Protein AF-A0A199UKX5-F1 (afdb_monomer)

Solvent-accessible surface area (backbone atoms only — not comparable to full-atom values): 22469 Å² total; per-residue (Å²): 74,55,88,89,59,44,43,55,51,44,18,48,66,74,47,71,47,64,39,49,33,66,55,33,18,59,71,57,72,44,92,50,60,86,73,71,55,66,73,40,86,75,59,72,72,66,68,72,62,84,65,61,64,93,85,38,64,43,44,51,40,71,40,66,35,54,79,92,61,44,50,63,57,54,17,60,75,54,73,46,48,46,68,57,44,26,64,72,56,70,52,88,53,69,85,71,67,51,63,62,41,74,37,61,41,61,35,75,56,59,85,67,79,72,83,98,70,93,64,90,74,48,65,44,100,83,53,36,80,54,54,67,75,77,80,95,64,58,72,92,80,45,61,77,46,46,38,86,93,36,46,41,57,42,70,50,65,93,45,98,41,35,40,38,31,18,35,78,59,45,67,46,84,48,104,88,47,68,43,53,38,50,39,75,43,75,44,71,54,33,43,100,84,79,43,61,68,91,77,71,84,42,73,72,33,28,54,56,24,50,43,55,72,70,56,47,53,51,23,46,61,46,30,54,50,54,56,55,51,51,51,52,26,63,74,67,75,51,78,64,74,56,43,80,48,66,54,93,57,50,44,67,78,58,78,83,66,73,78,70,72,75,50,71,66,28,29,36,27,41,41,40,66,91,48,74,37,52,33,82,48,37,38,33,15,24,46,70,33,36,50,57,72,29,42,48,55,81,37,35,52,56,44,38,71,76,63,54,55,66,38,54,76,27,46,43,51,49,51,47,34,59,75,70,70,34,47,72,43,74,38,86,54,64,40,33,23,38,60,49,91,76,83,68,64,86,79,50,58,92,92,49,68,54,69,43,53,68,81,50,89,70,71,33,36,36,30,34,20,31,80,68,79,72,96,64,78,43,83,98,62,90

Secondary structure (DSSP, 8-state):
--TT--HHHIIIIISTTSS-HHHHHHHTT-S-TT---TT-------------BTTB-EEEEEEEPPTT--HHHHHHHTT--HHHHHHHTT-S-GGGPPTT-EEEEEEE--S----S-----PBPTTS-B---PPTT--TTTS---EETTEETT-EEEEETTEEEEEEEEEEEEETTEEEEEEEEEEEE-S-TTSS---S-S-HHHHHHTT--THHHHHHHHHHHHHHHHHHHHHHHT---SEEEEE-TTEEESSPPPGGGG--TTEEEEESSGGGSSGGGGEEEEEHHHHHHHH-TTTTHHHHHHHT--S--HHHHHHHHHHHTTPEEEEEPPSSEEEE-----PSSPPTTPPPEEETT-SS--TTSEEEPPPPS--STT--

InterPro domains:
  IPR018392 LysM domain [PF01476] (1-45)
  IPR018392 LysM domain [PF01476] (65-106)
  IPR018392 LysM domain [PS51782] (1-44)
  IPR018392 LysM domain [PS51782] (61-105)
  IPR018392 LysM domain [SM00257] (1-45)
  IPR018392 LysM domain [SM00257] (62-106)
  IPR018392 LysM domain [cd00118] (1-44)
  IPR018392 LysM domain [cd00118] (63-105)
  IPR036779 LysM domain superfamily [G3DSA:3.10.350.10] (1-52)
  IPR036779 LysM domain superfamily [G3DSA:3.10.350.10] (56-116)
  IPR036779 LysM domain superfamily [SSF54106] (1-46)
  IPR036779 LysM domain superfamily [SSF54106] (61-106)
  IPR056698 Domain of unknown function DUF7796 [PF25072] (210-381)

Sequence (382 aa):
VKAGDTLDAIARGTFAGFVTSGEIAAANNLSDPNRVAVGQQLYVPLPCSCDAVGGEEVVHYAHAVAAGSSVARIAAEFGTTEETLMRLNGIKDPNGLQAGQILDVPLRGTEGKKENYFTYELKNEHGMLDCHPTQGISSSTCPAAMCGNMYLGNTSSSSPCERATCAYTGYTNKTSSFAILTNLTIQFLCNTSGAPPLSQPTSGAALRLGLQGGLLQYFNSVEGCIDLIRSHEAGLNFTYNWIVRTRVDGFWSGPLDLDAFELGPTYVVPQGLRYSGLNDRLGIGGRAASLVALSRLSAISRLDRVGYRELNSESAFKAQLDTARVRAHERRFPLFCVVTDRRYVYPPDCYKVPVASMGSPGPLSGVKCRACRPVCTGPCAA

Nearest PDB structures (foldseek):
  5jcd-assembly2_B  TM=9.976E-01  e=1.842E-12  Oryza sativa Japonica Group
  5jce-assembly1_A  TM=8.914E-01  e=2.333E-14  Oryza sativa Japonica Group
  5jcd-assembly3_C  TM=9.787E-01  e=8.015E-09  Oryza sativa Japonica Group
  5ls2-assembly1_A  TM=7.842E-01  e=1.343E-03  Lotus japonicus
  5c8q-assembly1_B  TM=8.535E-01  e=3.833E-02  Pyricularia oryzae

Radius of gyration: 26.38 Å; Cα contacts (8 Å, |Δi|>4): 604; chains: 1; bounding box: 72×63×73 Å

Foldseek 3Di:
DAPPDALQCCCCPVVVVQDHLVQQCVQQVNPDSRDDDHVDDTDDPGDFDQDAQPNAGWGWDWDFAAPPDWLCNLCVVQVHDSVSQCVQAVNPDRVPDDGRDITGDTRGQADADDDDDDDPFPADPVSDGQDDPDPDDDCVVAPFQDDVPHGANDWDDPDPFKIWGWHWRAWDDDPVDIGTDTHTDIGGQAPPVRHGPDPDDFDVLCVQQQNDDPNLVVLVVLLVVLVVQVVVCVVVVHHDQKDKAADPQKDFPDDWDPVLSPDPLAKEFEDDDQLLFPRLHIIMDGPVNSNLLSNQNVCRVVLSVVPHGHDDNRRSSVSSCVSVVRHYDHDQTHAIAREDPDQADPVHDRSDFHEDESPDPDHNGRHHYYHDDPPDDPPVVD

pLDDT: mean 74.16, std 15.56, range [31.69, 95.44]

Structure (mmCIF, N/CA/C/O backbone):
data_AF-A0A199UKX5-F1
#
_entry.id   AF-A0A199UKX5-F1
#
loop_
_atom_site.group_PDB
_atom_site.id
_atom_site.type_symbol
_atom_site.label_atom_id
_atom_site.label_alt_id
_atom_site.label_comp_id
_atom_site.label_asym_id
_atom_site.label_entity_id
_atom_site.label_seq_id
_atom_site.pdbx_PDB_ins_code
_atom_site.Cartn_x
_atom_site.Cartn_y
_atom_site.Cartn_z
_atom_site.occupancy
_atom_site.B_iso_or_equiv
_atom_site.auth_seq_id
_atom_site.auth_comp_id
_atom_site.auth_asym_id
_atom_site.auth_atom_id
_atom_site.pdbx_PDB_model_num
ATOM 1 N N . VAL A 1 1 ? -18.355 6.619 27.833 1.00 91.50 1 VAL A N 1
ATOM 2 C CA . VAL A 1 1 ? -18.896 5.383 28.445 1.00 91.50 1 VAL A CA 1
ATOM 3 C C . VAL A 1 1 ? -20.376 5.254 28.108 1.00 91.50 1 VAL A C 1
ATOM 5 O O . VAL A 1 1 ? -21.122 6.209 28.311 1.00 91.50 1 VAL A O 1
ATOM 8 N N . LYS A 1 2 ? -20.797 4.121 27.545 1.00 92.19 2 LYS A N 1
ATOM 9 C CA . LYS A 1 2 ? -22.192 3.757 27.252 1.00 92.19 2 LYS A CA 1
ATOM 10 C C . LYS A 1 2 ? -22.747 2.821 28.333 1.00 92.19 2 LYS A C 1
ATOM 12 O O . LYS A 1 2 ? -22.011 2.320 29.177 1.00 92.19 2 LYS A O 1
ATOM 17 N N . ALA A 1 3 ? -24.064 2.613 28.330 1.00 91.69 3 ALA A N 1
ATOM 18 C CA . ALA A 1 3 ? -24.701 1.662 29.237 1.00 91.69 3 ALA A CA 1
ATOM 19 C C . ALA A 1 3 ? -24.158 0.244 29.002 1.00 91.69 3 ALA A C 1
ATOM 21 O O . ALA A 1 3 ? -24.173 -0.236 27.871 1.00 91.69 3 ALA A O 1
ATOM 22 N N . GLY A 1 4 ? -23.688 -0.402 30.072 1.00 87.31 4 GLY A N 1
ATOM 23 C CA . GLY A 1 4 ? -23.087 -1.739 30.023 1.00 87.31 4 GLY A CA 1
ATOM 24 C C . GLY A 1 4 ? -21.581 -1.771 29.738 1.00 87.31 4 GLY A C 1
ATOM 25 O O . GLY A 1 4 ? -20.998 -2.851 29.788 1.00 87.31 4 GLY A O 1
ATOM 26 N N . ASP A 1 5 ? -20.938 -0.628 29.483 1.00 91.81 5 ASP A N 1
ATOM 27 C CA . ASP A 1 5 ? -19.486 -0.577 29.304 1.00 91.81 5 ASP A CA 1
ATOM 28 C C . ASP A 1 5 ? -18.751 -0.856 30.626 1.00 91.81 5 ASP A C 1
ATOM 30 O O . ASP A 1 5 ? -19.078 -0.300 31.676 1.00 91.81 5 ASP A O 1
ATOM 34 N N . THR A 1 6 ? -17.677 -1.636 30.542 1.00 92.62 6 THR A N 1
ATOM 35 C CA . THR A 1 6 ? -16.628 -1.719 31.566 1.00 92.62 6 THR A CA 1
ATOM 36 C C . THR A 1 6 ? -15.318 -1.191 30.984 1.00 92.62 6 THR A C 1
ATOM 38 O O . THR A 1 6 ? -15.145 -1.185 29.762 1.00 92.62 6 THR A O 1
ATOM 41 N N . LEU A 1 7 ? -14.363 -0.770 31.823 1.00 92.69 7 LEU A N 1
ATOM 42 C CA . LEU A 1 7 ? -13.043 -0.349 31.324 1.00 92.69 7 LEU A CA 1
ATOM 43 C C . LEU A 1 7 ? -12.345 -1.456 30.527 1.00 92.69 7 LEU A C 1
ATOM 45 O O . LEU A 1 7 ? -11.671 -1.174 29.544 1.00 92.69 7 LEU A O 1
ATOM 49 N N . ASP A 1 8 ? -12.543 -2.710 30.925 1.00 91.94 8 ASP A N 1
ATOM 5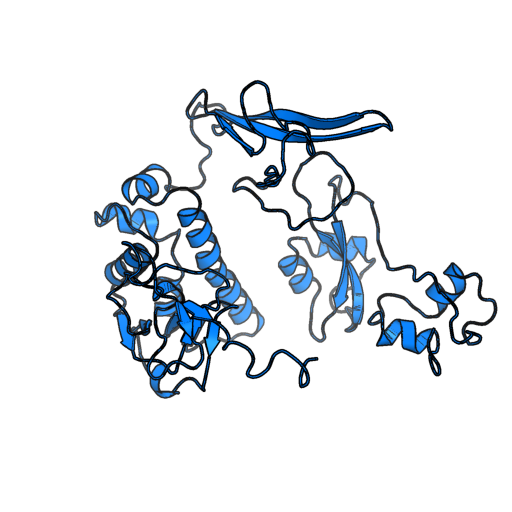0 C CA . ASP A 1 8 ? -11.996 -3.881 30.246 1.00 91.94 8 ASP A CA 1
ATOM 51 C C . ASP A 1 8 ? -12.621 -4.105 28.858 1.00 91.94 8 ASP A C 1
ATOM 53 O O . ASP A 1 8 ? -11.904 -4.305 27.875 1.00 91.94 8 ASP A O 1
ATOM 57 N N . ALA A 1 9 ? -13.949 -3.985 28.753 1.00 91.94 9 ALA A N 1
ATOM 58 C CA . ALA A 1 9 ? -14.657 -4.071 27.478 1.00 91.94 9 ALA A CA 1
ATOM 59 C C . ALA A 1 9 ? -14.303 -2.901 26.548 1.00 91.94 9 ALA A C 1
ATOM 61 O O . ALA A 1 9 ? -14.151 -3.098 25.344 1.00 91.94 9 ALA A O 1
ATOM 62 N N . ILE A 1 10 ? -14.112 -1.695 27.091 1.00 92.31 10 ILE A N 1
ATOM 63 C CA . ILE A 1 10 ? -13.641 -0.539 26.320 1.00 92.31 10 ILE A CA 1
ATOM 64 C C . ILE A 1 10 ? -12.221 -0.797 25.800 1.00 92.31 10 ILE A C 1
ATOM 66 O O . ILE A 1 10 ? -11.981 -0.662 24.602 1.00 92.31 10 ILE A O 1
ATOM 70 N N . ALA A 1 11 ? -11.303 -1.206 26.676 1.00 92.12 11 ALA A N 1
ATOM 71 C CA . ALA A 1 11 ? -9.915 -1.504 26.340 1.00 92.12 11 ALA A CA 1
ATOM 72 C C . ALA A 1 11 ? -9.796 -2.569 25.237 1.00 92.12 11 ALA A C 1
ATOM 74 O O . ALA A 1 11 ? -9.233 -2.303 24.175 1.00 92.12 11 ALA A O 1
ATOM 75 N N . ARG A 1 12 ? -10.362 -3.764 25.450 1.00 89.50 12 ARG A N 1
ATOM 76 C CA . ARG A 1 12 ? -10.230 -4.886 24.503 1.00 89.50 12 ARG A CA 1
ATOM 77 C C . ARG A 1 12 ? -11.174 -4.797 23.307 1.00 89.50 12 ARG A C 1
ATOM 79 O O . ARG A 1 12 ? -10.805 -5.225 22.221 1.00 89.50 12 ARG A O 1
ATOM 86 N N . GLY A 1 13 ? -12.385 -4.279 23.500 1.00 87.25 13 GLY A N 1
ATOM 87 C CA . GLY A 1 13 ? -13.423 -4.241 22.470 1.00 87.25 13 GLY A CA 1
ATOM 88 C C . GLY A 1 13 ? -13.329 -3.013 21.569 1.00 87.25 13 GLY A C 1
ATOM 89 O O . GLY A 1 13 ? -13.294 -3.148 20.350 1.00 87.25 13 GLY A O 1
ATOM 90 N N . THR A 1 14 ? -13.264 -1.815 22.154 1.00 90.19 14 THR A N 1
ATOM 91 C CA . THR A 1 14 ? -13.240 -0.556 21.384 1.00 90.19 14 THR A CA 1
ATOM 92 C C . THR A 1 14 ? -11.834 -0.207 20.913 1.00 90.19 14 THR A C 1
ATOM 94 O O . THR A 1 14 ? -11.657 0.228 19.779 1.00 90.19 14 THR A O 1
ATOM 97 N N . PHE A 1 15 ? -10.833 -0.414 21.770 1.00 88.56 15 PHE A N 1
ATOM 98 C CA . PHE A 1 15 ? -9.435 -0.079 21.485 1.00 88.56 15 PHE A CA 1
ATOM 99 C C . PHE A 1 15 ? -8.576 -1.309 21.195 1.00 88.56 15 PHE A C 1
ATOM 101 O O . PHE A 1 15 ? -7.359 -1.228 21.302 1.00 88.56 15 PHE A O 1
ATOM 108 N N . ALA A 1 16 ? -9.189 -2.443 20.838 1.00 86.06 16 ALA A N 1
ATOM 109 C CA . ALA A 1 16 ? -8.513 -3.663 20.384 1.00 86.06 16 ALA A CA 1
ATOM 110 C C . ALA A 1 16 ? -7.369 -4.174 21.293 1.00 86.06 16 ALA A C 1
ATOM 112 O O . ALA A 1 16 ? -6.501 -4.911 20.836 1.00 86.06 16 ALA A O 1
ATOM 113 N N . GLY A 1 17 ? -7.355 -3.796 22.575 1.00 88.19 17 GLY A N 1
ATOM 114 C CA . GLY A 1 17 ? -6.303 -4.167 23.524 1.00 88.19 17 GLY A CA 1
ATOM 115 C C . GLY A 1 17 ? -5.030 -3.317 23.457 1.00 88.19 17 GLY A C 1
ATOM 116 O O . GLY A 1 17 ? -4.058 -3.673 24.112 1.00 88.19 17 GLY A O 1
ATOM 117 N N . PHE A 1 18 ? -5.025 -2.190 22.733 1.00 89.06 18 PHE A N 1
ATOM 118 C CA . PHE A 1 18 ? -3.891 -1.249 22.705 1.00 89.06 18 PHE A CA 1
ATOM 119 C C . PHE A 1 18 ? -3.597 -0.596 24.057 1.00 89.06 18 PHE A C 1
ATOM 121 O O . PHE A 1 18 ? -2.503 -0.089 24.274 1.00 89.06 18 PHE A O 1
ATOM 128 N N . VAL A 1 19 ? -4.578 -0.606 24.952 1.00 93.50 19 VAL A N 1
ATOM 129 C CA . VAL A 1 19 ? -4.480 -0.135 26.330 1.00 93.50 19 VAL A CA 1
ATOM 130 C C . VAL A 1 19 ? -5.150 -1.147 27.242 1.00 93.50 19 VAL A C 1
ATOM 132 O O . VAL A 1 19 ? -6.037 -1.895 26.825 1.00 93.50 19 VAL A O 1
ATOM 135 N N . THR A 1 20 ? -4.771 -1.141 28.506 1.00 92.69 20 THR A N 1
ATOM 136 C CA . THR A 1 20 ? -5.370 -1.945 29.565 1.00 92.69 20 THR A CA 1
ATOM 137 C C . THR A 1 20 ? -6.396 -1.134 30.352 1.00 92.69 20 THR A C 1
ATOM 139 O O . THR A 1 20 ? -6.356 0.096 30.417 1.00 92.69 20 THR A O 1
ATOM 142 N N . SER A 1 21 ? -7.319 -1.828 31.020 1.00 92.88 21 SER A N 1
ATOM 143 C CA . SER A 1 21 ? -8.259 -1.189 31.949 1.00 92.88 21 SER A CA 1
ATOM 144 C C . SER A 1 21 ? -7.544 -0.441 33.079 1.00 92.88 21 SER A C 1
ATOM 146 O O . SER A 1 21 ? -8.016 0.613 33.498 1.00 92.88 21 SER A O 1
ATOM 148 N N . GLY A 1 22 ? -6.393 -0.951 33.535 1.00 93.00 22 GLY A N 1
ATOM 149 C CA . GLY A 1 22 ? -5.549 -0.309 34.542 1.00 93.00 22 GLY A CA 1
ATOM 150 C C . GLY A 1 22 ? -4.934 1.005 34.061 1.00 93.00 22 GLY A C 1
ATOM 151 O O . GLY A 1 22 ? -4.977 1.991 34.789 1.00 93.00 22 GLY A O 1
ATOM 152 N N . GLU A 1 23 ? -4.433 1.056 32.825 1.00 93.75 23 GLU A N 1
ATOM 153 C CA . GLU A 1 23 ? -3.890 2.287 32.231 1.00 93.75 23 GLU A CA 1
ATOM 154 C C . GLU A 1 23 ? -4.977 3.341 32.025 1.00 93.75 23 GLU A C 1
ATOM 156 O O . GLU A 1 23 ? -4.775 4.507 32.364 1.00 93.75 23 GLU A O 1
ATOM 161 N N . ILE A 1 24 ? -6.161 2.936 31.549 1.00 94.56 24 ILE A N 1
ATOM 162 C CA . ILE A 1 24 ? -7.305 3.850 31.450 1.00 94.56 24 ILE A CA 1
ATOM 163 C C . ILE A 1 24 ? -7.696 4.349 32.848 1.00 94.56 24 ILE A C 1
ATOM 165 O O . ILE A 1 24 ? -7.907 5.546 33.032 1.00 94.56 24 ILE A O 1
ATOM 169 N N . ALA A 1 25 ? -7.770 3.473 33.853 1.00 94.75 25 ALA A N 1
ATOM 170 C CA . ALA A 1 25 ? -8.108 3.877 35.217 1.00 94.75 25 ALA A CA 1
ATOM 171 C C . ALA A 1 25 ? -7.095 4.880 35.786 1.00 94.75 25 ALA A C 1
ATOM 173 O O . ALA A 1 25 ? -7.491 5.938 36.276 1.00 94.75 25 ALA A O 1
ATOM 174 N N . ALA A 1 26 ? -5.801 4.585 35.656 1.00 94.12 26 ALA A N 1
ATOM 175 C CA . ALA A 1 26 ? -4.718 5.442 36.122 1.00 94.12 26 ALA A CA 1
ATOM 176 C C . ALA A 1 26 ? -4.739 6.815 35.438 1.00 94.12 26 ALA A C 1
ATOM 178 O O . ALA A 1 26 ? -4.708 7.838 36.118 1.00 94.12 26 ALA A O 1
ATOM 179 N N . ALA A 1 27 ? -4.885 6.860 34.111 1.00 95.12 27 ALA A N 1
ATOM 180 C CA . ALA A 1 27 ? -4.897 8.117 33.364 1.00 95.12 27 ALA A CA 1
ATOM 181 C C . ALA A 1 27 ? -6.133 8.992 33.646 1.00 95.12 27 ALA A C 1
ATOM 183 O O . ALA A 1 27 ? -6.122 10.189 33.369 1.00 95.12 27 ALA A O 1
ATOM 184 N N . ASN A 1 28 ? -7.187 8.410 34.224 1.00 94.31 28 ASN A N 1
ATOM 185 C CA . ASN A 1 28 ? -8.400 9.115 34.644 1.00 94.31 28 ASN A CA 1
ATOM 186 C C . ASN A 1 28 ? -8.517 9.271 36.168 1.00 94.31 28 ASN A C 1
ATOM 188 O O . ASN A 1 28 ? -9.576 9.670 36.650 1.00 94.31 28 ASN A O 1
ATOM 192 N N . ASN A 1 29 ? -7.459 8.963 36.929 1.00 93.94 29 ASN A N 1
ATOM 193 C CA . ASN A 1 29 ? -7.443 9.006 38.396 1.00 93.94 29 ASN A CA 1
ATOM 194 C C . ASN A 1 29 ? -8.601 8.220 39.048 1.00 93.94 29 ASN A C 1
ATOM 196 O O . ASN A 1 29 ? -9.169 8.639 40.059 1.00 93.94 29 ASN A O 1
ATOM 200 N N . LEU A 1 30 ? -8.975 7.079 38.464 1.00 91.69 30 LEU A N 1
ATOM 201 C CA . LEU A 1 30 ? -10.051 6.235 38.974 1.00 91.69 30 LEU A CA 1
ATOM 202 C C . LEU A 1 30 ? -9.513 5.296 40.053 1.00 91.69 30 LEU A C 1
ATOM 204 O O . LEU A 1 30 ? -8.687 4.429 39.783 1.00 91.69 30 LEU A O 1
ATOM 208 N N . SER A 1 31 ? -10.017 5.447 41.279 1.00 83.12 31 SER A N 1
ATOM 209 C CA . SER A 1 31 ? -9.636 4.595 42.415 1.00 83.12 31 SER A CA 1
ATOM 210 C C . SER A 1 31 ? -10.180 3.164 42.302 1.00 83.12 31 SER A C 1
ATOM 212 O O . SER A 1 31 ? -9.589 2.243 42.855 1.00 83.12 31 SER A O 1
ATOM 214 N N . ASP A 1 32 ? -11.299 2.977 41.594 1.00 81.25 32 ASP A N 1
ATOM 215 C CA . ASP A 1 32 ? -11.907 1.672 41.309 1.00 81.25 32 ASP A CA 1
ATOM 216 C C . ASP A 1 32 ? -12.180 1.549 39.794 1.00 81.25 32 ASP A C 1
ATOM 218 O O . ASP A 1 32 ? -13.104 2.195 39.286 1.00 81.25 32 ASP A O 1
ATOM 222 N N . PRO A 1 33 ? -11.410 0.723 39.059 1.00 74.81 33 PRO A N 1
ATOM 223 C CA . PRO A 1 33 ? -11.573 0.502 37.618 1.00 74.81 33 PRO A CA 1
ATOM 224 C C . PRO A 1 33 ? -12.949 -0.043 37.198 1.00 74.81 33 PRO A C 1
ATOM 226 O O . PRO A 1 33 ? -13.298 0.009 36.019 1.00 74.81 33 PRO A O 1
ATOM 229 N N . ASN A 1 34 ? -13.743 -0.566 38.138 1.00 79.38 34 ASN A N 1
ATOM 230 C CA . ASN A 1 34 ? -15.079 -1.096 37.858 1.00 79.38 34 ASN A CA 1
ATOM 231 C C . ASN A 1 34 ? -16.190 -0.047 38.008 1.00 79.38 34 ASN A C 1
ATOM 233 O O . ASN A 1 34 ? -17.352 -0.337 37.725 1.00 79.38 34 ASN A O 1
ATOM 237 N N . ARG A 1 35 ? -15.863 1.174 38.451 1.00 80.62 35 ARG A N 1
ATOM 238 C CA . ARG A 1 35 ? -16.836 2.249 38.678 1.00 80.62 35 ARG A CA 1
ATOM 239 C C . ARG A 1 35 ? -16.720 3.321 37.607 1.00 80.62 35 ARG A C 1
ATOM 241 O O . ARG A 1 35 ? -16.086 4.353 37.806 1.00 80.62 35 ARG A O 1
ATOM 248 N N . VAL A 1 36 ? -17.389 3.082 36.484 1.00 89.44 36 VAL A N 1
ATOM 249 C CA . VAL A 1 36 ? -17.568 4.074 35.418 1.00 89.44 36 VAL A CA 1
ATOM 250 C C . VAL A 1 36 ? -19.045 4.389 35.220 1.00 89.44 36 VAL A C 1
ATOM 252 O O . VAL A 1 36 ? -19.890 3.495 35.216 1.00 89.44 36 VAL A O 1
ATOM 255 N N . ALA A 1 37 ? -19.371 5.673 35.083 1.00 90.56 37 ALA A N 1
ATOM 256 C CA . ALA A 1 37 ? -20.744 6.134 34.894 1.00 90.56 37 ALA A CA 1
ATOM 257 C C . ALA A 1 37 ? -21.094 6.248 33.405 1.00 90.56 37 ALA A C 1
ATOM 259 O O . ALA A 1 37 ? -20.278 6.662 32.580 1.00 90.56 37 ALA A O 1
ATOM 260 N N . VAL A 1 38 ? -22.342 5.944 33.047 1.00 93.88 38 VAL A N 1
ATOM 261 C CA . VAL A 1 38 ? -22.846 6.187 31.688 1.00 93.88 38 VAL A CA 1
ATOM 262 C C . VAL A 1 38 ? -22.757 7.682 31.371 1.00 93.88 38 VAL A C 1
ATOM 264 O O . VAL A 1 38 ? -23.126 8.520 32.187 1.00 93.88 38 VAL A O 1
ATOM 267 N N . GLY A 1 39 ? -22.241 8.019 30.189 1.00 92.88 39 GLY A N 1
ATOM 268 C CA . GLY A 1 39 ? -21.977 9.398 29.769 1.00 92.88 39 GLY A CA 1
ATOM 269 C C . GLY A 1 39 ? -20.624 9.954 30.222 1.00 92.88 39 GLY A C 1
ATOM 270 O O . GLY A 1 39 ? -20.198 10.981 29.699 1.00 92.88 39 GLY A O 1
ATOM 271 N N . GLN A 1 40 ? -19.903 9.265 31.115 1.00 94.44 40 GLN A N 1
ATOM 272 C CA . GLN A 1 40 ? -18.564 9.679 31.528 1.00 94.44 40 GLN A CA 1
ATOM 273 C C . GLN A 1 40 ? -17.610 9.714 30.326 1.00 94.44 40 GLN A C 1
ATOM 275 O O . GLN A 1 40 ? -17.576 8.788 29.501 1.00 94.44 40 GLN A O 1
ATOM 280 N N . GLN A 1 41 ? -16.839 10.796 30.239 1.00 95.25 41 GLN A N 1
ATOM 281 C CA . GLN A 1 41 ? -15.730 10.935 29.303 1.00 95.25 41 GLN A CA 1
ATOM 282 C C . GLN A 1 41 ? -14.470 10.373 29.957 1.00 95.25 41 GLN A C 1
ATOM 284 O O . GLN A 1 41 ? -14.197 10.654 31.121 1.00 95.25 41 GLN A O 1
ATOM 289 N N . LEU A 1 42 ? -13.740 9.549 29.212 1.00 94.25 42 LEU A N 1
ATOM 290 C CA . LEU A 1 42 ? -12.496 8.937 29.659 1.00 94.25 42 LEU A CA 1
ATOM 291 C C . LEU A 1 42 ? -11.384 9.346 28.702 1.00 94.25 42 LEU A C 1
ATOM 293 O O . LEU A 1 42 ? -11.556 9.262 27.485 1.00 94.25 42 LEU A O 1
ATOM 297 N N . TYR A 1 43 ? -10.249 9.750 29.256 1.00 95.44 43 TYR A N 1
ATOM 298 C CA . TYR A 1 43 ? -8.995 9.865 28.534 1.00 95.44 43 TYR A CA 1
ATOM 299 C C . TYR A 1 43 ? -8.412 8.468 28.311 1.00 95.44 43 TYR A C 1
ATOM 301 O O . TYR A 1 43 ? -8.230 7.707 29.258 1.00 95.44 43 TYR A O 1
ATOM 309 N N . VAL A 1 44 ? -8.139 8.104 27.063 1.00 94.75 44 VAL A N 1
ATOM 310 C CA . VAL A 1 44 ? -7.613 6.780 26.722 1.00 94.75 44 VAL A CA 1
ATOM 311 C C . VAL A 1 44 ? -6.153 6.943 26.297 1.00 94.75 44 VAL A C 1
ATOM 313 O O . VAL A 1 44 ? -5.911 7.497 25.224 1.00 94.75 44 VAL A O 1
ATOM 316 N N . PRO A 1 45 ? -5.183 6.516 27.128 1.00 92.31 45 PRO A N 1
ATOM 317 C CA . PRO A 1 45 ? -3.763 6.766 26.895 1.00 92.31 45 PRO A CA 1
ATOM 318 C C . PRO A 1 45 ? -3.193 5.760 25.888 1.00 92.31 45 PRO A C 1
ATOM 320 O O . PRO A 1 45 ? -2.526 4.806 26.275 1.00 92.31 45 PRO A O 1
ATOM 323 N N . LEU A 1 46 ? -3.490 5.935 24.599 1.00 90.25 46 LEU A N 1
ATOM 324 C CA . LEU A 1 46 ? -2.936 5.065 23.558 1.00 90.25 46 LEU A CA 1
ATOM 325 C C . LEU A 1 46 ? -1.394 5.085 23.589 1.00 90.25 46 LEU A C 1
ATOM 327 O O . LEU A 1 46 ? -0.813 6.154 23.790 1.00 90.25 46 LEU A O 1
ATOM 331 N N . PRO A 1 47 ? -0.733 3.933 23.378 1.00 86.94 47 PRO A N 1
ATOM 332 C CA . PRO A 1 47 ? 0.718 3.849 23.411 1.00 86.94 47 PRO A CA 1
ATOM 333 C C . PRO A 1 47 ? 1.317 4.637 22.246 1.00 86.94 47 PRO A C 1
ATOM 335 O O . PRO A 1 47 ? 0.964 4.435 21.083 1.00 86.94 47 PRO A O 1
ATOM 338 N N . CYS A 1 48 ? 2.234 5.539 22.571 1.00 87.00 48 CYS A N 1
ATOM 339 C CA . CYS A 1 48 ? 2.970 6.350 21.613 1.00 87.00 48 CYS A CA 1
ATOM 340 C C . CYS A 1 48 ? 4.329 6.743 22.197 1.00 87.00 48 CYS A C 1
ATOM 342 O O . CYS A 1 48 ? 4.475 6.861 23.415 1.00 87.00 48 CYS A O 1
ATOM 344 N N . SER A 1 49 ? 5.298 7.006 21.325 1.00 87.69 49 SER A N 1
ATOM 345 C CA . SER A 1 49 ? 6.563 7.644 21.682 1.00 87.69 49 SER A CA 1
ATOM 346 C C . SER A 1 49 ? 6.950 8.673 20.617 1.00 87.69 49 SER A C 1
ATOM 348 O O . SER A 1 49 ? 6.439 8.655 19.495 1.00 87.69 49 SER A O 1
ATOM 350 N N . CYS A 1 50 ? 7.828 9.591 21.005 1.00 86.75 50 CYS A N 1
ATOM 351 C CA . CYS A 1 50 ? 8.438 10.601 20.143 1.00 86.75 50 CYS A CA 1
ATOM 352 C C . CYS A 1 50 ? 9.972 10.478 20.141 1.00 86.75 50 CYS A C 1
ATOM 354 O O . CYS A 1 50 ? 10.662 11.407 19.716 1.00 86.75 50 CYS A O 1
ATOM 356 N N . ASP A 1 51 ? 10.505 9.383 20.685 1.00 88.31 51 ASP A N 1
ATOM 357 C CA . ASP A 1 51 ? 11.938 9.187 20.857 1.00 88.31 51 ASP A CA 1
ATOM 358 C C . ASP A 1 51 ? 12.619 8.853 19.524 1.00 88.31 51 ASP A C 1
ATOM 360 O O . ASP A 1 51 ? 12.084 8.158 18.666 1.00 88.31 51 ASP A O 1
ATOM 364 N N . ALA A 1 52 ? 13.853 9.317 19.336 1.00 85.69 52 ALA A N 1
ATOM 365 C CA . ALA A 1 52 ? 14.638 8.900 18.178 1.00 85.69 52 ALA A CA 1
ATOM 366 C C . ALA A 1 52 ? 15.104 7.443 18.340 1.00 85.69 52 ALA A C 1
ATOM 368 O O . ALA A 1 52 ? 15.566 7.033 19.410 1.00 85.69 52 ALA A O 1
ATOM 369 N N . VAL A 1 53 ? 15.076 6.663 17.257 1.00 85.06 53 VAL A N 1
ATOM 370 C CA . VAL A 1 53 ? 15.521 5.262 17.265 1.00 85.06 53 VAL A CA 1
ATOM 371 C C . VAL A 1 53 ? 16.807 5.141 16.460 1.00 85.06 53 VAL A C 1
ATOM 373 O O . VAL A 1 53 ? 16.809 5.218 15.238 1.00 85.06 53 VAL A O 1
ATOM 376 N N . GLY A 1 54 ? 17.926 4.933 17.158 1.00 82.38 54 GLY A N 1
ATOM 377 C CA . GLY A 1 54 ? 19.241 4.838 16.514 1.00 82.38 54 GLY A CA 1
ATOM 378 C C . GLY A 1 54 ? 19.761 6.171 15.967 1.00 82.38 54 GLY A C 1
ATOM 379 O O . GLY A 1 54 ? 20.565 6.162 15.046 1.00 82.38 54 GLY A O 1
ATOM 380 N N . GLY A 1 55 ? 19.306 7.298 16.527 1.00 81.31 55 GLY A N 1
ATOM 381 C CA . GLY A 1 55 ? 19.672 8.648 16.079 1.00 81.31 55 GLY A CA 1
ATOM 382 C C . GLY A 1 55 ? 18.770 9.218 14.982 1.00 81.31 55 GLY A C 1
ATOM 383 O O . GLY A 1 55 ? 18.891 10.397 14.670 1.00 81.31 55 GLY A O 1
ATOM 384 N N . GLU A 1 56 ? 17.842 8.415 14.461 1.00 74.19 56 GLU A N 1
ATOM 385 C CA . GLU A 1 56 ? 16.912 8.796 13.397 1.00 74.19 56 GLU A CA 1
ATOM 386 C C . GLU A 1 56 ? 15.528 9.145 13.957 1.00 74.19 56 GLU A C 1
ATOM 388 O O . GLU A 1 56 ? 15.050 8.509 14.905 1.00 74.19 56 GLU A O 1
ATOM 393 N N . GLU A 1 57 ? 14.864 10.131 13.347 1.00 75.62 57 GLU A N 1
ATOM 394 C CA . GLU A 1 57 ? 13.467 10.442 13.659 1.00 75.62 57 GLU A CA 1
ATOM 395 C C . GLU A 1 57 ? 12.542 9.393 13.042 1.00 75.62 57 GLU A C 1
ATOM 397 O O . GLU A 1 57 ? 12.634 9.052 11.860 1.00 75.62 57 GLU A O 1
ATOM 402 N N . VAL A 1 58 ? 11.633 8.867 13.858 1.00 79.25 58 VAL A N 1
ATOM 403 C CA . VAL A 1 58 ? 10.714 7.806 13.454 1.00 79.25 58 VAL A CA 1
ATOM 404 C C . VAL A 1 58 ? 9.300 8.114 13.912 1.00 79.25 58 VAL A C 1
ATOM 406 O O . VAL A 1 58 ? 9.059 8.908 14.819 1.00 79.25 58 VAL A O 1
ATOM 409 N N . VAL A 1 59 ? 8.354 7.444 13.272 1.00 78.62 59 VAL A N 1
ATOM 410 C CA . VAL A 1 59 ? 6.967 7.381 13.704 1.00 78.62 59 VAL A CA 1
ATOM 411 C C . VAL A 1 59 ? 6.792 6.111 14.510 1.00 78.62 59 VAL A C 1
ATOM 413 O O . VAL A 1 59 ? 6.966 5.015 13.980 1.00 78.62 59 VAL A O 1
ATOM 416 N N . HIS A 1 60 ? 6.417 6.247 15.772 1.00 84.62 60 HIS A N 1
ATOM 417 C CA . HIS A 1 60 ? 6.085 5.102 16.607 1.00 84.62 60 HIS A CA 1
ATOM 418 C C . HIS A 1 60 ? 4.675 4.622 16.280 1.00 84.62 60 HIS A C 1
ATOM 420 O O . HIS A 1 60 ? 3.686 5.300 16.567 1.00 84.62 60 HIS A O 1
ATOM 426 N N . TYR A 1 61 ? 4.586 3.463 15.634 1.00 84.62 61 TYR A N 1
ATOM 427 C CA . TYR A 1 61 ? 3.328 2.830 15.280 1.00 84.62 61 TYR A CA 1
ATOM 428 C C . TYR A 1 61 ? 3.049 1.660 16.216 1.00 84.62 61 TYR A C 1
ATOM 430 O O . TYR A 1 61 ? 3.777 0.667 16.225 1.00 84.62 61 TYR A O 1
ATOM 438 N N . ALA A 1 62 ? 1.965 1.761 16.981 1.00 83.62 62 ALA A N 1
ATOM 439 C CA . ALA A 1 62 ? 1.499 0.661 17.807 1.00 83.62 62 ALA A CA 1
ATOM 440 C C . ALA A 1 62 ? 0.901 -0.440 16.915 1.00 83.62 62 ALA A C 1
ATOM 442 O O . ALA A 1 62 ? -0.130 -0.250 16.267 1.00 83.62 62 ALA A O 1
ATOM 443 N N . HIS A 1 63 ? 1.536 -1.608 16.906 1.00 86.06 63 HIS A N 1
ATOM 444 C CA . HIS A 1 63 ? 1.151 -2.759 16.099 1.00 86.06 63 HIS A CA 1
ATOM 445 C C . HIS A 1 63 ? 0.702 -3.924 16.983 1.00 86.06 63 HIS A C 1
ATOM 447 O O . HIS A 1 63 ? 1.468 -4.417 17.809 1.00 86.06 63 HIS A O 1
ATOM 453 N N . ALA A 1 64 ? -0.524 -4.403 16.778 1.00 87.25 64 ALA A N 1
ATOM 454 C CA . ALA A 1 64 ? -1.015 -5.617 17.421 1.00 87.25 64 ALA A CA 1
ATOM 455 C C . ALA A 1 64 ? -0.577 -6.856 16.625 1.00 87.25 64 ALA A C 1
ATOM 457 O O . ALA A 1 64 ? -0.928 -7.010 15.455 1.00 87.25 64 ALA A O 1
ATOM 458 N N . VAL A 1 65 ? 0.163 -7.757 17.268 1.00 89.44 65 VAL A N 1
ATOM 459 C CA . VAL A 1 65 ? 0.717 -8.959 16.634 1.00 89.44 65 VAL A CA 1
ATOM 460 C C . VAL A 1 65 ? -0.399 -9.900 16.179 1.00 89.44 65 VAL A C 1
ATOM 462 O O . VAL A 1 65 ? -1.184 -10.403 16.983 1.00 89.44 65 VAL A O 1
ATOM 465 N N . ALA A 1 66 ? -0.438 -10.204 14.883 1.00 83.44 66 ALA A N 1
ATOM 466 C CA . ALA A 1 66 ? -1.348 -11.207 14.339 1.00 83.44 66 ALA A CA 1
ATOM 467 C C . ALA A 1 66 ? -0.970 -12.636 14.779 1.00 83.44 66 ALA A C 1
ATOM 469 O O . ALA A 1 66 ? 0.199 -12.959 15.002 1.00 83.44 66 ALA A O 1
ATOM 470 N N . ALA A 1 67 ? -1.959 -13.529 14.858 1.00 88.00 67 ALA A N 1
ATOM 471 C CA . ALA A 1 67 ? -1.708 -14.938 15.151 1.00 88.00 67 ALA A CA 1
ATOM 472 C C . ALA A 1 67 ? -0.774 -15.568 14.099 1.00 88.00 67 ALA A C 1
ATOM 474 O O . ALA A 1 67 ? -1.010 -15.454 12.898 1.00 88.00 67 ALA A O 1
ATOM 475 N N . GLY A 1 68 ? 0.293 -16.233 14.555 1.00 84.19 68 GLY A N 1
ATOM 476 C CA . GLY A 1 68 ? 1.292 -16.855 13.679 1.00 84.19 68 GLY A CA 1
ATOM 477 C C . GLY A 1 68 ? 2.275 -15.881 13.011 1.00 84.19 68 GLY A C 1
ATOM 478 O O . GLY A 1 68 ? 2.970 -16.278 12.070 1.00 84.19 68 GLY A O 1
ATOM 479 N N . SER A 1 69 ? 2.336 -14.617 13.447 1.00 84.81 69 SER A N 1
ATOM 480 C CA . SER A 1 69 ? 3.412 -13.690 13.067 1.00 84.81 69 SER A CA 1
ATOM 481 C C . SER A 1 69 ? 4.722 -13.981 13.802 1.00 84.81 69 SER A C 1
ATOM 483 O O . SER A 1 69 ? 4.748 -14.655 14.828 1.00 84.81 69 SER A O 1
ATOM 485 N N . SER A 1 70 ? 5.818 -13.453 13.258 1.00 89.00 70 SER A N 1
ATOM 486 C CA . SER A 1 70 ? 7.153 -13.481 13.857 1.00 89.00 70 SER A CA 1
ATOM 487 C C . SER A 1 70 ? 7.765 -12.083 13.835 1.00 89.00 70 SER A C 1
ATOM 489 O O . SER A 1 70 ? 7.377 -11.248 13.013 1.00 89.00 70 SER A O 1
ATOM 491 N N . VAL A 1 71 ? 8.752 -11.843 14.702 1.00 89.81 71 VAL A N 1
ATOM 492 C CA . VAL A 1 71 ? 9.523 -10.587 14.727 1.00 89.81 71 VAL A CA 1
ATOM 493 C C . VAL A 1 71 ? 10.103 -10.285 13.340 1.00 89.81 71 VAL A C 1
ATOM 495 O O . VAL A 1 71 ? 9.933 -9.174 12.843 1.00 89.81 71 VAL A O 1
ATOM 498 N N . ALA A 1 72 ? 10.682 -11.291 12.676 1.00 83.75 72 ALA A N 1
ATOM 499 C CA . ALA A 1 72 ? 11.202 -11.201 11.311 1.00 83.75 72 ALA A CA 1
ATOM 500 C C . ALA A 1 72 ? 10.178 -10.679 10.297 1.00 83.75 72 ALA A C 1
ATOM 502 O O . ALA A 1 72 ? 10.469 -9.763 9.528 1.00 83.75 72 ALA A O 1
ATOM 503 N N . ARG A 1 73 ? 8.962 -11.243 10.302 1.00 77.69 73 ARG A N 1
ATOM 504 C CA . ARG A 1 73 ? 7.911 -10.859 9.350 1.00 77.69 73 ARG A CA 1
ATOM 505 C C . ARG A 1 73 ? 7.463 -9.417 9.575 1.00 77.69 73 ARG A C 1
ATOM 507 O O . ARG A 1 73 ? 7.349 -8.674 8.609 1.00 77.69 73 ARG A O 1
ATOM 514 N N . ILE A 1 74 ? 7.261 -9.029 10.834 1.00 77.00 74 ILE A N 1
ATOM 515 C CA . ILE A 1 74 ? 6.828 -7.675 11.208 1.00 77.00 74 ILE A CA 1
ATOM 516 C C . ILE A 1 74 ? 7.921 -6.658 10.862 1.00 77.00 74 ILE A C 1
ATOM 518 O O . ILE A 1 74 ? 7.645 -5.626 10.258 1.00 77.00 74 ILE A O 1
ATOM 522 N N . ALA A 1 75 ? 9.180 -6.961 11.183 1.00 78.81 75 ALA A N 1
ATOM 523 C CA . ALA A 1 75 ? 10.300 -6.091 10.852 1.00 78.81 75 ALA A CA 1
ATOM 524 C C . ALA A 1 75 ? 10.407 -5.853 9.335 1.00 78.81 75 ALA A C 1
ATOM 526 O O . ALA A 1 75 ? 10.526 -4.707 8.900 1.00 78.81 75 ALA A O 1
ATOM 527 N N . ALA A 1 76 ? 10.284 -6.917 8.533 1.00 72.38 76 ALA A N 1
ATOM 528 C CA . ALA A 1 76 ? 10.301 -6.831 7.076 1.00 72.38 76 ALA A CA 1
ATOM 529 C C . ALA A 1 76 ? 9.105 -6.047 6.510 1.00 72.38 76 ALA A C 1
ATOM 531 O O . ALA A 1 76 ? 9.282 -5.244 5.597 1.00 72.38 76 ALA A O 1
ATOM 532 N N . GLU A 1 77 ? 7.905 -6.254 7.059 1.00 73.19 77 GLU A N 1
ATOM 533 C CA . GLU A 1 77 ? 6.680 -5.559 6.645 1.00 73.19 77 GLU A CA 1
ATOM 534 C C . GLU A 1 77 ? 6.794 -4.039 6.815 1.00 73.19 77 GLU A C 1
ATOM 536 O O . GLU A 1 77 ? 6.400 -3.283 5.927 1.00 73.19 77 GLU A O 1
ATOM 541 N N . PHE A 1 78 ? 7.389 -3.591 7.922 1.00 72.00 78 PHE A N 1
ATOM 542 C CA . PHE A 1 78 ? 7.486 -2.171 8.265 1.00 72.00 78 PHE A CA 1
ATOM 543 C C . PHE A 1 78 ? 8.851 -1.537 7.961 1.00 72.00 78 PHE A C 1
ATOM 545 O O . PHE A 1 78 ? 9.085 -0.378 8.303 1.00 72.00 78 PHE A O 1
ATOM 552 N N . GLY A 1 79 ? 9.756 -2.264 7.297 1.00 72.31 79 GLY A N 1
ATOM 553 C CA . GLY A 1 79 ? 11.056 -1.735 6.875 1.00 72.31 79 GLY A CA 1
ATOM 554 C C . GLY A 1 79 ? 12.016 -1.416 8.030 1.00 72.31 79 GLY A C 1
ATOM 555 O O . GLY A 1 79 ? 12.807 -0.477 7.930 1.00 72.31 79 GLY A O 1
ATOM 556 N N . THR A 1 80 ? 11.958 -2.186 9.120 1.00 80.56 80 THR A N 1
ATOM 557 C CA . THR A 1 80 ? 12.888 -2.116 10.262 1.00 80.56 80 THR A CA 1
ATOM 558 C C . THR A 1 80 ? 13.681 -3.425 10.413 1.00 80.56 8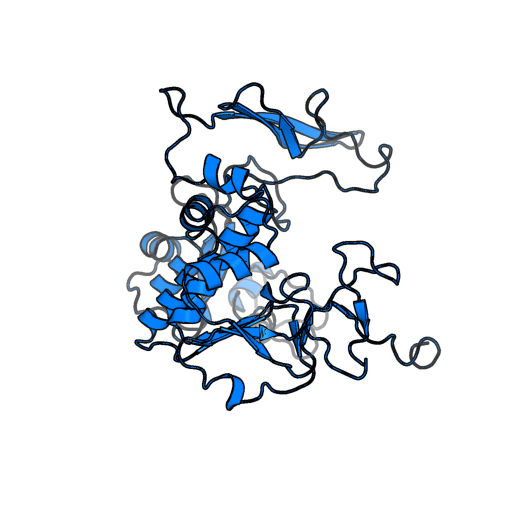0 THR A C 1
ATOM 560 O O . THR A 1 80 ? 13.544 -4.339 9.602 1.00 80.56 80 THR A O 1
ATOM 563 N N . THR A 1 81 ? 14.554 -3.531 11.419 1.00 85.88 81 THR A N 1
ATOM 564 C CA . THR A 1 81 ? 15.315 -4.762 11.707 1.00 85.88 81 THR A CA 1
ATOM 565 C C . THR A 1 81 ? 14.749 -5.499 12.914 1.00 85.88 81 THR A C 1
ATOM 567 O O . THR A 1 81 ? 14.227 -4.873 13.838 1.00 85.88 81 THR A O 1
ATOM 570 N N . GLU A 1 82 ? 14.896 -6.827 12.939 1.00 91.12 82 GLU A N 1
ATOM 571 C CA . GLU A 1 82 ? 14.503 -7.648 14.094 1.00 91.12 82 GLU A CA 1
ATOM 572 C C . GLU A 1 82 ? 15.178 -7.170 15.375 1.00 91.12 82 GLU A C 1
ATOM 574 O O . GLU A 1 82 ? 14.514 -6.982 16.387 1.00 91.12 82 GLU A O 1
ATOM 579 N N . GLU A 1 83 ? 16.478 -6.882 15.308 1.00 91.94 83 GLU A N 1
ATOM 580 C CA . GLU A 1 83 ? 17.249 -6.353 16.433 1.00 91.94 83 GLU A CA 1
ATOM 581 C C . GLU A 1 83 ? 16.659 -5.041 16.966 1.00 91.94 83 GLU A C 1
ATOM 583 O O . GLU A 1 83 ? 16.486 -4.880 18.175 1.00 91.94 83 GLU A O 1
ATOM 588 N N . THR A 1 84 ? 16.308 -4.110 16.072 1.00 90.44 84 THR A N 1
ATOM 589 C CA . THR A 1 84 ? 15.704 -2.831 16.462 1.00 90.44 84 THR A CA 1
ATOM 590 C C . THR A 1 84 ? 14.351 -3.058 17.119 1.00 90.44 84 THR A C 1
ATOM 592 O O . THR A 1 84 ? 14.097 -2.503 18.187 1.00 90.44 84 THR A O 1
ATOM 595 N N . LEU A 1 85 ? 13.507 -3.895 16.511 1.00 92.88 85 LEU A N 1
ATOM 596 C CA . LEU A 1 85 ? 12.168 -4.186 17.008 1.00 92.88 85 LEU A CA 1
ATOM 597 C C . LEU A 1 85 ? 12.216 -4.894 18.370 1.00 92.88 85 LEU A C 1
ATOM 599 O O . LEU A 1 85 ? 11.486 -4.521 19.286 1.00 92.88 85 LEU A O 1
ATOM 603 N N . MET A 1 86 ? 13.118 -5.862 18.538 1.00 94.88 86 MET A N 1
ATOM 604 C CA . MET A 1 86 ? 13.310 -6.579 19.796 1.00 94.88 86 MET A CA 1
ATOM 605 C C . MET A 1 86 ? 13.838 -5.671 20.899 1.00 94.88 86 MET A C 1
ATOM 607 O O . MET A 1 86 ? 13.293 -5.672 22.000 1.00 94.88 86 MET A O 1
ATOM 611 N N . ARG A 1 87 ? 14.867 -4.868 20.603 1.00 94.56 87 ARG A N 1
ATOM 612 C CA . ARG A 1 87 ? 15.450 -3.920 21.559 1.00 94.56 87 ARG A CA 1
ATOM 613 C C . ARG A 1 87 ? 14.421 -2.895 22.024 1.00 94.56 87 ARG A C 1
ATOM 615 O O . ARG A 1 87 ? 14.339 -2.639 23.221 1.00 94.56 87 ARG A O 1
ATOM 622 N N . LEU A 1 88 ? 13.650 -2.327 21.096 1.00 93.69 88 LEU A N 1
ATOM 623 C CA . LEU A 1 88 ? 12.638 -1.313 21.398 1.00 93.69 88 LEU A CA 1
ATOM 624 C C . LEU A 1 88 ? 11.516 -1.871 22.285 1.00 93.69 88 LEU A C 1
ATOM 626 O O . LEU A 1 88 ? 11.045 -1.184 23.181 1.00 93.69 88 LEU A O 1
ATOM 630 N N . ASN A 1 89 ? 11.153 -3.141 22.089 1.00 94.44 89 ASN A N 1
ATOM 631 C CA . ASN A 1 89 ? 10.050 -3.794 22.798 1.00 94.44 89 ASN A CA 1
ATOM 632 C C . ASN A 1 89 ? 10.492 -4.704 23.956 1.00 94.44 89 ASN A C 1
ATOM 634 O O . ASN A 1 89 ? 9.679 -5.448 24.502 1.00 94.44 89 ASN A O 1
ATOM 638 N N . GLY A 1 90 ? 11.780 -4.704 24.317 1.00 94.31 90 GLY A N 1
ATOM 639 C CA . GLY A 1 90 ? 12.316 -5.558 25.383 1.00 94.31 90 GLY A CA 1
ATOM 640 C C . GLY A 1 90 ? 12.170 -7.068 25.131 1.00 94.31 90 GLY A C 1
ATOM 641 O O . GLY A 1 90 ? 12.149 -7.852 26.084 1.00 94.31 90 GLY A O 1
ATOM 642 N N . ILE A 1 91 ? 12.064 -7.496 23.870 1.00 93.94 91 ILE A N 1
ATOM 643 C CA . ILE A 1 91 ? 11.908 -8.905 23.491 1.00 93.94 91 ILE A CA 1
ATOM 644 C C . ILE A 1 91 ? 13.273 -9.592 23.582 1.00 93.94 91 ILE A C 1
ATOM 646 O O . ILE A 1 91 ? 14.214 -9.218 22.887 1.00 93.94 91 ILE A O 1
ATOM 650 N N . LYS A 1 92 ? 13.381 -10.618 24.432 1.00 93.00 92 LYS A N 1
ATOM 651 C CA . LYS A 1 92 ? 14.618 -11.404 24.604 1.00 93.00 92 LYS A CA 1
ATOM 652 C C . LYS A 1 92 ? 14.688 -12.618 23.682 1.00 93.00 92 LYS A C 1
ATOM 654 O O . LYS A 1 92 ? 15.762 -12.944 23.192 1.00 93.00 92 LYS A O 1
ATOM 659 N N . ASP A 1 93 ? 13.551 -13.277 23.471 1.00 91.19 93 ASP A N 1
ATOM 660 C CA . ASP A 1 93 ? 13.419 -14.446 22.603 1.00 91.19 93 ASP A CA 1
ATOM 661 C C . ASP A 1 93 ? 12.456 -14.113 21.452 1.00 91.19 93 ASP A C 1
ATOM 663 O O . ASP A 1 93 ? 11.278 -13.850 21.715 1.00 91.19 93 ASP A O 1
ATOM 667 N N . PRO A 1 94 ? 12.916 -14.115 20.188 1.00 86.06 94 PRO A N 1
ATOM 668 C CA . PRO A 1 94 ? 12.068 -13.803 19.039 1.00 86.06 94 PRO A CA 1
ATOM 669 C C . PRO A 1 94 ? 10.943 -14.827 18.822 1.00 86.06 94 PRO A C 1
ATOM 671 O O . PRO A 1 94 ? 9.933 -14.491 18.202 1.00 86.06 94 PRO A O 1
ATOM 674 N N . ASN A 1 95 ? 11.079 -16.051 19.348 1.00 89.50 95 ASN A N 1
ATOM 675 C CA . ASN A 1 95 ? 10.044 -17.087 19.262 1.00 89.50 95 ASN A CA 1
ATOM 676 C C . ASN A 1 95 ? 8.968 -16.952 20.351 1.00 89.50 95 ASN A C 1
ATOM 678 O O . ASN A 1 95 ? 7.945 -17.629 20.288 1.00 89.50 95 ASN A O 1
ATOM 682 N N . GLY A 1 96 ? 9.178 -16.078 21.339 1.00 86.81 96 GLY A N 1
ATOM 683 C CA . GLY A 1 96 ? 8.246 -15.845 22.444 1.00 86.81 96 GLY A CA 1
ATOM 684 C C . GLY A 1 96 ? 7.103 -14.878 22.120 1.00 86.81 96 GLY A C 1
ATOM 685 O O . GLY A 1 96 ? 6.370 -14.491 23.029 1.00 86.81 96 GLY A O 1
ATOM 686 N N . LEU A 1 97 ? 6.969 -14.449 20.862 1.00 91.44 97 LEU A N 1
ATOM 687 C CA . LEU A 1 97 ? 5.997 -13.437 20.462 1.00 91.44 97 LEU A CA 1
ATOM 688 C C . LEU A 1 97 ? 4.557 -13.970 20.547 1.00 91.44 97 LEU A C 1
ATOM 690 O O . LEU A 1 97 ? 4.242 -15.030 20.005 1.00 91.44 97 LEU A O 1
ATOM 694 N N . GLN A 1 98 ? 3.671 -13.222 21.207 1.00 91.44 98 GLN A N 1
ATOM 695 C CA . GLN A 1 98 ? 2.287 -13.643 21.440 1.00 91.44 98 GLN A CA 1
ATOM 696 C C . GLN A 1 98 ? 1.305 -12.926 20.515 1.00 91.44 98 GLN A C 1
ATOM 698 O O . GLN A 1 98 ? 1.424 -11.729 20.260 1.00 91.44 98 GLN A O 1
ATOM 703 N N . ALA A 1 99 ? 0.286 -13.649 20.048 1.00 89.38 99 ALA A N 1
ATOM 704 C CA . ALA A 1 99 ? -0.822 -13.038 19.322 1.00 89.38 99 ALA A CA 1
ATOM 705 C C . ALA A 1 99 ? -1.539 -12.008 20.212 1.00 89.38 99 ALA A C 1
ATOM 707 O O . ALA A 1 99 ? -1.835 -12.285 21.374 1.00 89.38 99 ALA A O 1
ATOM 708 N N . GLY A 1 100 ? -1.819 -10.828 19.663 1.00 85.44 100 GLY A N 1
ATOM 709 C CA . GLY A 1 100 ? -2.409 -9.699 20.382 1.00 85.44 100 GLY A CA 1
ATOM 710 C C . GLY A 1 100 ? -1.417 -8.885 21.216 1.00 85.44 100 GLY A C 1
ATOM 711 O O . GLY A 1 100 ? -1.815 -7.867 21.774 1.00 85.44 100 GLY A O 1
ATOM 712 N N . GLN A 1 101 ? -0.140 -9.279 21.290 1.00 91.62 101 GLN A N 1
ATOM 713 C CA . GLN A 1 101 ? 0.892 -8.444 21.901 1.00 91.62 101 GLN A CA 1
ATOM 714 C C . GLN A 1 101 ? 1.002 -7.121 21.137 1.00 91.62 101 GLN A C 1
ATOM 716 O O . GLN A 1 101 ? 1.028 -7.113 19.908 1.00 91.62 101 GLN A O 1
ATOM 721 N N . ILE A 1 102 ? 1.071 -6.010 21.864 1.00 90.94 102 ILE A N 1
ATOM 722 C CA . ILE A 1 102 ? 1.249 -4.685 21.275 1.00 90.94 102 ILE A CA 1
ATOM 723 C C . ILE A 1 102 ? 2.743 -4.394 21.198 1.00 90.94 102 ILE A C 1
ATOM 725 O O . ILE A 1 102 ? 3.441 -4.457 22.209 1.00 90.94 102 ILE A O 1
ATOM 729 N N . LEU A 1 103 ? 3.221 -4.106 19.993 1.00 93.38 103 LEU A N 1
ATOM 730 C CA . LEU A 1 103 ? 4.594 -3.713 19.721 1.00 93.38 103 LEU A CA 1
ATOM 731 C C . LEU A 1 103 ? 4.649 -2.253 19.292 1.00 93.38 103 LEU A C 1
ATOM 733 O O . LEU A 1 103 ? 3.827 -1.799 18.502 1.00 93.38 103 LEU A O 1
ATOM 737 N N . ASP A 1 104 ? 5.666 -1.549 19.759 1.00 93.06 104 ASP A N 1
ATOM 738 C CA . ASP A 1 104 ? 6.125 -0.296 19.188 1.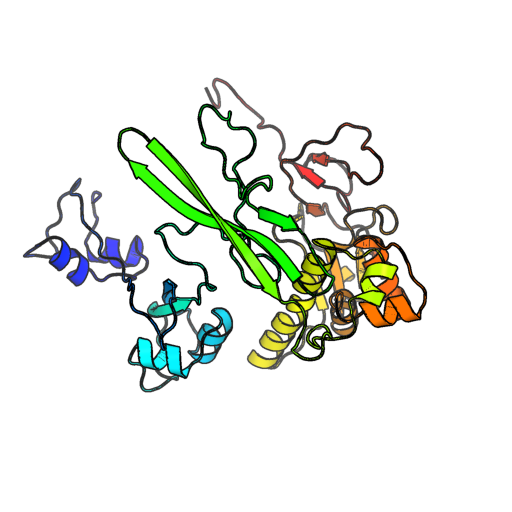00 93.06 104 ASP A CA 1
ATOM 739 C C . ASP A 1 104 ? 6.976 -0.586 17.944 1.00 93.06 104 ASP A C 1
ATOM 741 O O . ASP A 1 104 ? 8.052 -1.189 18.029 1.00 93.06 104 ASP A O 1
ATOM 745 N N . VAL A 1 105 ? 6.467 -0.211 16.772 1.00 87.88 105 VAL A N 1
ATOM 746 C CA . VAL A 1 105 ? 7.143 -0.387 15.487 1.00 87.88 105 VAL A CA 1
ATOM 747 C C . VAL A 1 105 ? 7.617 0.977 14.982 1.00 87.88 105 VAL A C 1
ATOM 749 O O . VAL A 1 105 ? 6.784 1.834 14.678 1.00 87.88 105 VAL A O 1
ATOM 752 N N . PRO A 1 106 ? 8.936 1.188 14.823 1.00 83.94 106 PRO A N 1
ATOM 753 C CA . PRO A 1 106 ? 9.462 2.456 14.351 1.00 83.9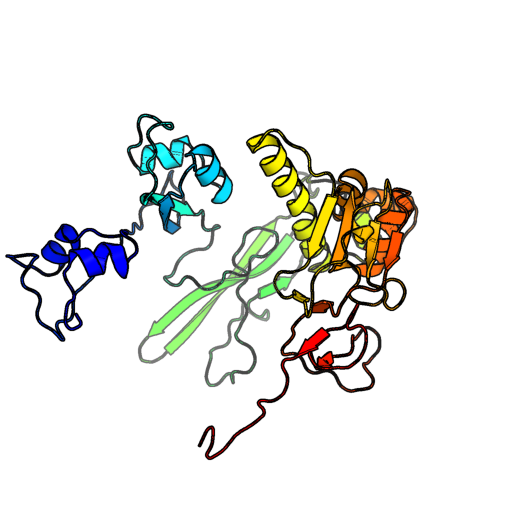4 106 PRO A CA 1
ATOM 754 C C . PRO A 1 106 ? 9.372 2.513 12.825 1.00 83.94 106 PRO A C 1
ATOM 756 O O . PRO A 1 106 ? 10.144 1.861 12.118 1.00 83.94 106 PRO A O 1
ATOM 759 N N . LEU A 1 107 ? 8.441 3.306 12.305 1.00 76.94 107 LEU A N 1
ATOM 760 C CA . LEU A 1 107 ? 8.366 3.600 10.880 1.00 76.94 107 LEU A CA 1
ATOM 761 C C . LEU A 1 107 ? 9.335 4.738 10.584 1.00 76.94 107 LEU A C 1
ATOM 763 O O . LEU A 1 107 ? 9.198 5.841 11.112 1.00 76.94 107 LEU A O 1
ATOM 767 N N . ARG A 1 108 ? 10.330 4.487 9.736 1.00 69.19 108 ARG A N 1
ATOM 768 C CA . ARG A 1 108 ? 11.272 5.533 9.330 1.00 69.19 108 ARG A CA 1
ATOM 769 C C . ARG A 1 108 ? 10.537 6.581 8.493 1.00 69.19 108 ARG A C 1
ATOM 771 O O . ARG A 1 108 ? 10.115 6.296 7.369 1.00 69.19 108 ARG A O 1
ATOM 778 N N . GLY A 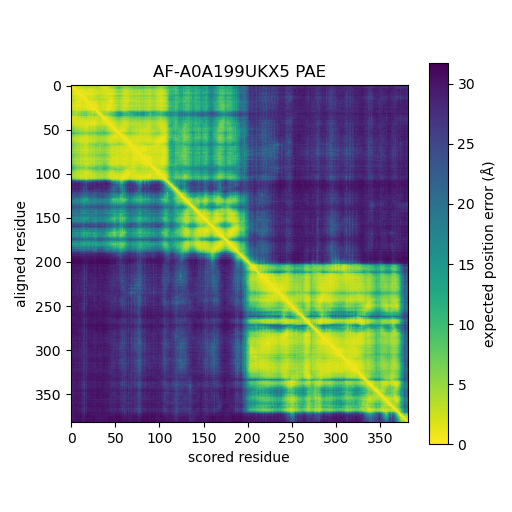1 109 ? 10.381 7.777 9.060 1.00 55.69 109 GLY A N 1
ATOM 779 C CA . GLY A 1 109 ? 10.078 8.980 8.295 1.00 55.69 109 GLY A CA 1
ATOM 780 C C . GLY A 1 109 ? 11.321 9.354 7.497 1.00 55.69 109 GLY A C 1
ATOM 781 O O . GLY A 1 109 ? 12.443 9.140 7.949 1.00 55.69 109 GLY A O 1
ATOM 782 N N . THR A 1 110 ? 11.157 9.835 6.276 1.00 48.94 110 THR A N 1
ATOM 783 C CA . THR A 1 110 ? 12.307 10.300 5.501 1.00 48.94 110 THR A CA 1
ATOM 784 C C . THR A 1 110 ? 12.686 11.725 5.889 1.00 48.94 110 THR A C 1
ATOM 786 O O . THR A 1 110 ? 11.804 12.517 6.212 1.00 48.94 110 THR A O 1
ATOM 789 N N . GLU A 1 111 ? 13.983 12.052 5.829 1.00 40.50 111 GLU A N 1
ATOM 790 C CA . GLU A 1 111 ? 14.551 13.354 6.201 1.00 40.50 111 GLU A CA 1
ATOM 791 C C . GLU A 1 111 ? 13.745 14.545 5.645 1.00 40.50 111 GLU A C 1
ATOM 793 O O . GLU A 1 111 ? 13.787 14.887 4.463 1.00 40.50 111 GLU A O 1
ATOM 798 N N . GLY A 1 112 ? 13.025 15.213 6.542 1.00 42.09 112 GLY A N 1
ATOM 799 C CA . GLY A 1 112 ? 12.333 16.470 6.307 1.00 42.09 112 GLY A CA 1
ATOM 800 C C . GLY A 1 112 ? 12.090 17.129 7.658 1.00 42.09 112 GLY A C 1
ATOM 801 O O . GLY A 1 112 ? 11.453 16.551 8.533 1.00 42.09 112 GLY A O 1
ATOM 802 N N . LYS A 1 113 ? 12.651 18.320 7.882 1.00 33.69 113 LYS A N 1
ATOM 803 C CA . LYS A 1 113 ? 12.528 19.013 9.173 1.00 33.69 113 LYS A CA 1
ATOM 804 C C . LYS A 1 113 ? 11.054 19.345 9.488 1.00 33.69 113 LYS A C 1
ATOM 806 O O . LYS A 1 113 ? 10.443 20.129 8.773 1.00 33.69 113 LYS A O 1
ATOM 811 N N . LYS A 1 114 ? 10.564 18.737 10.578 1.00 46.84 114 LYS A N 1
ATOM 812 C CA . LYS A 1 114 ? 9.437 19.025 11.506 1.00 46.84 114 LYS A CA 1
ATOM 813 C C . LYS A 1 114 ? 8.376 20.078 11.124 1.00 46.84 114 LYS A C 1
ATOM 815 O O . LYS A 1 114 ? 8.691 21.255 11.011 1.00 46.84 114 LYS A O 1
ATOM 820 N N . GLU A 1 115 ? 7.096 19.674 11.144 1.00 35.81 115 GLU A N 1
ATOM 821 C CA . GLU A 1 115 ? 6.183 19.822 12.308 1.00 35.81 115 GLU A CA 1
ATOM 822 C C . GLU A 1 115 ? 4.841 19.054 12.121 1.00 35.81 115 GLU A C 1
ATOM 824 O O . GLU A 1 115 ? 4.094 19.290 11.177 1.00 35.81 115 GLU A O 1
ATOM 829 N N . ASN A 1 116 ? 4.527 18.180 13.089 1.00 36.16 116 ASN A N 1
ATOM 830 C CA . ASN A 1 116 ? 3.220 17.910 13.718 1.00 36.16 116 ASN A CA 1
ATOM 831 C C . ASN A 1 116 ? 1.945 17.510 12.942 1.00 36.16 116 ASN A C 1
ATOM 833 O O . ASN A 1 116 ? 0.888 17.599 13.554 1.00 36.16 116 ASN A O 1
ATOM 837 N N . TYR A 1 117 ? 1.963 16.972 11.719 1.00 35.12 117 TYR A N 1
ATOM 838 C CA . TYR A 1 117 ? 0.796 16.216 11.211 1.00 35.12 117 TYR A CA 1
ATOM 839 C C . TYR A 1 117 ? 1.188 15.106 10.228 1.00 35.12 117 TYR A C 1
ATOM 841 O O . TYR A 1 117 ? 1.851 15.366 9.230 1.00 35.12 117 TYR A O 1
ATOM 849 N N . PHE A 1 118 ? 0.699 13.882 10.468 1.00 33.62 118 PHE A N 1
ATOM 850 C CA . PHE A 1 118 ? 0.666 12.817 9.463 1.00 33.62 118 PHE A CA 1
ATOM 851 C C . PHE A 1 118 ? -0.473 13.086 8.480 1.00 33.62 118 PHE A C 1
ATOM 853 O O . PHE A 1 118 ? -1.631 12.756 8.737 1.00 33.62 118 PHE A O 1
ATOM 860 N N . THR A 1 119 ? -0.156 13.690 7.343 1.00 31.69 119 THR A N 1
ATOM 861 C CA . THR A 1 119 ? -0.946 13.519 6.122 1.00 31.69 119 THR A CA 1
ATOM 862 C C . THR A 1 119 ? -0.389 12.336 5.339 1.00 31.69 119 THR A C 1
ATOM 864 O O . THR A 1 119 ? 0.746 11.921 5.527 1.00 31.69 119 THR A O 1
ATOM 867 N N . TYR A 1 120 ? -1.215 11.753 4.477 1.00 34.72 120 TYR A N 1
ATOM 868 C CA . TYR A 1 120 ? -0.812 10.847 3.399 1.00 34.72 120 TYR A CA 1
ATOM 869 C C . TYR A 1 120 ? 0.383 11.453 2.646 1.00 34.72 120 TYR A C 1
ATOM 871 O O . TYR A 1 120 ? 0.215 12.284 1.758 1.00 34.72 120 TYR A O 1
ATOM 879 N N . GLU A 1 121 ? 1.602 11.087 3.031 1.00 40.78 121 GLU A N 1
ATOM 880 C CA . GLU A 1 121 ? 2.800 11.635 2.410 1.00 40.78 121 GLU A CA 1
ATOM 881 C C . GLU A 1 121 ? 2.906 11.064 0.996 1.00 40.78 121 GLU A C 1
ATOM 883 O O . GLU A 1 121 ? 3.265 9.901 0.785 1.00 40.78 121 GLU A O 1
ATOM 888 N N . LEU A 1 122 ? 2.559 11.885 0.003 1.00 38.81 122 LEU A N 1
ATOM 889 C CA . LEU A 1 122 ? 3.050 11.675 -1.347 1.00 38.81 122 LEU A CA 1
ATOM 890 C C . LEU A 1 122 ? 4.572 11.795 -1.247 1.00 38.81 122 LEU A C 1
ATOM 892 O O . LEU A 1 122 ? 5.110 12.793 -0.770 1.00 38.81 122 LEU A O 1
ATOM 896 N N . LYS A 1 123 ? 5.257 10.711 -1.593 1.00 43.69 123 LYS A N 1
ATOM 897 C CA . LYS A 1 123 ? 6.715 10.659 -1.658 1.00 43.69 123 LYS A CA 1
ATOM 898 C C . LYS A 1 123 ? 7.127 10.932 -3.090 1.00 43.69 123 LYS A C 1
ATOM 900 O O . LYS A 1 123 ? 6.527 10.376 -4.016 1.00 43.69 123 LYS A O 1
ATOM 905 N N . ASN A 1 124 ? 8.192 11.705 -3.269 1.00 42.94 124 ASN A N 1
ATOM 906 C CA . ASN A 1 124 ? 8.897 11.705 -4.542 1.00 42.94 124 ASN A CA 1
ATOM 907 C C . ASN A 1 124 ? 9.907 10.541 -4.605 1.00 42.94 124 ASN A C 1
ATOM 909 O O . ASN A 1 124 ? 10.165 9.839 -3.626 1.00 42.94 124 ASN A O 1
ATOM 913 N N . GLU A 1 125 ? 10.475 10.324 -5.787 1.00 39.16 125 GLU A N 1
ATOM 914 C CA . GLU A 1 125 ? 11.375 9.208 -6.122 1.00 39.16 125 GLU A CA 1
ATOM 915 C C . GLU A 1 125 ? 12.680 9.134 -5.292 1.00 39.16 125 GLU A C 1
ATOM 917 O O . GLU A 1 125 ? 13.373 8.123 -5.353 1.00 39.16 125 GLU A O 1
ATOM 922 N N . HIS A 1 126 ? 12.992 10.162 -4.493 1.00 47.31 126 HIS A N 1
ATOM 923 C CA . HIS A 1 126 ? 14.187 10.241 -3.643 1.00 47.31 126 HIS A CA 1
ATOM 924 C C . HIS A 1 126 ? 13.882 10.050 -2.152 1.00 47.31 126 HIS A C 1
ATOM 926 O O . HIS A 1 126 ? 14.766 10.238 -1.321 1.00 47.31 126 HIS A O 1
ATOM 932 N N . GLY A 1 127 ? 12.635 9.713 -1.801 1.00 46.03 127 GLY A N 1
ATOM 933 C CA . GLY A 1 127 ? 12.217 9.666 -0.406 1.00 46.03 127 GLY A CA 1
ATOM 934 C C . GLY A 1 127 ? 12.212 11.053 0.229 1.00 46.03 127 GLY A C 1
ATOM 935 O O . GLY A 1 127 ? 12.549 11.179 1.387 1.00 46.03 127 GLY A O 1
ATOM 936 N N . MET A 1 128 ? 11.880 12.108 -0.512 1.00 50.31 128 MET A N 1
ATOM 937 C CA . MET A 1 128 ? 11.629 13.427 0.068 1.00 50.31 128 MET A CA 1
ATOM 938 C C . MET A 1 128 ? 10.121 13.696 0.066 1.00 50.31 128 MET A C 1
ATOM 940 O O . MET A 1 128 ? 9.395 13.211 -0.812 1.00 50.31 128 MET A O 1
ATOM 944 N N . LEU A 1 129 ? 9.659 14.460 1.057 1.00 53.81 129 LEU A N 1
ATOM 945 C CA . LEU A 1 129 ? 8.261 14.858 1.192 1.00 53.81 129 LEU A CA 1
ATOM 946 C C . LEU A 1 129 ? 7.810 15.655 -0.047 1.00 53.81 129 LEU A C 1
ATOM 948 O O . LEU A 1 129 ? 8.397 16.691 -0.368 1.00 53.81 129 LEU A O 1
ATOM 952 N N . ASP A 1 130 ? 6.783 15.172 -0.752 1.00 58.38 130 ASP A N 1
ATOM 953 C CA . ASP A 1 130 ? 6.241 15.803 -1.961 1.00 58.38 130 ASP A CA 1
ATOM 954 C C . ASP A 1 130 ? 5.070 16.729 -1.604 1.00 58.38 130 ASP A C 1
ATOM 956 O O . ASP A 1 130 ? 3.889 16.383 -1.708 1.00 58.38 130 ASP A O 1
ATOM 960 N N . CYS A 1 131 ? 5.410 17.918 -1.108 1.00 60.25 131 CYS A N 1
ATOM 961 C CA . CYS A 1 131 ? 4.428 18.933 -0.747 1.00 60.25 131 CYS A CA 1
ATOM 962 C C . CYS A 1 131 ? 3.952 19.699 -1.984 1.00 60.25 131 CYS A C 1
ATOM 964 O O . CYS A 1 131 ? 4.749 20.357 -2.651 1.00 60.25 131 CYS A O 1
ATOM 966 N N . HIS A 1 132 ? 2.637 19.718 -2.213 1.00 62.03 132 HIS A N 1
ATOM 967 C CA . HIS A 1 132 ? 2.001 20.543 -3.243 1.00 62.03 132 HIS A CA 1
ATOM 968 C C . HIS A 1 132 ? 1.037 21.550 -2.620 1.00 62.03 132 HIS A C 1
ATOM 970 O O . HIS A 1 132 ? 0.344 21.216 -1.655 1.00 62.03 132 HIS A O 1
ATOM 976 N N . PRO A 1 133 ? 0.933 22.773 -3.170 1.00 63.84 133 PRO A N 1
ATOM 977 C CA . PRO A 1 133 ? -0.100 23.703 -2.749 1.00 63.84 133 PRO A CA 1
ATOM 978 C C . PRO A 1 133 ? -1.489 23.142 -3.079 1.00 63.84 133 PRO A C 1
ATOM 980 O O . PRO A 1 133 ? -1.727 22.612 -4.170 1.00 63.84 133 PRO A O 1
ATOM 983 N N . THR A 1 134 ? -2.427 23.293 -2.145 1.00 62.47 134 THR A N 1
ATOM 984 C CA . THR A 1 134 ? -3.829 22.919 -2.355 1.00 62.47 134 THR A CA 1
ATOM 985 C C . THR A 1 134 ? -4.421 23.748 -3.494 1.00 62.47 134 THR A C 1
ATOM 987 O O . THR A 1 134 ? -4.524 24.971 -3.409 1.00 62.47 134 THR A O 1
ATOM 990 N N . GLN A 1 135 ? -4.807 23.077 -4.578 1.00 60.06 135 GLN A N 1
ATOM 991 C CA . GLN A 1 135 ? -5.368 23.715 -5.769 1.00 60.06 135 GLN A CA 1
ATOM 992 C C . GLN A 1 135 ? -6.811 24.186 -5.518 1.00 60.06 135 GLN A C 1
ATOM 994 O O . GLN A 1 135 ? -7.570 23.531 -4.808 1.00 60.06 135 GLN A O 1
ATOM 999 N N . GLY A 1 136 ? -7.214 25.294 -6.150 1.00 54.47 136 GLY A N 1
ATOM 1000 C CA . GLY A 1 136 ? -8.606 25.773 -6.127 1.00 54.47 136 GLY A CA 1
ATOM 1001 C C . GLY A 1 136 ? -8.995 26.657 -4.936 1.00 54.47 136 GLY A C 1
ATOM 1002 O O . GLY A 1 136 ? -10.174 26.959 -4.773 1.00 54.47 136 GLY A O 1
ATOM 1003 N N . ILE A 1 137 ? -8.025 27.099 -4.131 1.00 57.12 137 ILE A N 1
ATOM 1004 C CA . ILE A 1 137 ? -8.217 28.084 -3.057 1.00 57.12 137 ILE A CA 1
ATOM 1005 C C . ILE A 1 137 ? -7.670 29.439 -3.534 1.00 57.12 137 ILE A C 1
ATOM 1007 O O . ILE A 1 137 ? -6.594 29.498 -4.129 1.00 57.12 137 ILE A O 1
ATOM 1011 N N . SER A 1 138 ? -8.405 30.535 -3.316 1.00 58.28 138 SER A N 1
ATOM 1012 C CA . SER A 1 138 ? -7.952 31.873 -3.720 1.00 58.28 138 SER A CA 1
ATOM 1013 C C . SER A 1 138 ? -6.741 32.338 -2.903 1.00 58.28 138 SER A C 1
ATOM 1015 O O . SER A 1 138 ? -6.626 32.044 -1.714 1.00 58.28 138 SER A O 1
ATOM 1017 N N . SER A 1 139 ? -5.863 33.138 -3.516 1.00 58.25 139 SER A N 1
ATOM 1018 C CA . SER A 1 139 ? -4.665 33.712 -2.871 1.00 58.25 139 SER A CA 1
ATOM 1019 C C . SER A 1 139 ? -4.969 34.640 -1.686 1.00 58.25 139 SER A C 1
ATOM 1021 O O . SER A 1 139 ? -4.092 34.922 -0.877 1.00 58.25 139 SER A O 1
ATOM 1023 N N . SER A 1 140 ? -6.215 35.105 -1.558 1.00 61.00 140 SER A N 1
ATOM 1024 C CA . SER A 1 140 ? -6.719 35.827 -0.383 1.00 61.00 140 SER A CA 1
ATOM 1025 C C . SER A 1 140 ? -6.936 34.930 0.842 1.00 61.00 140 SER A C 1
ATOM 1027 O O . SER A 1 140 ? -7.089 35.441 1.947 1.00 61.00 140 SER A O 1
ATOM 1029 N N . THR A 1 141 ? -6.972 33.609 0.654 1.00 66.25 141 THR A N 1
ATOM 1030 C CA . THR A 1 141 ? -7.265 32.610 1.692 1.00 66.25 141 THR A CA 1
ATOM 1031 C C . THR A 1 141 ? -6.024 31.808 2.080 1.00 66.25 141 THR A C 1
ATOM 1033 O O . THR A 1 141 ? -5.873 31.457 3.247 1.00 66.25 141 THR A O 1
ATOM 1036 N N . CYS A 1 142 ? -5.108 31.561 1.138 1.00 65.62 142 CYS A N 1
ATOM 1037 C CA . CYS A 1 142 ? -3.807 30.957 1.420 1.00 65.62 142 CYS A CA 1
ATOM 1038 C C . CYS A 1 142 ? -2.665 31.839 0.889 1.00 65.62 142 CYS A C 1
ATOM 1040 O O . CYS A 1 142 ? -2.705 32.234 -0.279 1.00 65.62 142 CYS A O 1
ATOM 1042 N N . PRO A 1 143 ? -1.630 32.116 1.704 1.00 73.44 143 PRO A N 1
ATOM 1043 C CA . PRO A 1 143 ? -0.451 32.846 1.256 1.00 73.44 143 PRO A CA 1
ATOM 1044 C C . PRO A 1 143 ? 0.289 32.054 0.171 1.00 73.44 143 PRO A C 1
ATOM 1046 O O . PRO A 1 143 ? 0.228 30.824 0.121 1.00 73.44 143 PRO A O 1
ATOM 1049 N N . ALA A 1 144 ? 1.016 32.761 -0.693 1.00 71.56 144 ALA A N 1
ATOM 1050 C CA . ALA A 1 144 ? 1.809 32.126 -1.738 1.00 71.56 144 ALA A CA 1
ATOM 1051 C C . ALA A 1 144 ? 2.938 31.273 -1.129 1.00 71.56 144 ALA A C 1
ATOM 1053 O O . ALA A 1 144 ? 3.730 31.763 -0.327 1.00 71.56 144 ALA A O 1
ATOM 1054 N N . ALA A 1 145 ? 3.027 30.006 -1.540 1.00 79.88 145 ALA A N 1
ATOM 1055 C CA . ALA A 1 145 ? 4.120 29.102 -1.189 1.00 79.88 145 ALA A CA 1
ATOM 1056 C C . ALA A 1 145 ? 5.136 29.070 -2.344 1.00 79.88 145 ALA A C 1
ATOM 1058 O O . ALA A 1 145 ? 4.950 28.322 -3.309 1.00 79.88 145 ALA A O 1
ATOM 1059 N N . MET A 1 146 ? 6.153 29.940 -2.296 1.00 79.75 146 MET A N 1
ATOM 1060 C CA . MET A 1 146 ? 7.100 30.138 -3.403 1.00 79.75 146 MET A CA 1
ATOM 1061 C C . MET A 1 146 ? 8.541 30.373 -2.936 1.00 79.75 146 MET A C 1
ATOM 1063 O O . MET A 1 146 ? 8.791 31.155 -2.021 1.00 79.75 146 MET A O 1
ATOM 1067 N N . CYS A 1 147 ? 9.488 29.788 -3.669 1.00 80.19 147 CYS A N 1
ATOM 1068 C CA . CYS A 1 147 ? 10.922 30.034 -3.572 1.00 80.19 147 CYS A CA 1
ATOM 1069 C C . CYS A 1 147 ? 11.327 31.006 -4.688 1.00 80.19 147 CYS A C 1
ATOM 1071 O O . CYS A 1 147 ? 11.611 30.593 -5.817 1.00 80.19 147 CYS A O 1
ATOM 1073 N N . GLY A 1 148 ? 11.287 32.311 -4.406 1.00 83.50 148 GLY A N 1
ATOM 1074 C CA . GLY A 1 148 ? 11.448 33.339 -5.439 1.00 83.50 148 GLY A CA 1
ATOM 1075 C C . GLY A 1 148 ? 10.334 33.235 -6.486 1.00 83.50 148 GLY A C 1
ATOM 1076 O O . GLY A 1 148 ? 9.175 33.486 -6.175 1.00 83.50 148 GLY A O 1
ATOM 1077 N N . ASN A 1 149 ? 10.676 32.812 -7.707 1.00 81.31 149 ASN A N 1
ATOM 1078 C CA . ASN A 1 149 ? 9.725 32.658 -8.819 1.00 81.31 149 ASN A CA 1
ATOM 1079 C C . ASN A 1 149 ? 9.178 31.226 -8.979 1.00 81.31 149 ASN A C 1
ATOM 1081 O O . ASN A 1 149 ? 8.432 30.956 -9.919 1.00 81.31 149 ASN A O 1
ATOM 1085 N N . MET A 1 150 ? 9.566 30.292 -8.109 1.00 76.25 150 MET A N 1
ATOM 1086 C CA . MET A 1 150 ? 9.208 28.880 -8.227 1.00 76.25 150 MET A CA 1
ATOM 1087 C C . MET A 1 150 ? 8.156 28.496 -7.187 1.00 76.25 150 MET A C 1
ATOM 1089 O O . MET A 1 150 ? 8.376 28.693 -5.996 1.00 76.25 150 MET A O 1
ATOM 1093 N N . TYR A 1 151 ? 7.024 27.940 -7.622 1.00 77.56 151 TYR A N 1
ATOM 1094 C CA . TYR A 1 151 ? 6.005 27.419 -6.706 1.00 77.56 151 TYR A CA 1
ATOM 1095 C C . TYR A 1 151 ? 6.518 26.202 -5.932 1.00 77.56 151 TYR A C 1
ATOM 1097 O O . TYR A 1 151 ? 7.345 25.441 -6.433 1.00 77.56 151 TYR A O 1
ATOM 1105 N N . LEU A 1 152 ? 6.004 26.016 -4.718 1.00 69.88 152 LEU A N 1
ATOM 1106 C CA . LEU A 1 152 ? 6.233 24.824 -3.908 1.00 69.88 152 LEU A CA 1
ATOM 1107 C C . LEU A 1 152 ? 5.990 23.539 -4.723 1.00 69.88 152 LEU A C 1
ATOM 1109 O O . LEU A 1 152 ? 4.976 23.436 -5.414 1.00 69.88 152 LEU A O 1
ATOM 1113 N N . GLY A 1 153 ? 6.930 22.594 -4.652 1.00 66.12 153 GLY A N 1
ATOM 1114 C CA . GLY A 1 153 ? 6.908 21.330 -5.398 1.00 66.12 153 GLY A CA 1
ATOM 1115 C C . GLY A 1 153 ? 7.517 21.410 -6.804 1.00 66.12 153 GLY A C 1
ATOM 1116 O O . GLY A 1 153 ? 7.924 20.388 -7.353 1.00 66.12 153 GLY A O 1
ATOM 1117 N N . ASN A 1 154 ? 7.661 22.608 -7.387 1.00 74.00 154 ASN A N 1
ATOM 1118 C CA . ASN A 1 154 ? 8.335 22.743 -8.677 1.00 74.00 154 ASN A CA 1
ATOM 1119 C C . ASN A 1 154 ? 9.844 22.523 -8.536 1.00 74.00 154 ASN A C 1
ATOM 1121 O O . ASN A 1 154 ? 10.475 22.913 -7.548 1.00 74.00 154 ASN A O 1
ATOM 1125 N N . THR A 1 155 ? 10.419 21.947 -9.589 1.00 74.94 155 THR A N 1
ATOM 1126 C CA . THR A 1 155 ? 11.853 21.700 -9.714 1.00 74.94 155 THR A CA 1
ATOM 1127 C C . THR A 1 155 ? 12.435 22.468 -10.891 1.00 74.94 155 THR A C 1
ATOM 1129 O O . THR A 1 155 ? 11.824 22.522 -11.959 1.00 74.94 155 THR A O 1
ATOM 1132 N N . SER A 1 156 ? 13.648 22.980 -10.737 1.00 78.25 156 SER A N 1
ATOM 1133 C CA . SER A 1 156 ? 14.479 23.479 -11.825 1.00 78.25 156 SER A CA 1
ATOM 1134 C C . SER A 1 156 ? 15.809 22.731 -11.845 1.00 78.25 156 SER A C 1
ATOM 1136 O O . SER A 1 156 ? 16.308 22.268 -10.820 1.00 78.25 156 SER A O 1
ATOM 1138 N N . SER A 1 157 ? 16.386 22.590 -13.033 1.00 73.81 157 SER A N 1
ATOM 1139 C CA . SER A 1 157 ? 17.710 21.998 -13.206 1.00 73.81 157 SER A CA 1
ATOM 1140 C C . SER A 1 157 ? 18.612 23.025 -13.863 1.00 73.81 157 SER A C 1
ATOM 1142 O O . SER A 1 157 ? 18.394 23.407 -15.010 1.00 73.81 157 SER A O 1
ATOM 1144 N N . SER A 1 158 ? 19.608 23.489 -13.113 1.00 66.69 158 SER A N 1
ATOM 1145 C CA . SER A 1 158 ? 20.690 24.346 -13.608 1.00 66.69 158 SER A CA 1
ATOM 1146 C C . SER A 1 158 ? 21.712 23.533 -14.412 1.00 66.69 158 SER A C 1
ATOM 1148 O O . SER A 1 158 ? 22.370 24.061 -15.307 1.00 66.69 158 SER A O 1
ATOM 1150 N N . SER A 1 159 ? 21.817 22.231 -14.126 1.00 68.56 159 SER A N 1
ATOM 1151 C CA . SER A 1 159 ? 22.685 21.283 -14.818 1.00 68.56 159 SER A CA 1
ATOM 1152 C C . SER A 1 159 ? 22.084 19.866 -14.802 1.00 68.56 159 SER A C 1
ATOM 1154 O O . SER A 1 159 ? 21.160 19.599 -14.032 1.00 68.56 159 SER A O 1
ATOM 1156 N N . PRO A 1 160 ? 22.618 18.916 -15.594 1.00 61.12 160 PRO A N 1
ATOM 1157 C CA . PRO A 1 160 ? 22.215 17.505 -15.530 1.00 61.12 160 PRO A CA 1
ATOM 1158 C C . PRO A 1 160 ? 22.456 16.853 -14.160 1.00 61.12 160 PRO A C 1
ATOM 1160 O O . PRO A 1 160 ? 21.899 15.798 -13.872 1.00 61.12 160 PRO A O 1
ATOM 1163 N N . CYS A 1 161 ? 23.308 17.468 -13.340 1.00 60.47 161 CYS A N 1
ATOM 1164 C CA . CYS A 1 161 ? 23.771 16.945 -12.062 1.00 60.47 161 CYS A CA 1
ATOM 1165 C C . CYS A 1 161 ? 23.166 17.661 -10.859 1.00 60.47 161 CYS A C 1
ATOM 1167 O O . CYS A 1 161 ? 23.463 17.291 -9.726 1.00 60.47 161 CYS A O 1
ATOM 1169 N N . GLU A 1 162 ? 22.336 18.674 -11.081 1.00 68.12 162 GLU A N 1
ATOM 1170 C CA . GLU A 1 162 ? 21.790 19.499 -10.018 1.00 68.12 162 GLU A CA 1
ATOM 1171 C C . GLU A 1 162 ? 20.297 19.699 -10.242 1.00 68.12 162 GLU A C 1
ATOM 1173 O O . GLU A 1 162 ? 19.843 20.136 -11.305 1.00 68.12 162 GLU A O 1
ATOM 1178 N N . ARG A 1 163 ? 19.521 19.364 -9.217 1.00 75.50 163 ARG A N 1
ATOM 1179 C CA . ARG A 1 163 ? 18.087 19.605 -9.181 1.00 75.50 163 ARG A CA 1
ATOM 1180 C C . ARG A 1 163 ? 17.778 20.478 -7.983 1.00 75.50 163 ARG A C 1
ATOM 1182 O O . ARG A 1 163 ? 17.960 20.066 -6.842 1.00 75.50 163 ARG A O 1
ATOM 1189 N N . ALA A 1 164 ? 17.291 21.675 -8.255 1.00 78.25 164 ALA A N 1
ATOM 1190 C CA . ALA A 1 164 ? 16.777 22.579 -7.251 1.00 78.25 164 ALA A CA 1
ATOM 1191 C C . ALA A 1 164 ? 15.262 22.382 -7.138 1.00 78.25 164 ALA A C 1
ATOM 1193 O O . ALA A 1 164 ? 14.542 22.497 -8.125 1.00 78.25 164 ALA A O 1
ATOM 1194 N N . THR A 1 165 ? 14.767 22.089 -5.943 1.00 77.00 165 THR A N 1
ATOM 1195 C CA . THR A 1 165 ? 13.342 21.898 -5.655 1.00 77.00 165 THR A CA 1
ATOM 1196 C C . THR A 1 165 ? 12.885 22.963 -4.676 1.00 77.00 165 THR A C 1
ATOM 1198 O O . THR A 1 165 ? 13.578 23.249 -3.700 1.00 77.00 165 THR A O 1
ATOM 1201 N N . CYS A 1 166 ? 11.722 23.568 -4.908 1.00 74.38 166 CYS A N 1
ATOM 1202 C CA . CYS A 1 166 ? 11.132 24.451 -3.913 1.00 74.38 166 CYS A CA 1
ATOM 1203 C C . CYS A 1 166 ? 10.445 23.573 -2.878 1.00 74.38 166 CYS A C 1
ATOM 1205 O O . CYS A 1 166 ? 9.392 23.001 -3.158 1.00 74.38 166 CYS A O 1
ATOM 1207 N N . ALA A 1 167 ? 11.070 23.425 -1.715 1.00 71.25 167 ALA A N 1
ATOM 1208 C CA . ALA A 1 167 ? 10.596 22.556 -0.654 1.00 71.25 167 ALA A CA 1
ATOM 1209 C C . ALA A 1 167 ? 9.895 23.360 0.435 1.00 71.25 167 ALA A C 1
ATOM 1211 O O . ALA A 1 167 ? 10.237 24.508 0.725 1.00 71.25 167 ALA A O 1
ATOM 1212 N N . TYR A 1 168 ? 8.914 22.722 1.057 1.00 72.75 168 TYR A N 1
ATOM 1213 C CA . TYR A 1 168 ? 8.239 23.243 2.231 1.00 72.75 168 TYR A CA 1
ATOM 1214 C C . TYR A 1 168 ? 9.163 23.108 3.440 1.00 72.75 168 TYR A C 1
ATOM 1216 O O . TYR A 1 168 ? 9.758 22.054 3.647 1.00 72.75 168 TYR A O 1
ATOM 1224 N N . THR A 1 169 ? 9.278 24.164 4.241 1.00 74.00 169 THR A N 1
ATOM 1225 C CA . THR A 1 169 ? 10.127 24.164 5.445 1.00 74.00 169 THR A CA 1
ATOM 1226 C C . THR A 1 169 ? 9.373 24.555 6.710 1.00 74.00 169 THR A C 1
ATOM 1228 O O . THR A 1 169 ? 10.002 24.854 7.720 1.00 74.00 169 THR A O 1
ATOM 1231 N N . GLY A 1 170 ? 8.043 24.612 6.652 1.00 70.50 170 GLY A N 1
ATOM 1232 C CA . GLY A 1 170 ? 7.195 24.949 7.790 1.00 70.50 170 GLY A CA 1
ATOM 1233 C C . GLY A 1 170 ? 6.226 26.085 7.493 1.00 70.50 170 GLY A C 1
ATOM 1234 O O . GLY A 1 170 ? 6.030 26.508 6.353 1.00 70.50 170 GLY A O 1
ATOM 1235 N N . TYR A 1 171 ? 5.628 26.615 8.547 1.00 79.38 171 TYR A N 1
ATOM 1236 C CA . TYR A 1 171 ? 4.733 27.759 8.478 1.00 79.38 171 TYR A CA 1
ATOM 1237 C C . TYR A 1 171 ? 4.907 28.621 9.723 1.00 79.38 171 TYR A C 1
ATOM 1239 O O . TYR A 1 171 ? 5.385 28.164 10.759 1.00 79.38 171 TYR A O 1
ATOM 1247 N N . THR A 1 172 ? 4.509 29.883 9.631 1.00 79.25 172 THR A N 1
ATOM 1248 C CA . THR A 1 172 ? 4.273 30.714 10.809 1.00 79.25 172 THR A CA 1
ATOM 1249 C C . THR A 1 172 ? 2.774 30.880 10.986 1.00 79.25 172 THR A C 1
ATOM 1251 O O . THR A 1 172 ? 2.042 31.080 10.019 1.00 79.25 172 THR A O 1
ATOM 1254 N N . ASN A 1 173 ? 2.309 30.778 12.228 1.00 76.44 173 ASN A N 1
ATOM 1255 C CA . ASN A 1 173 ? 0.917 31.014 12.583 1.00 76.44 173 ASN A CA 1
ATOM 1256 C C . ASN A 1 173 ? 0.869 31.988 13.756 1.00 76.44 173 ASN A C 1
ATOM 1258 O O . ASN A 1 173 ? 0.873 31.597 14.922 1.00 76.44 173 ASN A O 1
ATOM 1262 N N . LYS A 1 174 ? 0.922 33.279 13.430 1.00 77.12 174 LYS A N 1
ATOM 1263 C CA . LYS A 1 174 ? 0.739 34.367 14.389 1.00 77.12 174 LYS A CA 1
ATOM 1264 C C . LYS A 1 174 ? -0.649 34.958 14.181 1.00 77.12 174 LYS A C 1
ATOM 1266 O O . LYS A 1 174 ? -1.155 34.984 13.066 1.00 77.12 174 LYS A O 1
ATOM 1271 N N . THR A 1 175 ? -1.234 35.513 15.238 1.00 72.56 175 THR A N 1
ATOM 1272 C CA . THR A 1 175 ? -2.611 36.043 15.268 1.00 72.56 175 THR A CA 1
ATOM 1273 C C . THR A 1 175 ? -2.925 37.063 14.160 1.00 72.56 175 THR A C 1
ATOM 1275 O O . THR A 1 175 ? -4.088 37.275 13.837 1.00 72.56 175 THR A O 1
ATOM 1278 N N . SER A 1 176 ? -1.902 37.690 13.570 1.00 66.75 176 SER A N 1
ATOM 1279 C CA . SER A 1 176 ? -2.001 38.673 12.484 1.00 66.75 176 SER A CA 1
ATOM 1280 C C . SER A 1 176 ? -1.365 38.240 11.155 1.00 66.75 176 SER A C 1
ATOM 1282 O O . SER A 1 176 ? -1.415 38.999 10.190 1.00 66.75 176 SER A O 1
ATOM 1284 N N . SER A 1 177 ? -0.726 37.067 11.082 1.00 70.38 177 SER A N 1
ATOM 1285 C CA . SER A 1 177 ? -0.091 36.586 9.851 1.00 70.38 177 SER A CA 1
ATOM 1286 C C . SER A 1 177 ? 0.097 35.072 9.864 1.00 70.38 177 SER A C 1
ATOM 1288 O O . SER A 1 177 ? 0.719 34.504 10.764 1.00 70.38 177 SER A O 1
ATOM 1290 N N . PHE A 1 178 ? -0.421 34.435 8.818 1.00 78.25 178 PHE A N 1
ATOM 1291 C CA . PHE A 1 178 ? -0.092 33.067 8.456 1.00 78.25 178 PHE A CA 1
ATOM 1292 C C . PHE A 1 178 ? 0.799 33.114 7.214 1.00 78.25 178 PHE A C 1
ATOM 1294 O O . PHE A 1 178 ? 0.426 33.739 6.218 1.00 78.25 178 PHE A O 1
ATOM 1301 N N . ALA A 1 179 ? 1.974 32.491 7.269 1.00 78.38 179 ALA A N 1
ATOM 1302 C CA . ALA A 1 179 ? 2.885 32.416 6.130 1.00 78.38 179 ALA A CA 1
ATOM 1303 C C . ALA A 1 179 ? 3.401 30.992 5.955 1.00 78.38 179 ALA A C 1
ATOM 1305 O O . ALA A 1 179 ? 3.813 30.354 6.921 1.00 78.38 179 ALA A O 1
ATOM 1306 N N . ILE A 1 180 ? 3.417 30.515 4.712 1.00 77.19 180 ILE A N 1
ATOM 1307 C CA . ILE A 1 180 ? 4.052 29.248 4.358 1.00 77.19 180 ILE A CA 1
ATOM 1308 C C . ILE A 1 180 ? 5.532 29.531 4.112 1.00 77.19 180 ILE A C 1
ATOM 1310 O O . ILE A 1 180 ? 5.881 30.384 3.296 1.00 77.19 180 ILE A O 1
ATOM 1314 N N . LEU A 1 181 ? 6.399 28.828 4.832 1.00 79.38 181 LEU A N 1
ATOM 1315 C CA . LEU A 1 181 ? 7.842 28.923 4.678 1.00 79.38 181 LEU A CA 1
ATOM 1316 C C . LEU A 1 181 ? 8.293 27.891 3.647 1.00 79.38 181 LEU A C 1
ATOM 1318 O O . LEU A 1 181 ? 7.954 26.709 3.728 1.00 79.38 181 LEU A O 1
ATOM 1322 N N . THR A 1 182 ? 9.065 28.350 2.670 1.00 79.56 182 THR A N 1
ATOM 1323 C CA . THR A 1 182 ? 9.649 27.490 1.642 1.00 79.56 182 THR A CA 1
ATOM 1324 C C . THR A 1 182 ? 11.118 27.831 1.463 1.00 79.56 182 THR A C 1
ATOM 1326 O O . THR A 1 182 ? 11.532 28.967 1.705 1.00 79.56 182 THR A O 1
ATOM 1329 N N . ASN A 1 183 ? 11.911 26.848 1.053 1.00 78.31 183 ASN A N 1
ATOM 1330 C CA . ASN A 1 183 ? 13.316 27.047 0.742 1.00 78.31 183 ASN A CA 1
ATOM 1331 C C . ASN A 1 183 ? 13.721 26.221 -0.478 1.00 78.31 183 ASN A C 1
ATOM 1333 O O . ASN A 1 183 ? 13.171 25.149 -0.742 1.00 78.31 183 ASN A O 1
ATOM 1337 N N . LEU A 1 184 ? 14.712 26.717 -1.211 1.00 78.56 184 LEU A N 1
ATOM 1338 C CA . LEU A 1 184 ? 15.292 25.989 -2.324 1.00 78.56 184 LEU A CA 1
ATOM 1339 C C . LEU A 1 184 ? 16.191 24.878 -1.771 1.00 78.56 184 LEU A C 1
ATOM 1341 O O . LEU A 1 184 ? 17.212 25.143 -1.140 1.00 78.56 184 LEU A O 1
ATOM 1345 N N . THR A 1 185 ? 15.802 23.630 -1.998 1.00 70.19 185 THR A N 1
ATOM 1346 C CA . THR A 1 185 ? 16.619 22.455 -1.684 1.00 70.19 185 THR A CA 1
ATOM 1347 C C . THR A 1 185 ? 17.348 22.017 -2.937 1.00 70.19 185 THR A C 1
ATOM 1349 O O . THR A 1 185 ? 16.732 21.778 -3.973 1.00 70.19 185 THR A O 1
ATOM 1352 N N . ILE A 1 186 ? 18.672 21.941 -2.852 1.00 69.69 186 ILE A N 1
ATOM 1353 C CA . ILE A 1 186 ? 19.520 21.526 -3.966 1.00 69.69 186 ILE A CA 1
ATOM 1354 C C . ILE A 1 186 ? 19.927 20.079 -3.733 1.00 69.69 186 ILE A C 1
ATOM 1356 O O . ILE A 1 186 ? 20.543 19.752 -2.720 1.00 69.69 186 ILE A O 1
ATOM 1360 N N . GLN A 1 187 ? 19.578 19.221 -4.682 1.00 63.69 187 GLN A N 1
ATOM 1361 C CA . GLN A 1 187 ? 20.018 17.838 -4.733 1.00 63.69 187 GLN A CA 1
ATOM 1362 C C . GLN A 1 187 ? 21.067 17.682 -5.829 1.00 63.69 187 GLN A C 1
ATOM 1364 O O . GLN A 1 187 ? 20.827 18.017 -6.993 1.00 63.69 187 GLN A O 1
ATOM 1369 N N . PHE A 1 188 ? 22.221 17.137 -5.451 1.00 62.44 188 PHE A N 1
ATOM 1370 C CA . PHE A 1 188 ? 23.253 16.737 -6.396 1.00 62.44 188 PHE A CA 1
ATOM 1371 C C . PHE A 1 188 ? 22.992 15.302 -6.841 1.00 62.44 188 PHE A C 1
ATOM 1373 O O . PHE A 1 188 ? 23.095 14.354 -6.067 1.00 62.44 188 PHE A O 1
ATOM 1380 N N . LEU A 1 189 ? 22.623 15.164 -8.110 1.00 61.09 189 LEU A N 1
ATOM 1381 C CA . LEU A 1 189 ? 22.266 13.905 -8.758 1.00 61.09 189 LEU A CA 1
ATOM 1382 C C . LEU A 1 189 ? 23.476 13.207 -9.385 1.00 61.09 189 LEU A C 1
ATOM 1384 O O . LEU A 1 189 ? 23.296 12.235 -10.106 1.00 61.09 189 LEU A O 1
ATOM 1388 N N . CYS A 1 190 ? 24.693 13.704 -9.166 1.00 58.81 190 CYS A N 1
ATOM 1389 C CA . CYS A 1 190 ? 25.936 13.120 -9.666 1.00 58.81 190 CYS A CA 1
ATOM 1390 C C . CYS A 1 190 ? 26.930 12.923 -8.522 1.00 58.81 190 CYS A C 1
ATOM 1392 O O . CYS A 1 190 ? 26.950 13.692 -7.564 1.00 58.81 190 CYS A O 1
ATOM 1394 N N . ASN A 1 191 ? 27.777 11.902 -8.639 1.00 54.16 191 ASN A N 1
ATOM 1395 C CA . ASN A 1 191 ? 28.903 11.691 -7.736 1.00 54.16 191 ASN A CA 1
ATOM 1396 C C . ASN A 1 191 ? 30.067 12.654 -8.069 1.00 54.16 191 ASN A C 1
ATOM 1398 O O . ASN A 1 191 ? 30.055 13.327 -9.101 1.00 54.16 191 ASN A O 1
ATOM 1402 N N . THR A 1 192 ? 31.103 12.679 -7.227 1.00 48.88 192 THR A N 1
ATOM 1403 C CA . THR A 1 192 ? 32.292 13.561 -7.281 1.00 48.88 192 THR A CA 1
ATOM 1404 C C . THR A 1 192 ? 33.079 13.544 -8.599 1.00 48.88 192 THR A C 1
ATOM 1406 O O . THR A 1 192 ? 33.909 14.419 -8.827 1.00 48.88 192 THR A O 1
ATOM 1409 N N . SER A 1 193 ? 32.807 12.592 -9.492 1.00 52.53 193 SER A N 1
ATOM 1410 C CA . SER A 1 193 ? 33.361 12.486 -10.848 1.00 52.53 193 SER A CA 1
ATOM 1411 C C . SER A 1 193 ? 32.489 13.123 -11.946 1.00 52.53 193 SER A C 1
ATOM 1413 O O . SER A 1 193 ? 32.802 12.981 -13.126 1.00 52.53 193 SER A O 1
ATOM 1415 N N . GLY A 1 194 ? 31.390 13.806 -11.594 1.00 51.22 194 GLY A N 1
ATOM 1416 C CA . GLY A 1 194 ? 30.461 14.422 -12.556 1.00 51.22 194 GLY A CA 1
ATOM 1417 C C . GLY A 1 194 ? 29.563 13.420 -13.293 1.00 51.22 194 GLY A C 1
ATOM 1418 O O . GLY A 1 194 ? 28.906 13.779 -14.267 1.00 51.22 194 GLY A O 1
ATOM 1419 N N . ALA A 1 195 ? 29.531 12.165 -12.838 1.00 43.78 195 ALA A N 1
ATOM 1420 C CA . ALA A 1 195 ? 28.690 11.104 -13.380 1.00 43.78 195 ALA A CA 1
ATOM 1421 C C . ALA A 1 195 ? 27.501 10.821 -12.438 1.00 43.78 195 ALA A C 1
ATOM 1423 O O . ALA A 1 195 ? 27.706 10.797 -11.220 1.00 43.78 195 ALA A O 1
ATOM 1424 N N . PRO A 1 196 ? 26.281 10.570 -12.953 1.00 41.00 196 PRO A N 1
ATOM 1425 C CA . PRO A 1 196 ? 25.143 10.138 -12.137 1.00 41.00 196 PRO A CA 1
ATOM 1426 C C . PRO A 1 196 ? 25.502 8.902 -11.289 1.00 41.00 196 PRO A C 1
ATOM 1428 O O . PRO A 1 196 ? 26.247 8.048 -11.784 1.00 41.00 196 PRO A O 1
ATOM 1431 N N . PRO A 1 197 ? 25.012 8.760 -10.039 1.00 37.31 197 PRO A N 1
ATOM 1432 C CA . PRO A 1 197 ? 25.265 7.576 -9.235 1.00 37.31 197 PRO A CA 1
ATOM 1433 C C . PRO A 1 197 ? 24.740 6.350 -9.983 1.00 37.31 197 PRO A C 1
ATOM 1435 O O . PRO A 1 197 ? 23.614 6.328 -10.481 1.00 37.31 197 PRO A O 1
ATOM 1438 N N . LEU A 1 198 ? 25.590 5.329 -10.096 1.00 39.88 198 LEU A N 1
ATOM 1439 C CA . LEU A 1 198 ? 25.229 4.058 -10.706 1.00 39.88 198 LEU A CA 1
ATOM 1440 C C . LEU A 1 198 ? 24.207 3.324 -9.826 1.00 39.88 198 LEU A C 1
ATOM 1442 O O . LEU A 1 198 ? 24.563 2.486 -9.003 1.00 39.88 198 LEU A O 1
ATOM 1446 N N . SER A 1 199 ? 22.929 3.571 -10.089 1.00 37.22 199 SER A N 1
ATOM 1447 C CA . SER A 1 199 ? 21.863 2.581 -9.954 1.00 37.22 199 SER A CA 1
ATOM 1448 C C . SER A 1 199 ? 21.250 2.312 -11.335 1.00 37.22 199 SER A C 1
ATOM 1450 O O . SER A 1 199 ? 20.207 2.824 -11.714 1.00 37.22 199 SER A O 1
ATOM 1452 N N . GLN A 1 200 ? 21.939 1.439 -12.078 1.00 33.97 200 GLN A N 1
ATOM 1453 C CA . GLN A 1 200 ? 21.437 0.657 -13.216 1.00 33.97 200 GLN A CA 1
ATOM 1454 C C . GLN A 1 200 ? 21.044 1.379 -14.538 1.00 33.97 200 GLN A C 1
ATOM 1456 O O . GLN A 1 200 ? 20.714 2.560 -14.580 1.00 33.97 200 GLN A O 1
ATOM 1461 N N . PRO A 1 201 ? 21.133 0.667 -15.686 1.00 35.59 201 PRO A N 1
ATOM 1462 C CA . PRO A 1 201 ? 21.076 1.251 -17.027 1.00 35.59 201 PRO A CA 1
ATOM 1463 C C . PRO A 1 201 ? 19.630 1.521 -17.472 1.00 35.59 201 PRO A C 1
ATOM 1465 O O . PRO A 1 201 ? 19.049 0.751 -18.240 1.00 35.59 201 PRO A O 1
ATOM 1468 N N . THR A 1 202 ? 19.034 2.616 -16.999 1.00 42.59 202 THR A N 1
ATOM 1469 C CA . THR A 1 202 ? 17.637 2.969 -17.316 1.00 42.59 202 THR A CA 1
ATOM 1470 C C . THR A 1 202 ? 17.465 4.348 -17.952 1.00 42.59 202 THR A C 1
ATOM 1472 O O . THR A 1 202 ? 16.548 4.500 -18.752 1.00 42.59 202 THR A O 1
ATOM 1475 N N . SER A 1 203 ? 18.350 5.327 -17.734 1.00 51.66 203 SER A N 1
ATOM 1476 C CA . SER A 1 203 ? 18.088 6.722 -18.147 1.00 51.66 203 SER A CA 1
ATOM 1477 C C . SER A 1 203 ? 17.970 6.931 -19.667 1.00 51.66 203 SER A C 1
ATOM 1479 O O . SER A 1 203 ? 17.011 7.543 -20.127 1.00 51.66 203 SER A O 1
ATOM 1481 N N . GLY A 1 204 ? 18.878 6.375 -20.476 1.00 52.56 204 GLY A N 1
ATOM 1482 C CA . GLY A 1 204 ? 18.809 6.505 -21.942 1.00 52.56 204 GLY A CA 1
ATOM 1483 C C . GLY A 1 204 ? 17.758 5.602 -22.601 1.00 52.56 204 GLY A C 1
ATOM 1484 O O . GLY A 1 204 ? 17.110 5.995 -23.569 1.00 52.56 204 GLY A O 1
ATOM 1485 N N . ALA A 1 205 ? 17.575 4.393 -22.066 1.00 55.56 205 ALA A N 1
ATOM 1486 C CA . ALA A 1 205 ? 16.637 3.403 -22.591 1.00 55.56 205 ALA A CA 1
ATOM 1487 C C . ALA A 1 205 ? 15.179 3.779 -22.287 1.00 55.56 205 ALA A C 1
ATOM 1489 O O . ALA A 1 205 ? 14.346 3.779 -23.190 1.00 55.56 205 ALA A O 1
ATOM 1490 N N . ALA A 1 206 ? 14.879 4.160 -21.041 1.00 56.91 206 ALA A N 1
ATOM 1491 C CA . ALA A 1 206 ? 13.550 4.613 -20.637 1.00 56.91 206 ALA A CA 1
ATOM 1492 C C . ALA A 1 206 ? 13.132 5.876 -21.399 1.00 56.91 206 ALA A C 1
ATOM 1494 O O . ALA A 1 206 ? 12.012 5.939 -21.902 1.00 56.91 206 ALA A O 1
ATOM 1495 N N . LEU A 1 207 ? 14.057 6.829 -21.579 1.00 58.91 207 LEU A N 1
ATOM 1496 C CA . LEU A 1 207 ? 13.807 8.047 -22.348 1.00 58.91 207 LEU A CA 1
ATOM 1497 C C . LEU A 1 207 ? 13.440 7.742 -23.808 1.00 58.91 207 LEU A C 1
ATOM 1499 O O . LEU A 1 207 ? 12.443 8.259 -24.304 1.00 58.91 207 LEU A O 1
ATOM 1503 N N . ARG A 1 208 ? 14.193 6.859 -24.484 1.00 66.38 208 ARG A N 1
ATOM 1504 C CA . ARG A 1 208 ? 13.891 6.417 -25.862 1.00 66.38 208 ARG A CA 1
ATOM 1505 C C . ARG A 1 208 ? 12.579 5.642 -25.966 1.00 66.38 208 ARG A C 1
ATOM 1507 O O . ARG A 1 208 ? 11.910 5.686 -26.996 1.00 66.38 208 ARG A O 1
ATOM 1514 N N . LEU A 1 209 ? 12.206 4.941 -24.903 1.00 62.88 209 LEU A N 1
ATOM 1515 C CA . LEU A 1 209 ? 10.924 4.259 -24.786 1.00 62.88 209 LEU A CA 1
ATOM 1516 C C . LEU A 1 209 ? 9.777 5.209 -24.416 1.00 62.88 209 LEU A C 1
ATOM 1518 O O . LEU A 1 209 ? 8.658 4.736 -24.292 1.00 62.88 209 LEU A O 1
ATOM 1522 N N . GLY A 1 210 ? 10.009 6.516 -24.240 1.00 60.03 210 GLY A N 1
ATOM 1523 C CA . GLY A 1 210 ? 8.976 7.470 -23.812 1.00 60.03 210 GLY A CA 1
ATOM 1524 C C . GLY A 1 210 ? 8.469 7.239 -22.382 1.00 60.03 210 GLY A C 1
ATOM 1525 O O . GLY A 1 210 ? 7.451 7.800 -21.985 1.00 60.03 210 GLY A O 1
ATOM 1526 N N . LEU A 1 211 ? 9.177 6.424 -21.597 1.00 61.88 211 LEU A N 1
ATOM 1527 C CA . LEU A 1 211 ? 8.841 6.101 -20.217 1.00 61.88 211 LEU A CA 1
ATOM 1528 C C . LEU A 1 211 ? 9.467 7.167 -19.316 1.00 61.88 211 LEU A C 1
ATOM 1530 O O . LEU A 1 211 ? 10.665 7.132 -19.043 1.00 61.88 211 LEU A O 1
ATOM 1534 N N . GLN A 1 212 ? 8.669 8.145 -18.890 1.00 57.69 212 GLN A N 1
ATOM 1535 C CA . GLN A 1 212 ? 9.133 9.270 -18.075 1.00 57.69 212 GLN A CA 1
ATOM 1536 C C . GLN A 1 212 ? 8.233 9.480 -16.852 1.00 57.69 212 GLN A C 1
ATOM 1538 O O . GLN A 1 212 ? 7.039 9.162 -16.879 1.00 57.69 212 GLN A O 1
ATOM 1543 N N . GLY A 1 213 ? 8.815 10.026 -15.780 1.00 60.84 213 GLY A N 1
ATOM 1544 C CA . GLY A 1 213 ? 8.104 10.417 -14.560 1.00 60.84 213 GLY A CA 1
ATOM 1545 C C . GLY A 1 213 ? 7.205 9.309 -13.998 1.00 60.84 213 GLY A C 1
ATOM 1546 O O . GLY A 1 213 ? 7.655 8.194 -13.733 1.00 60.84 213 GLY A O 1
ATOM 1547 N N . GLY A 1 214 ? 5.909 9.607 -13.861 1.00 59.12 214 GLY A N 1
ATOM 1548 C CA . GLY A 1 214 ? 4.926 8.735 -13.205 1.00 59.12 214 GLY A CA 1
ATOM 1549 C C . GLY A 1 214 ? 4.741 7.341 -13.824 1.00 59.12 214 GLY A C 1
ATOM 1550 O O . GLY A 1 214 ? 4.302 6.426 -13.129 1.00 59.12 214 GLY A O 1
ATOM 1551 N N . LEU A 1 215 ? 5.104 7.128 -15.095 1.00 63.31 215 LEU A N 1
ATOM 1552 C CA . LEU A 1 215 ? 5.016 5.799 -15.712 1.00 63.31 215 LEU A CA 1
ATOM 1553 C C . LEU A 1 215 ? 6.133 4.857 -15.229 1.00 63.31 215 LEU A C 1
ATOM 1555 O O . LEU A 1 215 ? 5.877 3.676 -14.999 1.00 63.31 215 LEU A O 1
ATOM 1559 N N . LEU A 1 216 ? 7.344 5.378 -15.001 1.00 64.38 216 LEU A N 1
ATOM 1560 C CA . LEU A 1 216 ? 8.443 4.610 -14.401 1.00 64.38 216 LEU A CA 1
ATOM 1561 C C . LEU A 1 216 ? 8.145 4.255 -12.944 1.00 64.38 216 LEU A C 1
ATOM 1563 O O . LEU A 1 216 ? 8.404 3.132 -12.515 1.00 64.38 216 LEU A O 1
ATOM 1567 N N . GLN A 1 217 ? 7.531 5.183 -12.209 1.00 62.41 217 GLN A N 1
ATOM 1568 C CA . GLN A 1 217 ? 7.081 4.932 -10.842 1.00 62.41 217 GLN A CA 1
ATOM 1569 C C . GLN A 1 217 ? 6.039 3.807 -10.796 1.00 62.41 217 GLN A C 1
ATOM 1571 O O . GLN A 1 217 ? 6.172 2.875 -10.006 1.00 62.41 217 GLN A O 1
ATOM 1576 N N . TYR A 1 218 ? 5.046 3.843 -11.692 1.00 70.69 218 TYR A N 1
ATOM 1577 C CA . TYR A 1 218 ? 4.076 2.759 -11.830 1.00 70.69 218 TYR A CA 1
ATOM 1578 C C . TYR A 1 218 ? 4.756 1.417 -12.147 1.00 70.69 218 TYR A C 1
ATOM 1580 O O . TYR A 1 218 ? 4.392 0.398 -11.565 1.00 70.69 218 TYR A O 1
ATOM 1588 N N . PHE A 1 219 ? 5.773 1.401 -13.015 1.00 75.75 219 PHE A N 1
ATOM 1589 C CA . PHE A 1 219 ? 6.508 0.175 -13.350 1.00 75.75 219 PHE A CA 1
ATOM 1590 C C . PHE A 1 219 ? 7.247 -0.401 -12.146 1.00 75.75 219 PHE A C 1
ATOM 1592 O O . PHE A 1 219 ? 7.178 -1.608 -11.922 1.00 75.75 219 PHE A O 1
ATOM 1599 N N . ASN A 1 220 ? 7.875 0.453 -11.341 1.00 73.00 220 ASN A N 1
ATOM 1600 C CA . ASN A 1 220 ? 8.518 0.036 -10.102 1.00 73.00 220 ASN A CA 1
ATOM 1601 C C . ASN A 1 220 ? 7.506 -0.569 -9.111 1.00 73.00 220 ASN A C 1
ATOM 1603 O O . ASN A 1 220 ? 7.735 -1.650 -8.574 1.00 73.00 220 ASN A O 1
ATOM 1607 N N . SER A 1 221 ? 6.343 0.071 -8.927 1.00 74.88 221 SER A N 1
ATOM 1608 C CA . SER A 1 221 ? 5.282 -0.460 -8.055 1.00 74.88 221 SER A CA 1
ATOM 1609 C C . SER A 1 221 ? 4.751 -1.817 -8.520 1.00 74.88 221 SER A C 1
ATOM 1611 O O . SER A 1 221 ? 4.450 -2.672 -7.693 1.00 74.88 221 SER A O 1
ATOM 1613 N N . VAL A 1 222 ? 4.631 -2.031 -9.834 1.00 81.44 222 VAL A N 1
ATOM 1614 C CA . VAL A 1 222 ? 4.197 -3.321 -10.390 1.00 81.44 222 VAL A CA 1
ATOM 1615 C C . VAL A 1 222 ? 5.271 -4.395 -10.208 1.00 81.44 222 VAL A C 1
ATOM 1617 O O . VAL A 1 222 ? 4.936 -5.537 -9.895 1.00 81.44 222 VAL A O 1
ATOM 1620 N N . GLU A 1 223 ? 6.548 -4.049 -10.373 1.00 80.62 223 GLU A N 1
ATOM 1621 C CA . GLU A 1 223 ? 7.650 -5.005 -10.229 1.00 80.62 223 GLU A CA 1
ATOM 1622 C C . GLU A 1 223 ? 7.846 -5.465 -8.781 1.00 80.62 223 GLU A C 1
ATOM 1624 O O . GLU A 1 223 ? 8.085 -6.651 -8.556 1.00 80.62 223 GLU A O 1
ATOM 1629 N N . GLY A 1 224 ? 7.613 -4.589 -7.798 1.00 77.25 224 GLY A N 1
ATOM 1630 C CA . GLY A 1 224 ? 7.660 -4.944 -6.374 1.00 77.25 224 GLY A CA 1
ATOM 1631 C C . GLY A 1 224 ? 6.699 -6.072 -5.966 1.00 77.25 224 GLY A C 1
ATOM 1632 O O . GLY A 1 224 ? 6.950 -6.782 -4.992 1.00 77.25 224 GLY A O 1
ATOM 1633 N N . CYS A 1 225 ? 5.631 -6.329 -6.735 1.00 79.31 225 CYS A N 1
ATOM 1634 C CA . CYS A 1 225 ? 4.761 -7.485 -6.499 1.00 79.31 225 CYS A CA 1
ATOM 1635 C C . CYS A 1 225 ? 5.509 -8.826 -6.615 1.00 79.31 225 CYS A C 1
ATOM 1637 O O . CYS A 1 225 ? 5.112 -9.795 -5.969 1.00 79.31 225 CYS A O 1
ATOM 1639 N N . ILE A 1 226 ? 6.581 -8.901 -7.414 1.00 81.12 226 ILE A N 1
ATOM 1640 C CA . ILE A 1 226 ? 7.394 -10.116 -7.571 1.00 81.12 226 ILE A CA 1
ATOM 1641 C C . ILE A 1 226 ? 8.035 -10.515 -6.243 1.00 81.12 226 ILE A C 1
ATOM 1643 O O . ILE A 1 226 ? 8.031 -11.698 -5.895 1.00 81.12 226 ILE A O 1
ATOM 1647 N N . ASP A 1 227 ? 8.563 -9.544 -5.504 1.00 77.88 227 ASP A N 1
ATOM 1648 C CA . ASP A 1 227 ? 9.243 -9.800 -4.237 1.00 77.88 227 ASP A CA 1
ATOM 1649 C C . ASP A 1 227 ? 8.251 -10.251 -3.165 1.00 77.88 227 ASP A C 1
ATOM 1651 O O . ASP A 1 227 ? 8.531 -11.199 -2.433 1.00 77.88 227 ASP A O 1
ATOM 1655 N N . LEU A 1 228 ? 7.045 -9.670 -3.149 1.00 80.00 228 LEU A N 1
ATOM 1656 C CA . LEU A 1 228 ? 5.952 -10.117 -2.280 1.00 80.00 228 LEU A CA 1
ATOM 1657 C C . LEU A 1 228 ? 5.550 -11.570 -2.569 1.00 80.00 228 LEU A C 1
ATOM 1659 O O . LEU A 1 228 ? 5.435 -12.371 -1.642 1.00 80.00 228 LEU A O 1
ATOM 1663 N N . ILE A 1 229 ? 5.385 -11.927 -3.848 1.00 81.25 229 ILE A N 1
ATOM 1664 C CA . ILE A 1 229 ? 5.064 -13.301 -4.262 1.00 81.25 229 ILE A CA 1
ATOM 1665 C C . ILE A 1 229 ? 6.161 -14.264 -3.798 1.00 81.25 229 ILE A C 1
ATOM 1667 O O . ILE A 1 229 ? 5.864 -15.262 -3.148 1.00 81.25 229 ILE A O 1
ATOM 1671 N N . ARG A 1 230 ? 7.430 -13.956 -4.094 1.00 85.06 230 ARG A N 1
ATOM 1672 C CA . ARG A 1 230 ? 8.573 -14.814 -3.739 1.00 85.06 230 ARG A CA 1
ATOM 1673 C C . ARG A 1 230 ? 8.735 -14.972 -2.232 1.00 85.06 230 ARG A C 1
ATOM 1675 O O . ARG A 1 230 ? 8.999 -16.076 -1.769 1.00 85.06 230 ARG A O 1
ATOM 1682 N N . SER A 1 231 ? 8.573 -13.885 -1.482 1.00 82.38 231 SER A N 1
ATOM 1683 C CA . SER A 1 231 ? 8.646 -13.889 -0.020 1.00 82.38 231 SER A CA 1
ATOM 1684 C C . SER A 1 231 ? 7.568 -14.791 0.583 1.00 82.38 231 SER A C 1
ATOM 1686 O O . SER A 1 231 ? 7.856 -15.618 1.448 1.00 82.38 231 SER A O 1
ATOM 1688 N N . HIS A 1 232 ? 6.339 -14.710 0.069 1.00 85.94 232 HIS A N 1
ATOM 1689 C CA . HIS A 1 232 ? 5.234 -15.535 0.546 1.00 85.94 232 HIS A CA 1
ATOM 1690 C C . HIS A 1 232 ? 5.396 -17.022 0.186 1.00 85.94 232 HIS A C 1
ATOM 1692 O O . HIS A 1 232 ? 5.203 -17.884 1.042 1.00 85.94 232 HIS A O 1
ATOM 1698 N N . GLU A 1 233 ? 5.813 -17.323 -1.048 1.00 87.06 233 GLU A N 1
ATOM 1699 C CA . GLU A 1 233 ? 6.154 -18.683 -1.493 1.00 87.06 233 GLU A CA 1
ATOM 1700 C C . GLU A 1 233 ? 7.245 -19.311 -0.613 1.00 87.06 233 GLU A C 1
ATOM 1702 O O . GLU A 1 233 ? 7.105 -20.446 -0.153 1.00 87.06 233 GLU A O 1
ATOM 1707 N N . ALA A 1 234 ? 8.312 -18.556 -0.331 1.00 86.50 234 ALA A N 1
ATOM 1708 C CA . ALA A 1 234 ? 9.413 -19.007 0.513 1.00 86.50 234 ALA A CA 1
ATOM 1709 C C . ALA A 1 234 ? 8.980 -19.213 1.972 1.00 86.50 234 ALA A C 1
ATOM 1711 O O . ALA A 1 234 ? 9.343 -20.214 2.584 1.00 86.50 234 ALA A O 1
ATOM 1712 N N . GLY A 1 235 ? 8.173 -18.299 2.519 1.00 88.69 235 GLY A N 1
ATOM 1713 C CA . GLY A 1 235 ? 7.713 -18.360 3.907 1.00 88.69 235 GLY A CA 1
ATOM 1714 C C . GLY A 1 235 ? 6.786 -19.539 4.216 1.00 88.69 235 GLY A C 1
ATOM 1715 O O . GLY A 1 235 ? 6.687 -19.939 5.374 1.00 88.69 235 GLY A O 1
ATOM 1716 N N . LEU A 1 236 ? 6.117 -20.099 3.205 1.00 90.12 236 LEU A N 1
ATOM 1717 C CA . LEU A 1 236 ? 5.149 -21.192 3.356 1.00 90.12 236 LEU A CA 1
ATOM 1718 C C . LEU A 1 236 ? 5.520 -22.452 2.555 1.00 90.12 236 LEU A C 1
ATOM 1720 O O . LEU A 1 236 ? 4.740 -23.401 2.508 1.00 90.12 236 LEU A O 1
ATOM 1724 N N . ASN A 1 237 ? 6.714 -22.473 1.956 1.00 93.50 237 ASN A N 1
ATOM 1725 C CA . ASN A 1 237 ? 7.267 -23.587 1.186 1.00 93.50 237 ASN A CA 1
ATOM 1726 C C . ASN A 1 237 ? 6.312 -24.139 0.108 1.00 93.50 237 ASN A C 1
ATOM 1728 O O . ASN A 1 237 ? 6.099 -25.347 -0.008 1.00 93.50 237 ASN A O 1
ATOM 1732 N N . PHE A 1 238 ? 5.727 -23.248 -0.690 1.00 92.12 238 PHE A N 1
ATOM 1733 C CA . PHE A 1 238 ? 4.927 -23.627 -1.853 1.00 92.12 238 PHE A CA 1
ATOM 1734 C C . PHE A 1 238 ? 5.223 -22.707 -3.035 1.00 92.12 238 PHE A C 1
ATOM 1736 O O . PHE A 1 238 ? 5.853 -21.665 -2.890 1.00 92.12 238 PHE A O 1
ATOM 1743 N N . THR A 1 239 ? 4.754 -23.085 -4.224 1.00 87.12 239 THR A N 1
ATOM 1744 C CA . THR A 1 239 ? 4.776 -22.195 -5.391 1.00 87.12 239 THR A CA 1
ATOM 1745 C C . THR A 1 239 ? 3.379 -22.047 -5.951 1.00 87.12 239 THR A C 1
ATOM 1747 O O . THR A 1 239 ? 2.600 -23.001 -5.956 1.00 87.12 239 THR A O 1
ATOM 1750 N N . TYR A 1 240 ? 3.042 -20.844 -6.400 1.00 86.88 240 TYR A N 1
ATOM 1751 C CA . TYR A 1 240 ? 1.746 -20.611 -7.011 1.00 86.88 240 TYR A CA 1
ATOM 1752 C C . TYR A 1 240 ? 1.679 -21.299 -8.371 1.00 86.88 240 TYR A C 1
ATOM 1754 O O . TYR A 1 240 ? 2.514 -21.055 -9.241 1.00 86.88 240 TYR A O 1
ATOM 1762 N N . ASN A 1 241 ? 0.639 -22.097 -8.603 1.00 84.50 241 ASN A N 1
ATOM 1763 C CA . ASN A 1 241 ? 0.373 -22.628 -9.941 1.00 84.50 241 ASN A CA 1
ATOM 1764 C C . ASN A 1 241 ? -0.054 -21.504 -10.895 1.00 84.50 241 ASN A C 1
ATOM 1766 O O . ASN A 1 241 ? 0.304 -21.505 -12.072 1.00 84.50 241 ASN A O 1
ATOM 1770 N N . TRP A 1 242 ? -0.780 -20.519 -10.370 1.00 85.06 242 TRP A N 1
ATOM 1771 C CA . TRP A 1 242 ? -1.325 -19.385 -11.099 1.00 85.06 242 TRP A CA 1
ATOM 1772 C C . TRP A 1 242 ? -1.372 -18.149 -10.206 1.00 85.06 242 TRP A C 1
ATOM 1774 O O . TRP A 1 242 ? -1.475 -18.241 -8.985 1.00 85.06 242 TRP A O 1
ATOM 1784 N N . ILE A 1 243 ? -1.286 -16.981 -10.832 1.00 87.38 243 ILE A N 1
ATOM 1785 C CA . ILE A 1 243 ? -1.312 -15.679 -10.172 1.00 87.38 243 ILE A CA 1
ATOM 1786 C C . ILE A 1 243 ? -2.363 -14.829 -10.875 1.00 87.38 243 ILE A C 1
ATOM 1788 O O . ILE A 1 243 ? -2.335 -14.683 -12.100 1.00 87.38 243 ILE A O 1
ATOM 1792 N N . VAL A 1 244 ? -3.275 -14.265 -10.083 1.00 86.12 244 VAL A N 1
ATOM 1793 C CA . VAL A 1 244 ? -4.249 -13.268 -10.532 1.00 86.12 244 VAL A CA 1
ATOM 1794 C C . VAL A 1 244 ? -3.745 -11.899 -10.117 1.00 86.12 244 VAL A C 1
ATOM 1796 O O . VAL A 1 244 ? -3.593 -11.610 -8.932 1.00 86.12 244 VAL A O 1
ATOM 1799 N N . ARG A 1 245 ? -3.508 -11.036 -11.098 1.00 85.50 245 ARG A N 1
ATOM 1800 C CA . ARG A 1 245 ? -3.185 -9.631 -10.879 1.00 85.50 245 ARG A CA 1
ATOM 1801 C C . ARG A 1 245 ? -4.443 -8.807 -11.092 1.00 85.50 245 ARG A C 1
ATOM 1803 O O . ARG A 1 245 ? -5.003 -8.842 -12.180 1.00 85.50 245 ARG A O 1
ATOM 1810 N N . THR A 1 246 ? -4.833 -8.014 -10.101 1.00 82.19 246 THR A N 1
ATOM 1811 C CA . THR A 1 246 ? -5.903 -7.014 -10.215 1.00 82.19 246 THR A CA 1
ATOM 1812 C C . THR A 1 246 ? -5.570 -5.782 -9.377 1.00 82.19 246 THR A C 1
ATOM 1814 O O . THR A 1 246 ? -4.742 -5.854 -8.469 1.00 82.19 246 THR A O 1
ATOM 1817 N N . ARG A 1 247 ? -6.219 -4.647 -9.649 1.00 76.25 247 ARG A N 1
ATOM 1818 C CA . ARG A 1 247 ? -6.236 -3.524 -8.702 1.00 76.25 247 ARG A CA 1
ATOM 1819 C C . ARG A 1 247 ? -7.253 -3.760 -7.583 1.00 76.25 247 ARG A C 1
ATOM 1821 O O . ARG A 1 247 ? -8.255 -4.446 -7.785 1.00 76.25 247 ARG A O 1
ATOM 1828 N N . VAL A 1 248 ? -7.005 -3.123 -6.438 1.00 75.56 248 VAL A N 1
ATOM 1829 C CA . VAL A 1 248 ? -7.890 -3.122 -5.257 1.00 75.56 248 VAL A CA 1
ATOM 1830 C C . VAL A 1 248 ? -9.214 -2.388 -5.486 1.00 75.56 248 VAL A C 1
ATOM 1832 O O . VAL A 1 248 ? -10.204 -2.695 -4.839 1.00 75.56 248 VAL A O 1
ATOM 1835 N N . ASP A 1 249 ? -9.255 -1.452 -6.437 1.00 77.12 249 ASP A N 1
ATOM 1836 C CA . ASP A 1 249 ? -10.462 -0.740 -6.882 1.00 77.12 249 ASP A CA 1
ATOM 1837 C C . ASP A 1 249 ? -11.151 -1.434 -8.075 1.00 77.12 249 ASP A C 1
ATOM 1839 O O . ASP A 1 249 ? -11.948 -0.828 -8.796 1.00 77.12 249 ASP A O 1
ATOM 1843 N N . GLY A 1 250 ? -10.826 -2.709 -8.303 1.00 79.06 250 GLY A N 1
ATOM 1844 C CA . GLY A 1 250 ? -11.509 -3.566 -9.260 1.00 79.06 250 GLY A CA 1
ATOM 1845 C C . GLY A 1 250 ? -12.842 -4.060 -8.704 1.00 79.06 250 GLY A C 1
ATOM 1846 O O . GLY A 1 250 ? -12.881 -4.719 -7.668 1.00 79.06 250 GLY A O 1
ATOM 1847 N N . PHE A 1 251 ? -13.933 -3.771 -9.407 1.00 79.06 251 PHE A N 1
ATOM 1848 C CA . PHE A 1 251 ? -15.247 -4.338 -9.124 1.00 79.06 251 PHE A CA 1
ATOM 1849 C C . PHE A 1 251 ? -15.482 -5.595 -9.960 1.00 79.06 251 PHE A C 1
ATOM 1851 O O . PHE A 1 251 ? -15.145 -5.628 -11.144 1.00 79.06 251 PHE A O 1
ATOM 1858 N N . TRP A 1 252 ? -16.109 -6.591 -9.335 1.00 78.44 252 TRP A N 1
ATOM 1859 C CA . TRP A 1 252 ? -16.474 -7.871 -9.928 1.00 78.44 252 TRP A CA 1
ATOM 1860 C C . TRP A 1 252 ? -17.960 -8.116 -9.695 1.00 78.44 252 TRP A C 1
ATOM 1862 O O . TRP A 1 252 ? -18.414 -8.131 -8.553 1.00 78.44 252 TRP A O 1
ATOM 1872 N N . SER A 1 253 ? -18.724 -8.339 -10.760 1.00 70.00 253 SER A N 1
ATOM 1873 C CA . SER A 1 253 ? -20.156 -8.642 -10.640 1.00 70.00 253 SER A CA 1
ATOM 1874 C C . SER A 1 253 ? -20.465 -10.137 -10.486 1.00 70.00 253 SER A C 1
ATOM 1876 O O . SER A 1 253 ? -21.634 -10.516 -10.509 1.00 70.00 253 SER A O 1
ATOM 1878 N N . GLY A 1 254 ? -19.449 -11.002 -10.459 1.00 72.38 254 GLY A N 1
ATOM 1879 C CA . GLY A 1 254 ? -19.619 -12.453 -10.481 1.00 72.38 254 GLY A CA 1
ATOM 1880 C C . GLY A 1 254 ? -18.298 -13.216 -10.328 1.00 72.38 254 GLY A C 1
ATOM 1881 O O . GLY A 1 254 ? -17.231 -12.599 -10.375 1.00 72.38 254 GLY A O 1
ATOM 1882 N N . PRO A 1 255 ? -18.368 -14.544 -10.123 1.00 70.94 255 PRO A N 1
ATOM 1883 C CA . PRO A 1 255 ? -17.197 -15.389 -9.906 1.00 70.94 255 PRO A CA 1
ATOM 1884 C C . PRO A 1 255 ? -16.323 -15.494 -11.163 1.00 70.94 255 PRO A C 1
ATOM 1886 O O . PRO A 1 255 ? -16.823 -15.428 -12.284 1.00 70.94 255 PRO A O 1
ATOM 1889 N N . LEU A 1 256 ? -15.016 -15.684 -10.968 1.00 72.62 256 LEU A N 1
ATOM 1890 C CA . LEU A 1 256 ? -14.077 -16.006 -12.043 1.00 72.62 256 LEU A CA 1
ATOM 1891 C C . LEU A 1 256 ? -14.284 -17.454 -12.500 1.00 72.62 256 LEU A C 1
ATOM 1893 O O . LEU A 1 256 ? -14.343 -18.358 -11.669 1.00 72.62 256 LEU A O 1
ATOM 1897 N N . ASP A 1 257 ? -14.371 -17.662 -13.812 1.00 70.62 257 ASP A N 1
ATOM 1898 C CA . ASP A 1 257 ? -14.484 -19.003 -14.388 1.00 70.62 257 ASP A CA 1
ATOM 1899 C C . ASP A 1 257 ? -13.171 -19.786 -14.201 1.00 70.62 257 ASP A C 1
ATOM 1901 O O . ASP A 1 257 ? -12.078 -19.252 -14.422 1.00 70.62 257 ASP A O 1
ATOM 1905 N N . LEU A 1 258 ? -13.273 -21.033 -13.737 1.00 63.47 258 LEU A N 1
ATOM 1906 C CA . LEU A 1 258 ? -12.133 -21.852 -13.302 1.00 63.47 258 LEU A CA 1
ATOM 1907 C C . LEU A 1 258 ? -11.281 -22.357 -14.477 1.00 63.47 258 LEU A C 1
ATOM 1909 O O . LEU A 1 258 ? -10.086 -22.602 -14.326 1.00 63.47 258 LEU A O 1
ATOM 1913 N N . ASP A 1 259 ? -11.859 -22.430 -15.669 1.00 68.12 259 ASP A N 1
ATOM 1914 C CA . ASP A 1 259 ? -11.158 -22.723 -16.922 1.00 68.12 259 ASP A CA 1
ATOM 1915 C C . ASP A 1 259 ? -10.179 -21.594 -17.342 1.00 68.12 259 ASP A C 1
ATOM 1917 O O . ASP A 1 259 ? -9.358 -21.768 -18.242 1.00 68.12 259 ASP A O 1
ATOM 1921 N N . ALA A 1 260 ? -10.219 -20.416 -16.697 1.00 58.84 260 ALA A N 1
ATOM 1922 C CA . ALA A 1 260 ? -9.262 -19.325 -16.921 1.00 58.84 260 ALA A CA 1
ATOM 1923 C C . ALA A 1 260 ? -7.871 -19.612 -16.337 1.00 58.84 260 ALA A C 1
ATOM 1925 O O . ALA A 1 260 ? -6.927 -18.866 -16.603 1.00 58.84 260 ALA A O 1
ATOM 1926 N N . PHE A 1 261 ? -7.744 -20.683 -15.553 1.00 66.75 261 PHE A N 1
ATOM 1927 C CA . PHE A 1 261 ? -6.537 -21.033 -14.813 1.00 66.75 261 PHE A CA 1
ATOM 1928 C C . PHE A 1 261 ? -5.741 -22.195 -15.450 1.00 66.75 261 PHE A C 1
ATOM 1930 O O . PHE A 1 261 ? -4.637 -22.493 -14.995 1.00 66.75 261 PHE A O 1
ATOM 1937 N N . GLU A 1 262 ? -6.229 -22.806 -16.539 1.00 60.66 262 GLU A N 1
ATOM 1938 C CA . GLU A 1 262 ? -5.606 -23.960 -17.221 1.00 60.66 262 GLU A CA 1
ATOM 1939 C C . GLU A 1 262 ? -4.810 -23.581 -18.487 1.00 60.66 262 GLU A C 1
ATOM 1941 O O . GLU A 1 262 ? -5.196 -23.925 -19.602 1.00 60.66 262 GLU A O 1
ATOM 1946 N N . LEU A 1 263 ? -3.716 -22.814 -18.376 1.00 62.09 263 LEU A N 1
ATOM 1947 C CA . LEU A 1 263 ? -3.190 -22.124 -19.573 1.00 62.09 263 LEU A CA 1
ATOM 1948 C C . LEU A 1 263 ? -1.685 -22.202 -19.857 1.00 62.09 263 LEU A C 1
ATOM 1950 O O . LEU A 1 263 ? -1.187 -21.461 -20.710 1.00 62.09 263 LEU A O 1
ATOM 1954 N N . GLY A 1 264 ? -0.947 -23.138 -19.255 1.00 63.97 264 GLY A N 1
ATOM 1955 C CA . GLY A 1 264 ? 0.457 -23.386 -19.624 1.00 63.97 264 GLY A CA 1
ATOM 1956 C C . GLY A 1 264 ? 1.305 -22.091 -19.649 1.00 63.97 264 GLY A C 1
ATOM 1957 O O . GLY A 1 264 ? 1.241 -21.317 -18.696 1.00 63.97 264 GLY A O 1
ATOM 1958 N N . PRO A 1 265 ? 2.083 -21.795 -20.713 1.00 68.56 265 PRO A N 1
ATOM 1959 C CA . PRO A 1 265 ? 2.913 -20.583 -20.804 1.00 68.56 265 PRO A CA 1
ATOM 1960 C C . PRO A 1 265 ? 2.139 -19.326 -21.256 1.00 68.56 265 PRO A C 1
ATOM 1962 O O . PRO A 1 265 ? 2.739 -18.385 -21.781 1.00 68.56 265 PRO A O 1
ATOM 1965 N N . THR A 1 266 ? 0.812 -19.319 -21.139 1.00 82.25 266 THR A N 1
ATOM 1966 C CA . THR A 1 266 ? -0.050 -18.251 -21.658 1.00 82.25 266 THR A CA 1
ATOM 1967 C C . THR A 1 266 ? -0.410 -17.272 -20.541 1.00 82.25 266 THR A C 1
ATOM 1969 O O . THR A 1 266 ? -0.649 -17.677 -19.404 1.00 82.25 266 THR A O 1
ATOM 1972 N N . TYR A 1 267 ? -0.459 -15.981 -20.865 1.00 86.75 267 TYR A N 1
ATOM 1973 C CA . TYR A 1 267 ? -0.940 -14.933 -19.969 1.00 86.75 267 TYR A CA 1
ATOM 1974 C C . TYR A 1 267 ? -2.287 -14.411 -20.470 1.00 86.75 267 TYR A C 1
ATOM 1976 O O . TYR A 1 267 ? -2.397 -13.927 -21.596 1.00 86.75 267 TYR A O 1
ATOM 1984 N N . VAL A 1 268 ? -3.326 -14.518 -19.653 1.00 84.00 268 VAL A N 1
ATOM 1985 C CA . VAL A 1 268 ? -4.675 -14.072 -19.996 1.00 84.00 268 VAL A CA 1
ATOM 1986 C C . VAL A 1 268 ? -4.829 -12.601 -19.697 1.00 84.00 268 VAL A C 1
ATOM 1988 O O . VAL A 1 268 ? -4.500 -12.140 -18.603 1.00 84.00 268 VAL A O 1
ATOM 1991 N N . VAL A 1 269 ? -5.387 -11.878 -20.658 1.00 82.25 269 VAL A N 1
ATOM 1992 C CA . VAL A 1 269 ? -5.749 -10.469 -20.519 1.00 82.25 269 VAL A CA 1
ATOM 1993 C C . VAL A 1 269 ? -7.231 -10.281 -20.851 1.00 82.25 269 VAL A C 1
ATOM 1995 O O . VAL A 1 269 ? -7.778 -11.044 -21.652 1.00 82.25 269 VAL A O 1
ATOM 1998 N N . PRO A 1 270 ? -7.913 -9.290 -20.257 1.00 76.44 270 PRO A N 1
ATOM 1999 C CA . PRO A 1 270 ? -9.290 -8.990 -20.603 1.00 76.44 270 PRO A CA 1
ATOM 2000 C C . PRO A 1 270 ? -9.438 -8.610 -22.071 1.00 76.44 270 PRO A C 1
ATOM 2002 O O . PRO A 1 270 ? -8.598 -7.909 -22.637 1.00 76.44 270 PRO A O 1
ATOM 2005 N N . GLN A 1 271 ? -10.544 -9.038 -22.668 1.00 72.75 271 GLN A N 1
ATOM 2006 C CA . GLN A 1 271 ? -10.951 -8.590 -23.989 1.00 72.75 271 GLN A CA 1
ATOM 2007 C C . GLN A 1 271 ? -11.268 -7.091 -23.945 1.00 72.75 271 GLN A C 1
ATOM 2009 O O . GLN A 1 271 ? -12.098 -6.645 -23.155 1.00 72.75 271 GLN A O 1
ATOM 2014 N N . GLY A 1 272 ? -10.629 -6.314 -24.814 1.00 62.28 272 GLY A N 1
ATOM 2015 C CA . GLY A 1 272 ? -10.857 -4.874 -24.884 1.00 62.28 272 GLY A CA 1
ATOM 2016 C C . GLY A 1 272 ? -9.720 -4.168 -25.602 1.00 62.28 272 GLY A C 1
ATOM 2017 O O . GLY A 1 272 ? -8.602 -4.130 -25.113 1.00 62.28 272 GLY A O 1
ATOM 2018 N N . LEU A 1 273 ? -10.002 -3.628 -26.788 1.00 49.47 273 LEU A N 1
ATOM 2019 C CA . LEU A 1 273 ? -9.162 -2.678 -27.528 1.00 49.47 273 LEU A CA 1
ATOM 2020 C C . LEU A 1 273 ? -7.640 -2.947 -27.494 1.00 49.47 273 LEU A C 1
ATOM 2022 O O . LEU A 1 273 ? -6.889 -2.052 -27.137 1.00 49.47 273 LEU A O 1
ATOM 2026 N N . ARG A 1 274 ? -7.162 -4.147 -27.859 1.00 56.09 274 ARG A N 1
ATOM 2027 C CA . ARG A 1 274 ? -5.777 -4.421 -28.325 1.00 56.09 274 ARG A CA 1
ATOM 2028 C C . ARG A 1 274 ? -4.660 -3.581 -27.656 1.00 56.09 274 ARG A C 1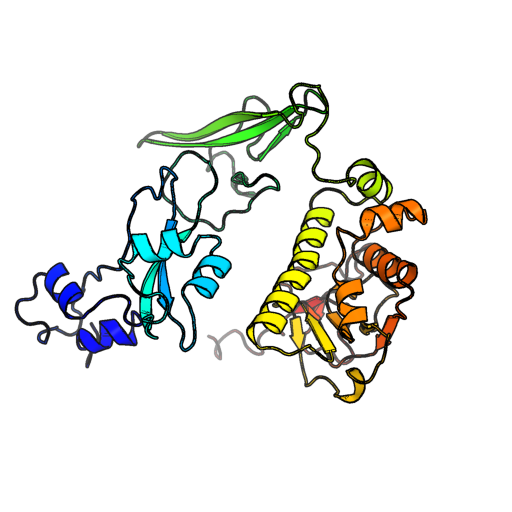
ATOM 2030 O O . ARG A 1 274 ? -3.884 -2.937 -28.357 1.00 56.09 274 ARG A O 1
ATOM 2037 N N . TYR A 1 275 ? -4.575 -3.579 -26.321 1.00 56.56 275 TYR A N 1
ATOM 2038 C CA . TYR A 1 275 ? -3.579 -2.804 -25.547 1.00 56.56 275 TYR A CA 1
ATOM 2039 C C . TYR A 1 275 ? -3.679 -1.271 -25.681 1.00 56.56 275 TYR A C 1
ATOM 2041 O O . TYR A 1 275 ? -2.6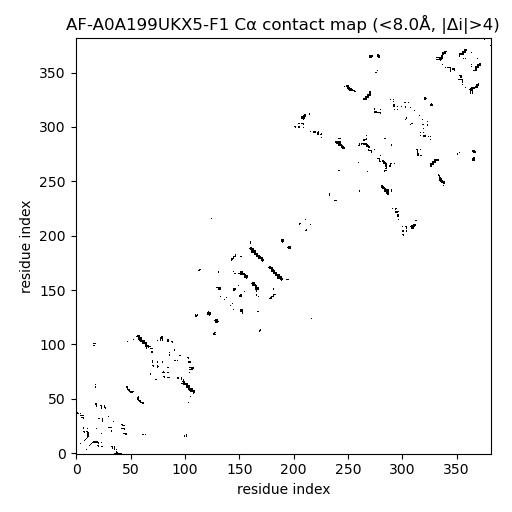81 -0.560 -25.654 1.00 56.56 275 TYR A O 1
ATOM 2049 N N . SER A 1 276 ? -4.899 -0.758 -25.803 1.00 54.19 276 SER A N 1
ATOM 2050 C CA . SER A 1 276 ? -5.243 0.672 -25.763 1.00 54.19 276 SER A CA 1
ATOM 2051 C C . SER A 1 276 ? -6.338 0.983 -24.726 1.00 54.19 276 SER A C 1
ATOM 2053 O O . SER A 1 276 ? -6.935 2.056 -24.734 1.00 54.19 276 SER A O 1
ATOM 2055 N N . GLY A 1 277 ? -6.592 0.039 -23.811 1.00 60.62 277 GLY A N 1
ATOM 2056 C CA . GLY A 1 277 ? -7.517 0.150 -22.679 1.00 60.62 277 GLY A CA 1
ATOM 2057 C C . GLY A 1 277 ? -6.910 -0.444 -21.405 1.00 60.62 277 GLY A C 1
ATOM 2058 O O . GLY A 1 277 ? -5.736 -0.777 -21.374 1.00 60.62 277 GLY A O 1
ATOM 2059 N N . LEU A 1 278 ? -7.694 -0.641 -20.345 1.00 65.81 278 LEU A N 1
ATOM 2060 C CA . LEU A 1 278 ? -7.174 -1.009 -19.013 1.00 65.81 278 LEU A CA 1
ATOM 2061 C C . LEU A 1 278 ? -6.722 -2.482 -18.853 1.00 65.81 278 LEU A C 1
ATOM 2063 O O . LEU A 1 278 ? -6.845 -3.062 -17.773 1.00 65.81 278 LEU A O 1
ATOM 2067 N N . ASN A 1 279 ? -6.217 -3.105 -19.918 1.00 66.50 279 ASN A N 1
ATOM 2068 C CA . ASN A 1 279 ? -5.867 -4.529 -19.966 1.00 66.50 279 ASN A CA 1
ATOM 2069 C C . ASN A 1 279 ? -4.653 -4.871 -19.106 1.00 66.50 279 ASN A C 1
ATOM 2071 O O . ASN A 1 279 ? -4.504 -6.008 -18.679 1.00 66.50 279 ASN A O 1
ATOM 2075 N N . ASP A 1 280 ? -3.783 -3.900 -18.828 1.00 70.50 280 ASP A N 1
ATOM 2076 C CA . ASP A 1 280 ? -2.665 -4.094 -17.912 1.00 70.50 280 ASP A CA 1
ATOM 2077 C C . ASP A 1 280 ? -3.114 -4.171 -16.443 1.00 70.50 280 ASP A C 1
ATOM 2079 O O . ASP A 1 280 ? -2.274 -4.411 -15.582 1.00 70.50 280 ASP A O 1
ATOM 2083 N N . ARG A 1 281 ? -4.403 -3.969 -16.135 1.00 77.25 281 ARG A N 1
ATOM 2084 C CA . ARG A 1 281 ? -4.925 -3.890 -14.758 1.00 77.25 281 ARG A CA 1
ATOM 2085 C C . ARG A 1 281 ? -5.596 -5.155 -14.263 1.00 77.25 281 ARG A C 1
ATOM 2087 O O . ARG A 1 281 ? -5.839 -5.251 -13.065 1.00 77.25 281 ARG A O 1
ATOM 2094 N N . LEU A 1 282 ? -5.867 -6.095 -15.161 1.00 80.69 282 LEU A N 1
ATOM 2095 C CA . LEU A 1 282 ? -6.276 -7.450 -14.831 1.00 80.69 282 LEU A CA 1
ATOM 2096 C C . LEU A 1 282 ? -5.476 -8.420 -15.694 1.00 80.69 282 LEU A C 1
ATOM 2098 O O . LEU A 1 282 ? -5.369 -8.239 -16.901 1.00 80.69 282 LEU A O 1
ATOM 2102 N N . GLY A 1 283 ? -4.921 -9.458 -15.086 1.00 83.88 283 GLY A N 1
ATOM 2103 C CA . GLY A 1 283 ? -4.377 -10.573 -15.837 1.00 83.88 283 GLY A CA 1
ATOM 2104 C C . GLY A 1 283 ? -4.218 -11.819 -14.991 1.00 83.88 283 GLY A C 1
ATOM 2105 O O . GLY A 1 283 ? -4.104 -11.741 -13.769 1.00 83.88 283 GLY A O 1
ATOM 2106 N N . ILE A 1 284 ? -4.247 -12.963 -15.659 1.00 85.56 284 ILE A N 1
ATOM 2107 C CA . ILE A 1 284 ? -4.157 -14.276 -15.024 1.00 85.56 284 ILE A CA 1
ATOM 2108 C C . ILE A 1 284 ? -3.109 -15.067 -15.779 1.00 85.56 284 ILE A C 1
ATOM 2110 O O . ILE A 1 284 ? -3.161 -15.162 -17.001 1.00 85.56 284 ILE A O 1
ATOM 2114 N N . GLY A 1 285 ? -2.152 -15.644 -15.074 1.00 86.06 285 GLY A N 1
ATOM 2115 C CA . GLY A 1 285 ? -1.144 -16.467 -15.720 1.00 86.06 285 GLY A CA 1
ATOM 2116 C C . GLY A 1 285 ? -0.506 -17.444 -14.761 1.00 86.06 285 GLY A C 1
ATOM 2117 O O . GLY A 1 285 ? -0.505 -17.238 -13.544 1.00 86.06 285 GLY A O 1
ATOM 2118 N N . GLY A 1 286 ? 0.089 -18.492 -15.326 1.00 84.81 286 GLY A N 1
ATOM 2119 C CA . GLY A 1 286 ? 0.996 -19.351 -14.578 1.00 84.81 286 GLY A CA 1
ATOM 2120 C C . GLY A 1 286 ? 2.170 -18.548 -14.016 1.00 84.81 286 GLY A C 1
ATOM 2121 O O . GLY A 1 286 ? 2.503 -17.477 -14.531 1.00 84.81 286 GLY A O 1
ATOM 2122 N N . ARG A 1 287 ? 2.834 -19.067 -12.982 1.00 85.19 287 ARG A N 1
ATOM 2123 C CA . ARG A 1 287 ? 3.912 -18.358 -12.269 1.00 85.19 287 ARG A CA 1
ATOM 2124 C C . ARG A 1 287 ? 4.929 -17.684 -13.191 1.00 85.19 287 ARG A C 1
ATOM 2126 O O . ARG A 1 287 ? 5.197 -16.497 -13.051 1.00 85.19 287 ARG A O 1
ATOM 2133 N N . ALA A 1 288 ? 5.463 -18.421 -14.164 1.00 85.56 288 ALA A N 1
ATOM 2134 C CA . ALA A 1 288 ? 6.472 -17.903 -15.088 1.00 85.56 288 ALA A CA 1
ATOM 2135 C C . ALA A 1 288 ? 5.941 -16.758 -15.969 1.00 85.56 288 ALA A C 1
ATOM 2137 O O . ALA A 1 288 ? 6.594 -15.723 -16.095 1.00 85.56 288 ALA A O 1
ATOM 2138 N N . ALA A 1 289 ? 4.743 -16.920 -16.538 1.00 87.00 289 ALA A N 1
ATOM 2139 C CA . ALA A 1 289 ? 4.104 -15.895 -17.360 1.00 87.00 289 ALA A CA 1
ATOM 2140 C C . ALA A 1 289 ? 3.779 -14.636 -16.538 1.00 87.00 289 ALA A C 1
ATOM 2142 O O . ALA A 1 289 ? 3.971 -13.518 -17.011 1.00 87.00 289 ALA A O 1
ATOM 2143 N N . SER A 1 290 ? 3.356 -14.816 -15.287 1.00 88.25 290 SER A N 1
ATOM 2144 C CA . SER A 1 290 ? 3.031 -13.727 -14.366 1.00 88.25 290 SER A CA 1
ATOM 2145 C C . SER A 1 290 ? 4.259 -12.968 -13.880 1.00 88.25 290 SER A C 1
ATOM 2147 O O . SER A 1 290 ? 4.230 -11.743 -13.844 1.00 88.25 290 SER A O 1
ATOM 2149 N N . LEU A 1 291 ? 5.373 -13.650 -13.604 1.00 87.88 291 LEU A N 1
ATOM 2150 C CA . LEU A 1 291 ? 6.640 -12.974 -13.314 1.00 87.88 291 LEU A CA 1
ATOM 2151 C C . LEU A 1 291 ? 7.092 -12.127 -14.504 1.00 87.88 291 LEU A C 1
ATOM 2153 O O . LEU A 1 291 ? 7.409 -10.955 -14.326 1.00 87.88 291 LEU A O 1
ATOM 2157 N N . VAL A 1 292 ? 7.021 -12.675 -15.723 1.00 88.38 292 VAL A N 1
ATOM 2158 C CA . VAL A 1 292 ? 7.296 -11.898 -16.935 1.00 88.38 292 VAL A CA 1
ATOM 2159 C C . VAL A 1 292 ? 6.369 -10.696 -17.031 1.00 88.38 292 VAL A C 1
ATOM 2161 O O . VAL A 1 292 ? 6.861 -9.627 -17.348 1.00 88.38 292 VAL A O 1
ATOM 2164 N N . ALA A 1 293 ? 5.067 -10.836 -16.763 1.00 87.00 293 ALA A N 1
ATOM 2165 C CA . ALA A 1 293 ? 4.086 -9.748 -16.815 1.00 87.00 293 ALA A CA 1
ATOM 2166 C C . ALA A 1 293 ? 4.327 -8.634 -15.773 1.00 87.00 293 ALA A C 1
ATOM 2168 O O . ALA A 1 293 ? 3.956 -7.476 -16.009 1.00 87.00 293 ALA A O 1
ATOM 2169 N N . LEU A 1 294 ? 4.950 -8.969 -14.641 1.00 87.88 294 LEU A N 1
ATOM 2170 C CA . LEU A 1 294 ? 5.257 -8.046 -13.548 1.00 87.88 294 LEU A CA 1
ATOM 2171 C C . LEU A 1 294 ? 6.626 -7.357 -13.691 1.00 87.88 294 LEU A C 1
ATOM 2173 O O . LEU A 1 294 ? 6.790 -6.267 -13.157 1.00 87.88 294 LEU A O 1
ATOM 2177 N N . SER A 1 295 ? 7.578 -7.933 -14.435 1.00 83.81 295 SER A N 1
ATOM 2178 C CA . SER A 1 295 ? 8.930 -7.383 -14.654 1.00 83.81 295 SER A CA 1
ATOM 2179 C C . SER A 1 295 ? 8.940 -6.137 -15.554 1.00 83.81 295 SER A C 1
ATOM 2181 O O . SER A 1 295 ? 9.411 -6.191 -16.689 1.00 83.81 295 SER A O 1
ATOM 2183 N N . ARG A 1 296 ? 8.372 -5.022 -15.083 1.00 79.69 296 ARG A N 1
ATOM 2184 C CA . ARG A 1 296 ? 8.173 -3.795 -15.871 1.00 79.69 296 ARG A CA 1
ATOM 2185 C C . ARG A 1 296 ? 9.410 -2.915 -15.974 1.00 79.69 296 ARG A C 1
ATOM 2187 O O . ARG A 1 296 ? 9.716 -2.419 -17.055 1.00 79.69 296 ARG A O 1
ATOM 2194 N N . LEU A 1 297 ? 10.101 -2.708 -14.864 1.00 75.69 297 LEU A N 1
ATOM 2195 C CA . LEU A 1 297 ? 11.300 -1.888 -14.758 1.00 75.69 297 LEU A CA 1
ATOM 2196 C C . LEU A 1 297 ? 12.519 -2.636 -15.317 1.00 75.69 297 LEU A C 1
ATOM 2198 O O . LEU A 1 297 ? 13.249 -2.099 -16.150 1.00 75.69 297 LEU A O 1
ATOM 2202 N N . SER A 1 298 ? 12.698 -3.906 -14.948 1.00 78.69 298 SER A N 1
ATOM 2203 C CA . SER A 1 298 ? 13.812 -4.735 -15.432 1.00 78.69 298 SER A CA 1
ATOM 2204 C C . SER A 1 298 ? 13.719 -5.085 -16.922 1.00 78.69 298 SER A C 1
ATOM 2206 O O . SER A 1 298 ? 14.740 -5.372 -17.555 1.00 78.69 298 SER A O 1
ATOM 2208 N N . ALA A 1 299 ? 12.531 -5.010 -17.534 1.00 79.12 299 ALA A N 1
ATOM 2209 C CA . ALA A 1 299 ? 12.371 -5.221 -18.973 1.00 79.12 299 ALA A CA 1
ATOM 2210 C C . ALA A 1 299 ? 12.839 -4.035 -19.835 1.00 79.12 299 ALA A C 1
ATOM 2212 O O . ALA A 1 299 ? 13.118 -4.237 -21.018 1.00 79.12 299 ALA A O 1
ATOM 2213 N N . ILE A 1 300 ? 12.975 -2.825 -19.279 1.00 76.19 300 ILE A N 1
ATOM 2214 C CA . ILE A 1 300 ? 13.231 -1.581 -20.032 1.00 76.19 300 ILE A CA 1
ATOM 2215 C C . ILE A 1 300 ? 14.434 -1.710 -20.971 1.00 76.19 300 ILE A C 1
ATOM 2217 O O . ILE A 1 300 ? 14.312 -1.480 -22.175 1.00 76.19 300 ILE A O 1
ATOM 2221 N N . SER A 1 301 ? 15.593 -2.139 -20.467 1.00 72.88 301 SER A N 1
ATOM 2222 C CA . SER A 1 301 ? 16.808 -2.236 -21.288 1.00 72.88 301 SER A CA 1
ATOM 2223 C C . SER A 1 301 ? 16.677 -3.282 -22.404 1.00 72.88 301 SER A C 1
ATOM 2225 O O . SER A 1 301 ? 17.281 -3.145 -23.469 1.00 72.88 301 SER A O 1
ATOM 2227 N N . ARG A 1 302 ? 15.879 -4.337 -22.185 1.00 77.56 302 ARG A N 1
ATOM 2228 C CA . ARG A 1 302 ? 15.607 -5.369 -23.195 1.00 77.56 302 ARG A CA 1
ATOM 2229 C C . ARG A 1 302 ? 14.660 -4.842 -24.274 1.00 77.56 302 ARG A C 1
ATOM 2231 O O . ARG A 1 302 ? 14.904 -5.099 -25.448 1.00 77.56 302 ARG A O 1
ATOM 2238 N N . LEU A 1 303 ? 13.635 -4.081 -23.894 1.00 81.44 303 LEU A N 1
ATOM 2239 C CA . LEU A 1 303 ? 12.694 -3.455 -24.827 1.00 81.44 303 LEU A CA 1
ATOM 2240 C C . LEU A 1 303 ? 13.382 -2.409 -25.713 1.00 81.44 303 LEU A C 1
ATOM 2242 O O . LEU A 1 303 ? 13.173 -2.404 -26.925 1.00 81.44 303 LEU A O 1
ATOM 2246 N N . ASP A 1 304 ? 14.267 -1.591 -25.137 1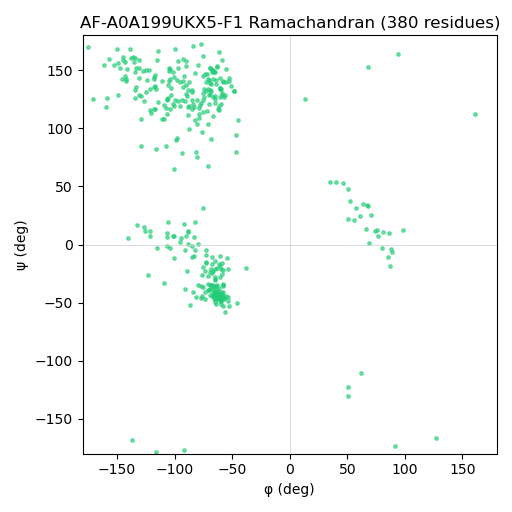.00 77.69 304 ASP A N 1
ATOM 2247 C CA . ASP A 1 304 ? 15.063 -0.608 -25.885 1.00 77.69 304 ASP A CA 1
ATOM 2248 C C . ASP A 1 304 ? 15.984 -1.284 -26.911 1.00 77.69 304 ASP A C 1
ATOM 2250 O O . ASP A 1 304 ? 16.093 -0.821 -28.046 1.00 77.69 304 ASP A O 1
ATOM 2254 N N . ARG A 1 305 ? 16.595 -2.420 -26.541 1.00 78.81 305 ARG A N 1
ATOM 2255 C CA . ARG A 1 305 ? 17.467 -3.206 -27.429 1.00 78.81 305 ARG A CA 1
ATOM 2256 C C . ARG A 1 305 ? 16.712 -3.845 -28.595 1.00 78.81 305 ARG A C 1
ATOM 2258 O O . ARG A 1 305 ? 17.269 -3.955 -29.680 1.00 78.81 305 ARG A O 1
ATOM 2265 N N . VAL A 1 306 ? 15.467 -4.271 -28.374 1.00 83.94 306 VAL A N 1
ATOM 2266 C CA . VAL A 1 306 ? 14.590 -4.808 -29.433 1.00 83.94 306 VAL A CA 1
ATOM 2267 C C . VAL A 1 306 ? 14.090 -3.695 -30.368 1.00 83.94 306 VAL A C 1
ATOM 2269 O O . VAL A 1 306 ? 13.655 -3.980 -31.478 1.00 83.94 306 VAL A O 1
ATOM 2272 N N . GLY A 1 307 ? 14.219 -2.428 -29.962 1.00 81.44 307 GLY A N 1
ATOM 2273 C CA . GLY A 1 307 ? 13.933 -1.265 -30.801 1.00 81.44 307 GLY A CA 1
ATOM 2274 C C . GLY A 1 307 ? 12.560 -0.639 -30.574 1.00 81.44 307 GLY A C 1
ATOM 2275 O O . GLY A 1 307 ? 12.151 0.202 -31.369 1.00 81.44 307 GLY A O 1
ATOM 2276 N N . TYR A 1 308 ? 11.849 -0.999 -29.501 1.00 85.19 308 TYR A N 1
ATOM 2277 C CA . TYR A 1 308 ? 10.596 -0.326 -29.154 1.00 85.19 308 TYR A CA 1
ATOM 2278 C C . TYR A 1 308 ? 10.839 1.139 -28.767 1.00 85.19 308 TYR A C 1
ATOM 2280 O O . TYR A 1 308 ? 11.877 1.468 -28.195 1.00 85.19 308 TYR A O 1
ATOM 2288 N N . ARG A 1 309 ? 9.883 2.028 -29.047 1.00 81.75 309 ARG A N 1
ATOM 2289 C CA . ARG A 1 309 ? 9.947 3.470 -28.747 1.00 81.75 309 ARG A CA 1
ATOM 2290 C C . ARG A 1 309 ? 8.564 3.977 -28.326 1.00 81.75 309 ARG A C 1
ATOM 2292 O O . ARG A 1 309 ? 7.574 3.339 -28.673 1.00 81.75 309 ARG A O 1
ATOM 2299 N N . GLU A 1 310 ? 8.525 5.089 -27.591 1.00 78.94 310 GLU A N 1
ATOM 2300 C CA . GLU A 1 310 ? 7.295 5.836 -27.239 1.00 78.94 310 GLU A CA 1
ATOM 2301 C C . GLU A 1 310 ? 6.123 4.965 -26.744 1.00 78.94 310 GLU A C 1
ATOM 2303 O O . GLU A 1 310 ? 5.003 5.002 -27.252 1.00 78.94 310 GLU A O 1
ATOM 2308 N N . LEU A 1 311 ? 6.392 4.132 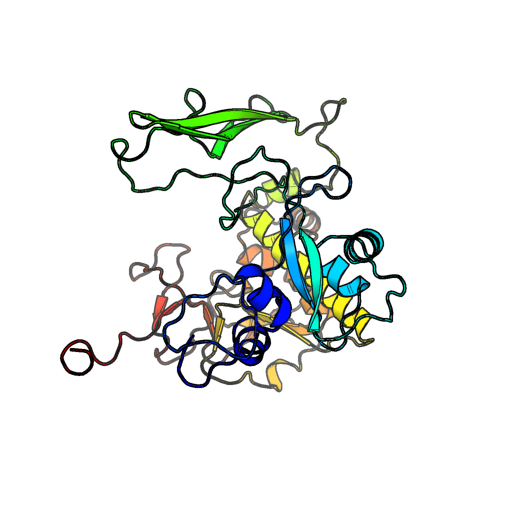-25.743 1.00 79.88 311 LEU A N 1
ATOM 2309 C CA . LEU A 1 311 ? 5.422 3.216 -25.169 1.00 79.88 311 LEU A CA 1
ATOM 2310 C C . LEU A 1 311 ? 4.614 3.885 -24.049 1.00 79.88 311 LEU A C 1
ATOM 2312 O O . LEU A 1 311 ? 5.157 4.579 -23.194 1.00 79.88 311 LEU A O 1
ATOM 2316 N N . ASN A 1 312 ? 3.313 3.600 -24.012 1.00 76.94 312 ASN A N 1
ATOM 2317 C CA . ASN A 1 312 ? 2.468 3.819 -22.841 1.00 76.94 312 ASN A CA 1
ATOM 2318 C C . ASN A 1 312 ? 2.428 2.546 -21.970 1.00 76.94 312 ASN A C 1
ATOM 2320 O O . ASN A 1 312 ? 3.114 1.563 -22.254 1.00 76.94 312 ASN A O 1
ATOM 2324 N N . SER A 1 313 ? 1.640 2.547 -20.892 1.00 78.25 313 SER A N 1
ATOM 2325 C CA . SER A 1 313 ? 1.587 1.420 -19.947 1.00 78.25 313 SER A CA 1
ATOM 2326 C C . SER A 1 313 ? 1.178 0.099 -20.611 1.00 78.25 313 SER A C 1
ATOM 2328 O O . SER A 1 313 ? 1.759 -0.967 -20.366 1.00 78.25 313 SER A O 1
ATOM 2330 N N . GLU A 1 314 ? 0.178 0.183 -21.478 1.00 79.44 314 GLU A N 1
ATOM 2331 C CA . GLU A 1 314 ? -0.464 -0.923 -22.161 1.00 79.44 314 GLU A CA 1
ATOM 2332 C C . GLU A 1 314 ? 0.402 -1.459 -23.310 1.00 79.44 314 GLU A C 1
ATOM 2334 O O . GLU A 1 314 ? 0.588 -2.671 -23.439 1.00 79.44 314 GLU A O 1
ATOM 2339 N N . SER A 1 315 ? 0.987 -0.575 -24.118 1.00 82.31 315 SER A N 1
ATOM 2340 C CA . SER A 1 315 ? 1.884 -0.961 -25.207 1.00 82.31 315 SER A CA 1
ATOM 2341 C C . SER A 1 315 ? 3.222 -1.478 -24.678 1.00 82.31 315 SER A C 1
ATOM 2343 O O . SER A 1 315 ? 3.761 -2.435 -25.234 1.00 82.31 315 SER A O 1
ATOM 2345 N N . ALA A 1 316 ? 3.720 -0.943 -23.557 1.00 82.44 316 ALA A N 1
ATOM 2346 C CA . ALA A 1 316 ? 4.871 -1.496 -22.847 1.00 82.44 316 ALA A CA 1
ATOM 2347 C C . ALA A 1 316 ? 4.578 -2.886 -22.291 1.00 82.44 316 ALA A C 1
ATOM 2349 O O . ALA A 1 316 ? 5.417 -3.781 -22.393 1.00 82.44 316 ALA A O 1
ATOM 2350 N N . PHE A 1 317 ? 3.371 -3.094 -21.758 1.00 86.88 317 PHE A N 1
ATOM 2351 C CA . PHE A 1 317 ? 2.952 -4.411 -21.300 1.00 86.88 317 PHE A CA 1
ATOM 2352 C C . PHE A 1 317 ? 2.969 -5.439 -22.425 1.00 86.88 317 PHE A C 1
ATOM 2354 O O . PHE A 1 317 ? 3.530 -6.524 -22.274 1.00 86.88 317 PHE A O 1
ATOM 2361 N N . LYS A 1 318 ? 2.389 -5.078 -23.572 1.00 86.06 318 LYS A N 1
ATOM 2362 C CA . LYS A 1 318 ? 2.399 -5.922 -24.763 1.00 86.06 318 LYS A CA 1
ATOM 2363 C C . LYS A 1 318 ? 3.824 -6.247 -25.203 1.00 86.06 318 LYS A C 1
ATOM 2365 O O . LYS A 1 318 ? 4.169 -7.416 -25.353 1.00 86.06 318 LYS A O 1
ATOM 2370 N N . ALA A 1 319 ? 4.649 -5.213 -25.368 1.00 88.06 319 ALA A N 1
ATOM 2371 C CA . ALA A 1 319 ? 6.017 -5.339 -25.851 1.00 88.06 319 ALA A CA 1
ATOM 2372 C C . ALA A 1 319 ? 6.852 -6.262 -24.952 1.00 88.06 319 ALA A C 1
ATOM 2374 O O . ALA A 1 319 ? 7.669 -7.038 -25.445 1.00 88.06 319 ALA A O 1
ATOM 2375 N N . GLN A 1 320 ? 6.614 -6.225 -23.641 1.00 89.12 320 GLN A N 1
ATOM 2376 C CA . GLN A 1 320 ? 7.244 -7.104 -22.660 1.00 89.12 320 GLN A CA 1
ATOM 2377 C C . GLN A 1 320 ? 6.868 -8.573 -22.847 1.00 89.12 320 GLN A C 1
ATOM 2379 O O . GLN A 1 320 ? 7.766 -9.416 -22.911 1.00 89.12 320 GLN A O 1
ATOM 2384 N N . LEU A 1 321 ? 5.573 -8.880 -22.978 1.00 88.56 321 LEU A N 1
ATOM 2385 C CA . LEU A 1 321 ? 5.110 -10.246 -23.237 1.00 88.56 321 LEU A CA 1
ATOM 2386 C C . LEU A 1 321 ? 5.668 -10.774 -24.566 1.00 88.56 321 LEU A C 1
ATOM 2388 O O . LEU A 1 321 ? 6.242 -11.864 -24.598 1.00 88.56 321 LEU A O 1
ATOM 2392 N N . ASP A 1 322 ? 5.597 -9.965 -25.628 1.00 89.25 322 ASP A N 1
ATOM 2393 C CA . ASP A 1 322 ? 6.115 -10.307 -26.958 1.00 89.25 322 ASP A CA 1
ATOM 2394 C C . ASP A 1 322 ? 7.622 -10.594 -26.911 1.00 89.25 322 ASP A C 1
ATOM 2396 O O . ASP A 1 322 ? 8.104 -11.625 -27.387 1.00 89.25 322 ASP A O 1
ATOM 2400 N N . THR A 1 323 ? 8.379 -9.704 -26.269 1.00 89.19 323 THR A N 1
ATOM 2401 C CA . THR A 1 323 ? 9.837 -9.803 -26.145 1.00 89.19 323 THR A CA 1
ATOM 2402 C C . THR A 1 323 ? 10.259 -11.038 -25.358 1.00 89.19 323 THR A C 1
ATOM 2404 O O . THR A 1 323 ? 11.281 -11.655 -25.671 1.00 89.19 323 THR A O 1
ATOM 2407 N N . ALA A 1 324 ? 9.476 -11.420 -24.350 1.00 88.06 324 ALA A N 1
ATOM 2408 C CA . ALA A 1 324 ? 9.676 -12.619 -23.549 1.00 88.06 324 ALA A CA 1
ATOM 2409 C C . ALA A 1 324 ? 9.070 -13.892 -24.169 1.00 88.06 324 ALA A C 1
ATOM 2411 O O . ALA A 1 324 ? 9.241 -14.967 -23.598 1.00 88.06 324 ALA A O 1
ATOM 2412 N N . ARG A 1 325 ? 8.416 -13.795 -25.338 1.00 89.31 325 ARG A N 1
ATOM 2413 C CA . ARG A 1 325 ? 7.716 -14.898 -26.021 1.00 89.31 325 ARG A CA 1
ATOM 2414 C C . ARG A 1 325 ? 6.619 -15.549 -25.166 1.00 89.31 325 ARG A C 1
ATOM 2416 O O . ARG A 1 325 ? 6.344 -16.739 -25.305 1.00 89.31 325 ARG A O 1
ATOM 2423 N N . VAL A 1 326 ? 5.977 -14.768 -24.300 1.00 88.69 326 VAL A N 1
ATOM 2424 C CA . VAL A 1 326 ? 4.797 -15.194 -23.539 1.00 88.69 326 VAL A CA 1
ATOM 2425 C C . VAL A 1 326 ? 3.563 -14.910 -24.385 1.00 88.69 326 VAL A C 1
ATOM 2427 O O . VAL A 1 326 ? 3.305 -13.765 -24.750 1.00 88.69 326 VAL A O 1
ATOM 2430 N N . ARG A 1 327 ? 2.792 -15.951 -24.724 1.00 86.38 327 ARG A N 1
ATOM 2431 C CA . ARG A 1 327 ? 1.569 -15.776 -25.519 1.00 86.38 327 ARG A CA 1
ATOM 2432 C C . ARG A 1 327 ? 0.515 -15.080 -24.668 1.00 86.38 327 ARG A C 1
ATOM 2434 O O . ARG A 1 327 ? 0.123 -15.610 -23.633 1.00 86.38 327 ARG A O 1
ATOM 2441 N N . ALA A 1 328 ? 0.045 -13.919 -25.111 1.00 84.69 328 ALA A N 1
ATOM 2442 C CA . ALA A 1 328 ? -1.114 -13.278 -24.513 1.00 84.69 328 ALA A CA 1
ATOM 2443 C C . ALA A 1 328 ? -2.400 -13.842 -25.129 1.00 84.69 328 ALA A C 1
ATOM 2445 O O . ALA A 1 328 ? -2.512 -13.924 -26.353 1.00 84.69 328 ALA A O 1
ATOM 2446 N N . HIS A 1 329 ? -3.361 -14.230 -24.296 1.00 83.75 329 HIS A N 1
ATOM 2447 C CA . HIS A 1 329 ? -4.669 -14.699 -24.744 1.00 83.75 329 HIS A CA 1
ATOM 2448 C C . HIS A 1 329 ? -5.752 -13.754 -24.235 1.00 83.75 329 HIS A C 1
ATOM 2450 O O . HIS A 1 329 ? -5.930 -13.589 -23.029 1.00 83.75 329 HIS A O 1
ATOM 2456 N N . GLU A 1 330 ? -6.451 -13.098 -25.156 1.00 81.75 330 GLU A N 1
ATOM 2457 C CA . GLU A 1 330 ? -7.582 -12.249 -24.800 1.00 81.75 330 GLU A CA 1
ATOM 2458 C C . GLU A 1 330 ? -8.777 -13.121 -24.427 1.00 81.75 330 GLU A C 1
ATOM 2460 O O . GLU A 1 330 ? -9.201 -13.975 -25.207 1.00 81.75 330 GLU A O 1
ATOM 2465 N N . ARG A 1 331 ? -9.347 -12.877 -23.249 1.00 77.94 331 ARG A N 1
ATOM 2466 C CA . ARG A 1 331 ? -10.531 -13.583 -22.774 1.00 77.94 331 ARG A CA 1
ATOM 2467 C C . ARG A 1 331 ? -11.579 -12.610 -22.261 1.00 77.94 331 ARG A C 1
ATOM 2469 O O . ARG A 1 331 ? -11.278 -11.594 -21.635 1.00 77.94 331 ARG A O 1
ATOM 2476 N N . ARG A 1 332 ? -12.841 -12.937 -22.516 1.00 74.75 332 ARG A N 1
ATOM 2477 C CA . ARG A 1 332 ? -13.976 -12.217 -21.945 1.00 74.75 332 ARG A CA 1
ATOM 2478 C C . ARG A 1 332 ? -14.174 -12.675 -20.502 1.00 74.75 332 ARG A C 1
ATOM 2480 O O . ARG A 1 332 ? -14.448 -13.848 -20.270 1.00 74.75 332 ARG A O 1
ATOM 2487 N N . PHE A 1 333 ? -14.032 -11.755 -19.555 1.00 71.06 333 PHE A N 1
ATOM 2488 C CA . PHE A 1 333 ? -14.298 -12.017 -18.142 1.00 71.06 333 PHE A CA 1
ATOM 2489 C C . PHE A 1 333 ? -15.710 -11.541 -17.761 1.00 71.06 333 PHE A C 1
ATOM 2491 O O . PHE A 1 333 ? -16.216 -10.593 -18.377 1.00 71.06 333 PHE A O 1
ATOM 2498 N N . PRO A 1 334 ? -16.354 -12.155 -16.747 1.00 65.06 334 PRO A N 1
ATOM 2499 C CA . PRO A 1 334 ? -17.527 -11.563 -16.102 1.00 65.06 334 PRO A CA 1
ATOM 2500 C C . PRO A 1 334 ? -17.187 -10.150 -15.601 1.00 65.06 334 PRO A C 1
ATOM 2502 O O . PRO A 1 334 ? -16.018 -9.866 -15.360 1.00 65.06 334 PRO A O 1
ATOM 2505 N N . LEU A 1 335 ? -18.189 -9.261 -15.534 1.00 68.31 335 LEU A N 1
ATOM 2506 C CA . LEU A 1 335 ? -18.087 -7.786 -15.543 1.00 68.31 335 LEU A CA 1
ATOM 2507 C C . LEU A 1 335 ? -17.016 -7.210 -14.581 1.00 68.31 335 LEU A C 1
ATOM 2509 O O . LEU A 1 335 ? -17.343 -6.723 -13.501 1.00 68.31 335 LEU A O 1
ATOM 2513 N N . PHE A 1 336 ? -15.741 -7.246 -14.985 1.00 77.75 336 PHE A N 1
ATOM 2514 C CA . PHE A 1 336 ? -14.626 -6.618 -14.280 1.00 77.75 336 PHE A CA 1
ATOM 2515 C C . PHE A 1 336 ? -14.449 -5.195 -14.779 1.00 77.75 336 PHE A C 1
ATOM 2517 O O . PHE A 1 336 ? -14.278 -4.992 -15.980 1.00 77.75 336 PHE A O 1
ATOM 2524 N N . CYS A 1 337 ? -14.417 -4.230 -13.868 1.00 77.12 337 CYS A N 1
ATOM 2525 C CA . CYS A 1 337 ? -14.150 -2.837 -14.200 1.00 77.12 337 CYS A CA 1
ATOM 2526 C C . CYS A 1 337 ? -13.440 -2.108 -13.066 1.00 77.12 337 CYS A C 1
ATOM 2528 O O . CYS A 1 337 ? -13.545 -2.482 -11.901 1.00 77.12 337 CYS A O 1
ATOM 2530 N N . VAL A 1 338 ? -12.731 -1.031 -13.403 1.00 80.75 338 VAL A N 1
ATOM 2531 C CA . VAL A 1 338 ? -12.086 -0.177 -12.395 1.00 80.75 338 VAL A CA 1
ATOM 2532 C C . VAL A 1 338 ? -13.073 0.892 -11.942 1.00 80.75 338 VAL A C 1
ATOM 2534 O O . VAL A 1 338 ? -13.510 1.715 -12.756 1.00 80.75 338 VAL A O 1
ATOM 2537 N N . VAL A 1 339 ? -13.417 0.897 -10.654 1.00 80.62 339 VAL A N 1
ATOM 2538 C CA . VAL A 1 339 ? -14.342 1.881 -10.082 1.00 80.62 339 VAL A CA 1
ATOM 2539 C C . VAL A 1 339 ? -13.688 3.262 -10.096 1.00 80.62 339 VAL A C 1
ATOM 2541 O O . VAL A 1 339 ? -12.533 3.429 -9.711 1.00 80.62 339 VAL A O 1
ATOM 2544 N N . THR A 1 340 ? -14.403 4.281 -10.573 1.00 75.69 340 THR A N 1
ATOM 2545 C CA . THR A 1 340 ? -13.885 5.656 -10.618 1.00 75.69 340 THR A CA 1
ATOM 2546 C C . THR A 1 340 ? -14.975 6.670 -10.311 1.00 75.69 340 THR A C 1
ATOM 2548 O O . THR A 1 340 ? -16.107 6.525 -10.744 1.00 75.69 340 THR A O 1
ATOM 2551 N N . ASP A 1 341 ? -14.644 7.761 -9.639 1.00 73.06 341 ASP A N 1
ATOM 2552 C CA . ASP A 1 341 ? -15.513 8.931 -9.482 1.00 73.06 341 ASP A CA 1
ATOM 2553 C C . ASP A 1 341 ? -15.421 9.917 -10.665 1.00 73.06 341 ASP A C 1
ATOM 2555 O O . ASP A 1 341 ? -16.258 10.820 -10.797 1.00 73.06 341 ASP A O 1
ATOM 2559 N N . ARG A 1 342 ? -14.444 9.724 -11.560 1.00 68.62 342 ARG A N 1
ATOM 2560 C CA . ARG A 1 342 ? -14.198 10.582 -12.723 1.00 68.62 342 ARG A CA 1
ATOM 2561 C C . ARG A 1 342 ? -15.362 10.535 -13.715 1.00 68.62 342 ARG A C 1
ATOM 2563 O O . ARG A 1 342 ? -16.055 9.526 -13.864 1.00 68.62 342 ARG A O 1
ATOM 2570 N N . ARG A 1 343 ? -15.579 11.652 -14.411 1.00 63.97 343 ARG A N 1
ATOM 2571 C CA . ARG A 1 343 ? -16.528 11.772 -15.526 1.00 63.97 343 ARG A CA 1
ATOM 2572 C C . ARG A 1 343 ? -15.748 12.084 -16.793 1.00 63.97 343 ARG A C 1
ATOM 2574 O O . ARG A 1 343 ? -14.884 12.956 -16.780 1.00 63.97 343 ARG A O 1
ATOM 2581 N N . TYR A 1 344 ? -16.065 11.375 -17.866 1.00 64.81 344 TYR A N 1
ATOM 2582 C CA . TYR A 1 344 ? -15.555 11.670 -19.199 1.00 64.81 344 TYR A CA 1
ATOM 2583 C C . TYR A 1 344 ? -16.729 12.034 -20.093 1.00 64.81 344 TYR A C 1
ATOM 2585 O O . TYR A 1 344 ? -17.829 11.508 -19.916 1.00 64.81 344 TYR A O 1
ATOM 2593 N N . VAL A 1 345 ? -16.491 12.952 -21.023 1.00 58.62 345 VAL A N 1
ATOM 2594 C CA . VAL A 1 345 ? -17.451 13.263 -22.081 1.00 58.62 345 VAL A CA 1
ATOM 2595 C C . VAL A 1 345 ? -17.621 12.010 -22.944 1.00 58.62 345 VAL A C 1
ATOM 2597 O O . VAL A 1 345 ? -16.662 11.260 -23.135 1.00 58.62 345 VAL A O 1
ATOM 2600 N N . TYR A 1 346 ? -18.848 11.745 -23.393 1.00 57.53 346 TYR A N 1
ATOM 2601 C CA . TYR A 1 346 ? -19.119 10.722 -24.398 1.00 57.53 346 TYR A CA 1
ATOM 2602 C C . TYR A 1 346 ? -19.372 11.414 -25.744 1.00 57.53 346 TYR A C 1
ATOM 2604 O O . TYR A 1 346 ? -20.216 12.314 -25.783 1.00 57.53 346 TYR A O 1
ATOM 2612 N N . PRO A 1 347 ? -18.695 11.005 -26.829 1.00 61.28 347 PRO A N 1
ATOM 2613 C CA . PRO A 1 347 ? -17.657 9.969 -26.896 1.00 61.28 347 PRO A CA 1
ATOM 2614 C C . PRO A 1 347 ? -16.350 10.398 -26.194 1.00 61.28 347 PRO A C 1
ATOM 2616 O O . PRO A 1 347 ? -16.080 11.595 -26.104 1.00 61.28 347 PRO A O 1
ATOM 2619 N N . PRO A 1 348 ? -15.548 9.455 -25.661 1.00 61.56 348 PRO A N 1
ATOM 2620 C CA . PRO A 1 348 ? -14.284 9.800 -25.019 1.00 61.56 348 PRO A CA 1
ATOM 2621 C C . PRO A 1 348 ? -13.275 10.361 -26.033 1.00 61.56 348 PRO A C 1
ATOM 2623 O O . PRO A 1 348 ? -13.180 9.863 -27.155 1.00 61.56 348 PRO A O 1
ATOM 2626 N N . ASP A 1 349 ? -12.490 11.361 -25.616 1.00 59.97 349 ASP A N 1
ATOM 2627 C CA . ASP A 1 349 ? -11.354 11.855 -26.406 1.00 59.97 349 ASP A CA 1
ATOM 2628 C C . ASP A 1 349 ? -10.307 10.749 -26.628 1.00 59.97 349 ASP A C 1
ATOM 2630 O O . ASP A 1 349 ? -10.280 9.737 -25.920 1.00 59.97 349 ASP A O 1
ATOM 2634 N N . CYS A 1 350 ? -9.383 10.978 -27.565 1.00 57.22 350 CYS A N 1
ATOM 2635 C CA . CYS A 1 350 ? -8.245 10.089 -27.799 1.00 57.22 350 CYS A CA 1
ATOM 2636 C C . CYS A 1 350 ? -7.533 9.745 -26.470 1.00 57.22 350 CYS A C 1
ATOM 2638 O O . CYS A 1 350 ? -7.269 10.630 -25.654 1.00 57.22 350 CYS A O 1
ATOM 2640 N N . TYR A 1 351 ? -7.260 8.455 -26.241 1.00 57.31 351 TYR A N 1
ATOM 2641 C CA . TYR A 1 351 ? -6.665 7.888 -25.014 1.00 57.31 351 TYR A CA 1
ATOM 2642 C C . TYR A 1 351 ? -7.529 7.908 -23.740 1.00 57.31 351 TYR A C 1
ATOM 2644 O O . TYR A 1 351 ? -7.078 7.444 -22.688 1.00 57.31 351 TYR A O 1
ATOM 2652 N N . LYS A 1 352 ? -8.773 8.403 -23.784 1.00 62.31 352 LYS A N 1
ATOM 2653 C CA . LYS A 1 352 ? -9.699 8.314 -22.646 1.00 62.31 352 LYS A CA 1
ATOM 2654 C C . LYS A 1 352 ? -10.557 7.055 -22.759 1.00 62.31 352 LYS A C 1
ATOM 2656 O O . LYS A 1 352 ? -11.090 6.723 -23.811 1.00 62.31 352 LYS A O 1
ATOM 2661 N N . VAL A 1 353 ? -10.713 6.354 -21.639 1.00 66.38 353 VAL A N 1
ATOM 2662 C CA . VAL A 1 353 ? -11.608 5.194 -21.529 1.00 66.38 353 VAL A CA 1
ATOM 2663 C C . VAL A 1 353 ? -13.001 5.642 -21.084 1.00 66.38 353 VAL A C 1
ATOM 2665 O O . VAL A 1 353 ? -13.103 6.467 -20.169 1.00 66.38 353 VAL A O 1
ATOM 2668 N N . PRO A 1 354 ? -14.077 5.104 -21.687 1.00 66.75 354 PRO A N 1
ATOM 2669 C CA . PRO A 1 354 ? -15.437 5.419 -21.275 1.00 66.75 354 PRO A CA 1
ATOM 2670 C C . PRO A 1 354 ? -15.695 4.962 -19.832 1.00 66.75 354 PRO A C 1
ATOM 2672 O O . PRO A 1 354 ? -15.073 4.020 -19.330 1.00 66.75 354 PRO A O 1
ATOM 2675 N N . VAL A 1 355 ? -16.628 5.646 -19.165 1.00 74.38 355 VAL A N 1
ATOM 2676 C CA . VAL A 1 355 ? -17.133 5.258 -17.841 1.00 74.38 355 VAL A CA 1
ATOM 2677 C C . VAL A 1 355 ? -18.534 4.692 -18.003 1.00 74.38 355 VAL A C 1
ATOM 2679 O O . VAL A 1 355 ? -19.462 5.422 -18.346 1.00 74.38 355 VAL A O 1
ATOM 2682 N N . ALA A 1 356 ? -18.675 3.395 -17.754 1.00 72.06 356 ALA A N 1
ATOM 2683 C CA . ALA A 1 356 ? -19.942 2.681 -17.805 1.00 72.06 356 ALA A CA 1
ATOM 2684 C C . ALA A 1 356 ? -20.629 2.642 -16.427 1.00 72.06 356 ALA A C 1
ATOM 2686 O O . ALA A 1 356 ? -19.996 2.790 -15.380 1.00 72.06 356 ALA A O 1
ATOM 2687 N N . SER A 1 357 ? -21.939 2.407 -16.402 1.00 72.69 357 SER A N 1
ATOM 2688 C CA . SER A 1 357 ? -22.620 2.039 -15.154 1.00 72.69 357 SER A CA 1
ATOM 2689 C C . SER A 1 357 ? -22.197 0.624 -14.740 1.00 72.69 357 SER A C 1
ATOM 2691 O O . SER A 1 357 ? -22.086 -0.246 -15.605 1.00 72.69 357 SER A O 1
ATOM 2693 N N . MET A 1 358 ? -22.011 0.361 -13.442 1.00 74.25 358 MET A N 1
ATOM 2694 C CA . MET A 1 358 ? -21.782 -1.003 -12.930 1.00 74.25 358 MET A CA 1
ATOM 2695 C C . MET A 1 358 ? -22.936 -1.958 -13.280 1.00 74.25 358 MET A C 1
ATOM 2697 O O . MET A 1 358 ? -22.714 -3.156 -13.404 1.00 74.25 358 MET A O 1
ATOM 2701 N N . GLY A 1 359 ? -24.148 -1.434 -13.494 1.00 68.62 359 GLY A N 1
ATOM 2702 C CA . GLY A 1 359 ? -25.306 -2.208 -13.954 1.00 68.62 359 GLY A CA 1
ATOM 2703 C C . GLY A 1 359 ? -25.451 -2.315 -15.478 1.00 68.62 359 GLY A C 1
ATOM 2704 O O . GLY A 1 359 ? -26.523 -2.695 -15.940 1.00 68.62 359 GLY A O 1
ATOM 2705 N N . SER A 1 360 ? -24.448 -1.916 -16.274 1.00 68.75 360 SER A N 1
ATOM 2706 C CA . SER A 1 360 ? -24.574 -1.963 -17.741 1.00 68.75 360 SER A CA 1
ATOM 2707 C C . SER A 1 360 ? -24.615 -3.413 -18.245 1.00 68.75 360 SER A C 1
ATOM 2709 O O . SER A 1 360 ? -23.821 -4.236 -17.782 1.00 68.75 360 SER A O 1
ATOM 2711 N N . PRO A 1 361 ? -25.490 -3.738 -19.213 1.00 60.28 361 PRO A N 1
ATOM 2712 C CA . PRO A 1 361 ? -25.518 -5.061 -19.821 1.00 60.28 361 PRO A CA 1
ATOM 2713 C C . PRO A 1 361 ? -24.286 -5.273 -20.715 1.00 60.28 361 PRO A C 1
ATOM 2715 O O . PRO A 1 361 ? -23.954 -4.426 -21.543 1.00 60.28 361 PRO A O 1
ATOM 2718 N N . GLY A 1 362 ? -23.633 -6.431 -20.588 1.00 63.12 362 GLY A N 1
ATOM 2719 C CA . GLY A 1 362 ? -22.455 -6.800 -21.387 1.00 63.12 362 GLY A CA 1
ATOM 2720 C C . GLY A 1 362 ? -21.106 -6.475 -20.721 1.00 63.12 362 GLY A C 1
ATOM 2721 O O . GLY A 1 362 ? -21.067 -5.727 -19.757 1.00 63.12 362 GLY A O 1
ATOM 2722 N N . PRO A 1 363 ? -19.990 -7.059 -21.199 1.00 64.38 363 PRO A N 1
ATOM 2723 C CA . PRO A 1 363 ? -18.683 -7.079 -20.537 1.00 64.38 363 PRO A CA 1
ATOM 2724 C C . PRO A 1 363 ? -18.173 -5.668 -20.245 1.00 64.38 363 PRO A C 1
ATOM 2726 O O . PRO A 1 363 ? -18.037 -4.858 -21.157 1.00 64.38 363 PRO A O 1
ATOM 2729 N N . LEU A 1 364 ? -17.817 -5.408 -18.984 1.00 66.50 364 LEU A N 1
ATOM 2730 C CA . LEU A 1 364 ? -17.157 -4.165 -18.568 1.00 66.50 364 LEU A CA 1
ATOM 2731 C C . LEU A 1 364 ? -15.619 -4.240 -18.663 1.00 66.50 364 LEU A C 1
ATOM 2733 O O . LEU A 1 364 ? -14.906 -3.363 -18.173 1.00 66.50 364 LEU A O 1
ATOM 2737 N N . SER A 1 365 ? -15.101 -5.285 -19.312 1.00 69.69 365 SER A N 1
ATOM 2738 C CA . SER A 1 365 ? -13.672 -5.499 -19.516 1.00 69.69 365 SER A CA 1
ATOM 2739 C C . SER A 1 365 ? -13.030 -4.304 -20.228 1.00 69.69 365 SER A C 1
ATOM 2741 O O . SER A 1 365 ? -13.513 -3.836 -21.257 1.00 69.69 365 SER A O 1
ATOM 2743 N N . GLY A 1 366 ? -11.940 -3.788 -19.657 1.00 66.44 366 GLY A N 1
ATOM 2744 C CA . GLY A 1 366 ? -11.185 -2.679 -20.242 1.00 66.44 366 GLY A CA 1
ATOM 2745 C C . GLY A 1 366 ? -11.816 -1.290 -20.075 1.00 66.44 366 GLY A C 1
ATOM 2746 O O . GLY A 1 366 ? -11.267 -0.333 -20.624 1.00 66.44 366 GLY A O 1
ATOM 2747 N N . VAL A 1 367 ? -12.905 -1.142 -19.303 1.00 70.12 367 VAL A N 1
ATOM 2748 C CA . VAL A 1 367 ? -13.534 0.163 -19.022 1.00 70.12 367 VAL A CA 1
ATOM 2749 C C . VAL A 1 367 ? -13.448 0.566 -17.550 1.00 70.12 367 VAL A C 1
ATOM 2751 O O . VAL A 1 367 ? -13.132 -0.226 -16.658 1.00 70.12 367 VAL A O 1
ATOM 2754 N N . LYS A 1 368 ? -13.745 1.840 -17.287 1.00 79.00 368 LYS A N 1
ATOM 2755 C CA . LYS A 1 368 ? -14.022 2.317 -15.933 1.00 79.00 368 LYS A CA 1
ATOM 2756 C C . LYS A 1 368 ? -15.512 2.196 -15.640 1.00 79.00 368 LYS A C 1
ATOM 2758 O O . LYS A 1 368 ? -16.323 2.274 -16.561 1.00 79.00 368 LYS A O 1
ATOM 2763 N N . CYS A 1 369 ? -15.883 2.057 -14.372 1.00 76.81 369 CYS A N 1
ATOM 2764 C CA . CYS A 1 369 ? -17.285 1.952 -13.982 1.00 76.81 369 CYS A CA 1
ATOM 2765 C C . CYS A 1 369 ? -17.659 2.780 -12.752 1.00 76.81 369 CYS A C 1
ATOM 2767 O O . CYS A 1 369 ? -16.801 3.216 -11.982 1.00 76.81 369 CYS A O 1
ATOM 2769 N N . ARG A 1 370 ? -18.966 3.022 -12.593 1.00 77.56 370 ARG A N 1
ATOM 2770 C CA . ARG A 1 370 ? -19.558 3.788 -11.487 1.00 77.56 370 ARG A CA 1
ATOM 2771 C C . ARG A 1 370 ? -20.778 3.115 -10.889 1.00 77.56 370 ARG A C 1
ATOM 2773 O O . ARG A 1 370 ? -21.548 2.479 -11.605 1.00 77.56 370 ARG A O 1
ATOM 2780 N N . ALA A 1 371 ? -20.978 3.333 -9.589 1.00 69.44 371 ALA A N 1
ATOM 2781 C CA . ALA A 1 371 ? -22.196 2.927 -8.901 1.00 69.44 371 ALA A CA 1
ATOM 2782 C C . ALA A 1 371 ? -23.430 3.553 -9.550 1.00 69.44 371 ALA A C 1
ATOM 2784 O O . ALA A 1 371 ? -23.401 4.715 -9.971 1.00 69.44 371 ALA A O 1
ATOM 2785 N N . CYS A 1 372 ? -24.498 2.758 -9.645 1.00 59.59 372 CYS A N 1
ATOM 2786 C CA . CYS A 1 372 ? -25.803 3.219 -10.095 1.00 59.59 372 CYS A CA 1
ATOM 2787 C C . CYS A 1 372 ? -26.217 4.436 -9.256 1.00 59.59 372 CYS A C 1
ATOM 2789 O O . CYS A 1 372 ? -25.975 4.468 -8.048 1.00 59.59 372 CYS A O 1
ATOM 2791 N N . ARG A 1 373 ? -26.842 5.446 -9.876 1.00 55.38 373 ARG A N 1
ATOM 2792 C CA . ARG A 1 373 ? -27.552 6.479 -9.106 1.00 55.38 373 ARG A CA 1
ATOM 2793 C C . ARG A 1 373 ? -28.505 5.775 -8.120 1.00 55.38 373 ARG A C 1
ATOM 2795 O O . ARG A 1 373 ? -29.138 4.803 -8.537 1.00 55.38 373 ARG A O 1
ATOM 2802 N N . PRO A 1 374 ? -28.593 6.215 -6.851 1.00 45.16 374 PRO A N 1
ATOM 2803 C CA . PRO A 1 374 ? -29.496 5.604 -5.883 1.00 45.16 374 PRO A CA 1
ATOM 2804 C C . PRO A 1 374 ? -30.931 5.615 -6.422 1.00 45.16 374 PRO A C 1
ATOM 2806 O O . PRO A 1 374 ? -31.357 6.585 -7.047 1.00 45.16 374 PRO A O 1
ATOM 2809 N N . VAL A 1 375 ? -31.661 4.521 -6.192 1.00 46.34 375 VAL A N 1
ATOM 2810 C CA . VAL A 1 375 ? -33.033 4.301 -6.693 1.00 46.34 375 VAL A CA 1
ATOM 2811 C C . VAL A 1 375 ? -34.038 5.305 -6.095 1.00 46.34 375 VAL A C 1
ATOM 2813 O O . VAL A 1 375 ? -35.137 5.460 -6.617 1.00 46.34 375 VAL A O 1
ATOM 2816 N N . CYS A 1 376 ? -33.662 6.029 -5.038 1.00 34.69 376 CYS A N 1
ATOM 2817 C CA . CYS A 1 376 ? -34.474 7.067 -4.411 1.00 34.69 376 CYS A CA 1
ATOM 2818 C C . CYS A 1 376 ? -33.616 8.224 -3.867 1.00 34.69 376 CYS A C 1
ATOM 2820 O O . CYS A 1 376 ? -32.553 7.993 -3.290 1.00 34.69 376 CYS A O 1
ATOM 2822 N N . THR A 1 377 ? -34.134 9.450 -4.002 1.00 49.12 377 THR A N 1
ATOM 2823 C CA . THR A 1 377 ? -33.762 10.663 -3.245 1.00 49.12 377 THR A CA 1
ATOM 2824 C C . THR A 1 377 ? -35.039 11.480 -2.973 1.00 49.12 377 THR A C 1
ATOM 2826 O O . THR A 1 377 ? -35.891 11.533 -3.861 1.00 49.12 377 THR A O 1
ATOM 2829 N N . GLY A 1 378 ? -35.194 12.113 -1.800 1.00 45.38 378 GLY A N 1
ATOM 2830 C CA . GLY A 1 378 ? -36.500 12.609 -1.295 1.00 45.38 378 GLY A CA 1
ATOM 2831 C C . GLY A 1 378 ? -37.211 11.554 -0.423 1.00 45.38 378 GLY A C 1
ATOM 2832 O O . GLY A 1 378 ? -36.603 10.524 -0.237 1.00 45.38 378 GLY A O 1
ATOM 2833 N N . PRO A 1 379 ? -38.473 11.691 0.051 1.00 35.69 379 PRO A N 1
ATOM 2834 C CA . PRO A 1 379 ? -39.113 11.044 1.234 1.00 35.69 379 PRO A CA 1
ATOM 2835 C C . PRO A 1 379 ? -38.835 9.573 1.630 1.00 35.69 379 PRO A C 1
ATOM 2837 O O . PRO A 1 379 ? -39.021 9.228 2.791 1.00 35.69 379 PRO A O 1
ATOM 2840 N N . CYS A 1 380 ? -38.350 8.707 0.739 1.00 41.16 380 CYS A N 1
ATOM 2841 C CA . CYS A 1 380 ? -37.727 7.411 1.094 1.00 41.16 380 CYS A CA 1
ATOM 2842 C C . CYS A 1 380 ? -36.239 7.522 1.515 1.00 41.16 380 CYS A C 1
ATOM 2844 O O . CYS A 1 380 ? -35.605 6.556 1.925 1.00 41.16 380 CYS A O 1
ATOM 2846 N N . ALA A 1 381 ? -35.715 8.728 1.411 1.00 45.12 381 ALA A N 1
ATOM 2847 C CA . ALA A 1 381 ? -34.430 9.301 1.773 1.00 45.12 381 ALA A CA 1
ATOM 2848 C C . ALA A 1 381 ? -34.619 10.726 2.358 1.00 45.12 381 ALA A C 1
ATOM 2850 O O . ALA A 1 381 ? -33.616 11.393 2.567 1.00 45.12 381 ALA A O 1
ATOM 2851 N N . ALA A 1 382 ? -35.886 11.151 2.539 1.00 32.09 382 ALA A N 1
ATOM 2852 C CA . ALA A 1 382 ? -36.426 12.506 2.754 1.00 32.09 382 ALA A CA 1
ATOM 2853 C C . ALA A 1 382 ? -35.475 13.685 2.546 1.00 32.09 382 ALA A C 1
ATOM 2855 O O . ALA A 1 382 ? -34.690 13.989 3.466 1.00 32.09 382 ALA A O 1
#

Organism: Ananas comosus (NCBI:txid4615)

Mean predicted aligned error: 18.67 Å